Protein AF-A0A7S2P012-F1 (afdb_monomer)

Sequence (630 aa):
MVPEASDDGTAFFDHPGRCGNIWPVLMEKGFAKVVGSYFAMGNGGIAYTSAKAIAQAPVQVFNPDKMDAEEAWENLAAAERNGWPNTAGSKSDASIVPGGHAFCILGVSENYEEHGRSVHVYNPWGASNQYKGSITGQSHDTGGYWMTFEELRANFDMVTIAHMSDGYLVSAVRLPAGKPAAFEFTVTSDQRFSVQLEWPGSSFAPPGCEAPDPARILVAAKKDDLRQFKVDVAKKEAGEAGADLSNARVGFEGGAGTYLVYVSTEFDPPDIDSVVVNVYAAEQVTLAPSDQPDSALRMMLGLDCDEVAWATQGSTVKFKKSAARVRGSPTWTADEAPYTGYVLWFNGEQMVLSPSPTEPDSFLEIGGAEALSCARRRLSRRANASAEGSGDDVQEKRRLASESECAPKWRSRMERLDKLDNAADLGSGSDDPLFPPESASLAPPHKSCGDTAHGIQGSCKKYNHWAGLEETMEKAQRRHETMRKCVDFATEGEWCKYTNKCSEAVYTVKSIGQLDAQASGSIEGTCESLHVLPQAGDVCSRQDDLVQKVASESSSAAAPAGPAPSAARLGSLGALGAAAGCLTATVALLAALMPRGGGSARGGWRASARRSDENDVLLPNSDSDTVGDA

Secondary structure (DSSP, 8-state):
-EEE-TTT--BSSS---TT---HHHHHHHHHHHHHTSTGGG-SS--HHHHHHHHH---EEEE-TTTS-HHHHHHHHHHHHHHT--EEEEEPTT-SSS-TT-EEEEEEEESSSTTS-SEEEEE-TTTT-----SSS-S--SSSSEEEEEHHHHHHHEEEEEEE---TT-EEEEEEEETTS-EEEEEEE---S-EEEEEE---GGGPPTT-PPP--EEEEEEEETTEEEEEEE--HHHHHGGGGGG--EEEEEE----EEEEEEEEEE-SS----EEEEEEEESS----EEPS-HHHHHHHHTT--SSEEEEEETTEEEEEEEEEEEETTEEEEEE-STTSTT-EEEE-SSSEEEESSTT-TTS-EE---GGGEEE----------------THHHHHHHHHHTTSTTHHHHHHHHHHHTT---HHHHTTS---TTS-SSHHHH-STT-EES-GGGT--EEGGGG-EEE-HHHHHHHHHHHHHHHHHHEEEEEETTEEEEEE-SSS-EEPSSSS-EE-TT-EEEEES-TTTTT--GGGHHHHHHHHHHHHHHHHHHHHT----PPPPPSS------------SHHHHHHHHHHHHS-----------------------PPPP---------

Foldseek 3Di:
DAWAFPPQRARAPDGQPLLLNCVVVVLLVLVLLLLQFNCLCDLAHDVLVVLCVPFVFDKFKAFCLPDDVVVSLVVQQVLQVQVWWKKFAWDQPFDQFQHRAIKTWQHWDCADPNLGTKTWIAGLVALCGSGDADPDDDHSLGSIDMDHSVSRNVTTGMMMTGNDDPQKDKAKDKDFAQAKWKWKKWDQWQAKKKKKKFDDFSSNADPPGGGWDWQKWKWKDFPVCLQPIDFFCRCVRYPVPNNRDGMTMDMDRGDTGMMMIMMHTDTPDDQPRIIMMMMIGSDHMDIGIDPCRQCSVCVSLVNNAQKKWFDDDPDIWIWGWDPADASNWTWTATCDPPRHQWIWTDSRPAIWIGSHSVGNVHTDGRDHSVSMDHPDDPVDDDDPDPPPDPPPVVVVVVVVVCPPPRHVVSVVSVVLSVVSPCVVVPVPVDADPSQGLALVSHHPPPAWDDNVSVVDTDDSVSRSDDDDPVRNSVSSNVLLVQCLVFWDWDDDPQKIKIFGNAQAWRAFPDPPGIAGGRDIDIDGHDVVSSNNDCVCVVVSVVVVVVVVVVVVVVVVPDDPDDDDDDDDDDDDDDDDDDDDSHVVVNVVVVVVPDPDPDDDDDDDDDDDDDDDDDDDDDDDDDDDDDDDDD

Nearest PDB structures (foldseek):
  3bow-assembly1_A  TM=6.500E-01  e=6.337E-09  Rattus norvegicus
  1u5i-assembly1_A  TM=5.707E-01  e=1.060E-08  Rattus norvegicus
  2qfe-assembly1_A  TM=6.090E-01  e=4.520E-03  Homo sapiens
  1wmf-assembly1_A  TM=6.005E-01  e=2.995E-03  Bacillus sp. KSM-KP43
  5fbz-assembly1_A  TM=5.935E-01  e=3.874E-03  Sutcliffiella halmapala

Structure (mmCIF, N/CA/C/O backbone):
data_AF-A0A7S2P012-F1
#
_entry.id   AF-A0A7S2P012-F1
#
loop_
_atom_site.group_PDB
_atom_site.id
_atom_site.type_symbol
_atom_site.label_atom_id
_atom_site.label_alt_id
_atom_site.label_comp_id
_atom_site.label_asym_id
_atom_site.label_entity_id
_atom_site.label_seq_id
_atom_site.pdbx_PDB_ins_code
_atom_site.Cartn_x
_atom_site.Cartn_y
_atom_site.Cartn_z
_atom_site.occupancy
_atom_site.B_iso_or_equiv
_atom_site.auth_seq_id
_atom_site.auth_comp_id
_atom_site.auth_asym_id
_atom_site.auth_atom_id
_atom_site.pdbx_PDB_model_num
ATOM 1 N N . MET A 1 1 ? 6.888 -3.553 27.747 1.00 84.81 1 MET A N 1
ATOM 2 C CA . MET A 1 1 ? 5.933 -2.569 28.288 1.00 84.81 1 MET A CA 1
ATOM 3 C C . MET A 1 1 ? 5.038 -1.958 27.213 1.00 84.81 1 MET A C 1
ATOM 5 O O . MET A 1 1 ? 5.404 -2.061 26.043 1.00 84.81 1 MET A O 1
ATOM 9 N N . VAL A 1 2 ? 3.908 -1.361 27.600 1.00 86.06 2 VAL A N 1
ATOM 10 C CA . VAL A 1 2 ? 2.990 -0.557 26.765 1.00 86.06 2 VAL A CA 1
ATOM 11 C C . VAL A 1 2 ? 2.711 0.797 27.434 1.00 86.06 2 VAL A C 1
ATOM 13 O O . VAL A 1 2 ? 2.757 0.849 28.665 1.00 86.06 2 VAL A O 1
ATOM 16 N N . PRO A 1 3 ? 2.454 1.873 26.667 1.00 87.06 3 PRO A N 1
ATOM 17 C CA . PRO A 1 3 ? 2.069 3.166 27.225 1.00 87.06 3 PRO A CA 1
ATOM 18 C C . PRO A 1 3 ? 0.695 3.095 27.891 1.00 87.06 3 PRO A C 1
ATOM 20 O O . PRO A 1 3 ? -0.275 2.654 27.271 1.00 87.06 3 PRO A O 1
ATOM 23 N N . GLU A 1 4 ? 0.607 3.575 29.124 1.00 85.31 4 GLU A N 1
ATOM 24 C CA . GLU A 1 4 ? -0.641 3.706 29.865 1.00 85.31 4 GLU A CA 1
ATOM 25 C C . GLU A 1 4 ? -0.969 5.176 30.156 1.00 85.31 4 GLU A C 1
ATOM 27 O O . GLU A 1 4 ? -0.088 6.029 30.307 1.00 85.31 4 GLU A O 1
ATOM 32 N N . ALA A 1 5 ? -2.260 5.475 30.247 1.00 80.19 5 ALA A N 1
ATOM 33 C CA . ALA A 1 5 ? -2.743 6.754 30.729 1.00 80.19 5 ALA A CA 1
ATOM 34 C C . ALA A 1 5 ? -2.491 6.875 32.245 1.00 80.19 5 ALA A C 1
ATOM 36 O O . ALA A 1 5 ? -2.713 5.937 33.015 1.00 80.19 5 ALA A O 1
ATOM 37 N N . SER A 1 6 ? -1.993 8.038 32.678 1.00 74.00 6 SER A N 1
ATOM 38 C CA . SER A 1 6 ? -1.575 8.289 34.066 1.00 74.00 6 SER A CA 1
ATOM 39 C C . SER A 1 6 ? -2.700 8.178 35.102 1.00 74.00 6 SER A C 1
ATOM 41 O O . SER A 1 6 ? -2.438 7.995 36.286 1.00 74.00 6 SER A O 1
ATOM 43 N N . ASP A 1 7 ? -3.934 8.409 34.665 1.00 75.94 7 ASP A N 1
ATOM 44 C CA . ASP A 1 7 ? -5.143 8.548 35.474 1.00 75.94 7 ASP A CA 1
ATOM 45 C C . ASP A 1 7 ? -5.754 7.198 35.870 1.00 75.94 7 ASP A C 1
ATOM 47 O O . ASP A 1 7 ? -6.160 7.038 37.020 1.00 75.94 7 ASP A O 1
ATOM 51 N N . ASP A 1 8 ? -5.788 6.219 34.966 1.00 75.44 8 ASP A N 1
ATOM 52 C CA . ASP A 1 8 ? -6.522 4.964 35.186 1.00 75.44 8 ASP A CA 1
ATOM 53 C C . ASP A 1 8 ? -5.764 3.687 34.776 1.00 75.44 8 ASP A C 1
ATOM 55 O O . ASP A 1 8 ? -6.299 2.573 34.880 1.00 75.44 8 ASP A O 1
ATOM 59 N N . GLY A 1 9 ? -4.516 3.825 34.311 1.00 79.12 9 GLY A N 1
ATOM 60 C CA . GLY A 1 9 ? -3.700 2.704 33.848 1.00 79.12 9 GLY A CA 1
ATOM 61 C C . GLY A 1 9 ? -4.322 1.973 32.656 1.00 79.12 9 GLY A C 1
ATOM 62 O O . GLY A 1 9 ? -4.197 0.752 32.529 1.00 79.12 9 GLY A O 1
ATOM 63 N N . THR A 1 10 ? -5.136 2.646 31.842 1.00 82.56 10 THR A N 1
ATOM 64 C CA . THR A 1 10 ? -5.603 2.104 30.559 1.00 82.56 10 THR A CA 1
ATOM 65 C C . THR A 1 10 ? -4.503 2.220 29.514 1.00 82.56 10 THR A C 1
ATOM 67 O O . THR A 1 10 ? -3.718 3.166 29.537 1.00 82.56 10 THR A O 1
ATOM 70 N N . ALA A 1 11 ? -4.424 1.248 28.600 1.00 84.88 11 ALA A N 1
ATOM 71 C CA . ALA A 1 11 ? -3.558 1.380 27.432 1.00 84.88 11 ALA A CA 1
ATOM 72 C C . ALA A 1 11 ? -3.998 2.620 26.641 1.00 84.88 11 ALA A C 1
ATOM 74 O O . ALA A 1 11 ? -5.190 2.797 26.404 1.00 84.88 11 ALA A O 1
ATOM 75 N N . PHE A 1 12 ? -3.053 3.496 26.305 1.00 83.62 12 PHE A N 1
ATOM 76 C CA . PHE A 1 12 ? -3.399 4.823 25.795 1.00 83.62 12 PHE A CA 1
ATOM 77 C C . PHE A 1 12 ? -3.876 4.821 24.336 1.00 83.62 12 PHE A C 1
ATOM 79 O O . PHE A 1 12 ? -4.786 5.566 23.975 1.00 83.62 12 PHE A O 1
ATOM 86 N N . PHE A 1 13 ? -3.214 4.028 23.498 1.00 86.44 13 PHE A N 1
ATOM 87 C CA . PHE A 1 13 ? -3.434 4.005 22.058 1.00 86.44 13 PHE A CA 1
ATOM 88 C C . PHE A 1 13 ? -4.525 2.985 21.699 1.00 86.44 13 PHE A C 1
ATOM 90 O O . PHE A 1 13 ? -5.710 3.273 21.873 1.00 86.44 13 PHE A O 1
ATOM 97 N N . ASP A 1 14 ? -4.169 1.785 21.248 1.00 87.06 14 ASP A N 1
ATOM 98 C CA . ASP A 1 14 ? -5.115 0.684 21.148 1.00 87.06 14 ASP A CA 1
ATOM 99 C C . ASP A 1 14 ? -5.424 0.106 22.538 1.00 87.06 14 ASP A C 1
ATOM 101 O O . ASP A 1 14 ? -4.650 0.229 23.493 1.00 87.06 14 ASP A O 1
ATOM 105 N N . HIS A 1 15 ? -6.593 -0.513 22.666 1.00 82.81 15 HIS A N 1
ATOM 106 C CA . HIS A 1 15 ? -7.138 -0.957 23.941 1.00 82.81 15 HIS A CA 1
ATOM 107 C C . HIS A 1 15 ? -7.333 -2.473 23.943 1.00 82.81 15 HIS A C 1
ATOM 109 O O . HIS A 1 15 ? -7.617 -3.075 22.903 1.00 82.81 15 HIS A O 1
ATOM 115 N N . PRO A 1 16 ? -7.247 -3.120 25.119 1.00 83.12 16 PRO A N 1
ATOM 116 C CA . PRO A 1 16 ? -7.718 -4.483 25.248 1.00 83.12 16 PRO A CA 1
ATOM 117 C C . PRO A 1 16 ? -9.169 -4.573 24.765 1.00 83.12 16 PRO A C 1
ATOM 119 O O . PRO A 1 16 ? -10.008 -3.743 25.123 1.00 83.12 16 PRO A O 1
ATOM 122 N N . GLY A 1 17 ? -9.465 -5.591 23.962 1.00 76.56 17 GLY A N 1
ATOM 123 C CA . GLY A 1 17 ? -10.828 -5.866 23.528 1.00 76.56 17 GLY A CA 1
ATOM 124 C C . GLY A 1 17 ? -11.750 -6.157 24.716 1.00 76.56 17 GLY A C 1
ATOM 125 O O . GLY A 1 17 ? -11.309 -6.333 25.851 1.00 76.56 17 GLY A O 1
ATOM 126 N N . ARG A 1 18 ? -13.052 -6.287 24.445 1.00 71.88 18 ARG A N 1
ATOM 127 C CA . ARG A 1 18 ? -14.108 -6.481 25.464 1.00 71.88 18 ARG A CA 1
ATOM 128 C C . ARG A 1 18 ? -13.829 -7.615 26.465 1.00 71.88 18 ARG A C 1
ATOM 130 O O . ARG A 1 18 ? -14.218 -7.508 27.622 1.00 71.88 18 ARG A O 1
ATOM 137 N N . CYS A 1 19 ? -13.132 -8.662 26.027 1.00 72.31 19 CYS A N 1
ATOM 138 C CA . CYS A 1 19 ? -12.744 -9.820 26.838 1.00 72.31 19 CYS A CA 1
ATOM 139 C C . CYS A 1 19 ? -11.365 -9.685 27.512 1.00 72.31 19 CYS A C 1
ATOM 141 O O . CYS A 1 19 ? -10.799 -10.680 27.944 1.00 72.31 19 CYS A O 1
ATOM 143 N N . GLY A 1 20 ? -10.772 -8.489 27.549 1.00 75.25 20 GLY A N 1
ATOM 144 C CA . GLY A 1 20 ? -9.383 -8.309 27.983 1.00 75.25 20 GLY A CA 1
ATOM 145 C C . GLY A 1 20 ? -8.353 -8.758 26.940 1.00 75.25 20 GLY A C 1
ATOM 146 O O . GLY A 1 20 ? -7.172 -8.866 27.253 1.00 75.25 20 GLY A O 1
ATOM 147 N N . ASN A 1 21 ? -8.775 -8.994 25.693 1.00 79.38 21 ASN A N 1
ATOM 148 C CA . ASN A 1 21 ? -7.886 -9.408 24.608 1.00 79.38 21 ASN A CA 1
ATOM 149 C C . ASN A 1 21 ? -6.868 -8.312 24.299 1.00 79.38 21 ASN A C 1
ATOM 151 O O . ASN A 1 21 ? -7.226 -7.299 23.706 1.00 79.38 21 ASN A O 1
ATOM 155 N N . ILE A 1 22 ? -5.602 -8.526 24.641 1.00 83.88 22 ILE A N 1
ATOM 156 C CA . ILE A 1 22 ? -4.543 -7.527 24.430 1.00 83.88 22 ILE A CA 1
ATOM 157 C C . ILE A 1 22 ? -3.877 -7.595 23.060 1.00 83.88 22 ILE A C 1
ATOM 159 O O . ILE A 1 22 ? -3.023 -6.766 22.762 1.00 83.88 22 ILE A O 1
ATOM 163 N N . TRP A 1 23 ? -4.235 -8.569 22.220 1.00 86.19 23 TRP A N 1
ATOM 164 C CA . TRP A 1 23 ? -3.606 -8.720 20.912 1.00 86.19 23 TRP A CA 1
ATOM 165 C C . TRP A 1 23 ? -3.665 -7.435 20.045 1.00 86.19 23 TRP A C 1
ATOM 167 O O . TRP A 1 23 ? -2.667 -7.193 19.368 1.00 86.19 23 TRP A O 1
ATOM 177 N N . PRO A 1 24 ? -4.704 -6.561 20.091 1.00 88.00 24 PRO A N 1
ATOM 178 C CA . PRO A 1 24 ? -4.680 -5.290 19.356 1.00 88.00 24 PRO A CA 1
ATOM 179 C C . PRO A 1 24 ? -3.553 -4.365 19.840 1.00 88.00 24 PRO A C 1
ATOM 181 O O . PRO A 1 24 ? -2.717 -3.926 19.053 1.00 88.00 24 PRO A O 1
ATOM 184 N N . VAL A 1 25 ? -3.424 -4.215 21.164 1.00 87.94 25 VAL A N 1
ATOM 185 C CA . VAL A 1 25 ? -2.341 -3.466 21.826 1.00 87.94 25 VAL A CA 1
ATOM 186 C C . VAL A 1 25 ? -0.961 -4.015 21.445 1.00 87.94 25 VAL A C 1
ATOM 188 O O . VAL A 1 25 ? -0.014 -3.262 21.223 1.00 87.94 25 VAL A O 1
ATOM 191 N N . LEU A 1 26 ? -0.828 -5.343 21.356 1.00 88.06 26 LEU A N 1
ATOM 192 C CA . LEU A 1 26 ? 0.418 -5.989 20.936 1.00 88.06 26 LEU A CA 1
ATOM 193 C C . LEU A 1 26 ? 0.746 -5.714 19.472 1.00 88.06 26 LEU A C 1
ATOM 195 O O . LEU A 1 26 ? 1.902 -5.430 19.159 1.00 88.06 26 LEU A O 1
ATOM 199 N N . MET A 1 27 ? -0.254 -5.798 18.596 1.00 89.50 27 MET A N 1
ATOM 200 C CA . MET A 1 27 ? -0.106 -5.530 17.169 1.00 89.50 27 MET A CA 1
ATOM 201 C C . MET A 1 27 ? 0.316 -4.085 16.929 1.00 89.50 27 MET A C 1
ATOM 203 O O . MET A 1 27 ? 1.297 -3.844 16.227 1.00 89.50 27 MET A O 1
ATOM 207 N N . GLU A 1 28 ? -0.369 -3.132 17.559 1.00 90.31 28 GLU A N 1
ATOM 208 C CA . GLU A 1 28 ? -0.034 -1.718 17.450 1.00 90.31 28 GLU A CA 1
ATOM 209 C C . GLU A 1 28 ? 1.369 -1.439 17.989 1.00 90.31 28 GLU A C 1
ATOM 211 O O . GLU A 1 28 ? 2.178 -0.820 17.304 1.00 90.31 28 GLU A O 1
ATOM 216 N N . LYS A 1 29 ? 1.716 -1.963 19.170 1.00 89.06 29 LYS A N 1
ATOM 217 C CA . LYS A 1 29 ? 3.073 -1.829 19.706 1.00 89.06 29 LYS A CA 1
ATOM 218 C C . LYS A 1 29 ? 4.116 -2.430 18.763 1.00 89.06 29 LYS A C 1
ATOM 220 O O . LYS A 1 29 ? 5.179 -1.840 18.572 1.00 89.06 29 LYS A O 1
ATOM 225 N N . GLY A 1 30 ? 3.856 -3.618 18.222 1.00 89.75 30 GLY A N 1
ATOM 226 C CA . GLY A 1 30 ? 4.745 -4.283 17.274 1.00 89.75 30 GLY A CA 1
ATOM 227 C C . GLY A 1 30 ? 4.969 -3.415 16.040 1.00 89.75 30 GLY A C 1
ATOM 228 O O . GLY A 1 30 ? 6.110 -3.199 15.637 1.00 89.75 30 GLY A O 1
ATOM 229 N N . PHE A 1 31 ? 3.901 -2.827 15.507 1.00 90.88 31 PHE A N 1
ATOM 230 C CA . PHE A 1 31 ? 3.976 -1.919 14.371 1.00 90.88 31 PHE A CA 1
ATOM 231 C C . PHE A 1 31 ? 4.708 -0.612 14.713 1.00 90.88 31 PHE A C 1
ATOM 233 O O . PHE A 1 31 ? 5.644 -0.245 14.004 1.00 90.88 31 PHE A O 1
ATOM 240 N N . ALA A 1 32 ? 4.395 0.021 15.849 1.00 90.31 32 ALA A N 1
ATOM 241 C CA . ALA A 1 32 ? 5.113 1.178 16.387 1.00 90.31 32 ALA A CA 1
ATOM 242 C C . ALA A 1 32 ? 6.603 0.878 16.547 1.00 90.31 32 ALA A C 1
ATOM 244 O O . ALA A 1 32 ? 7.450 1.710 16.232 1.00 90.31 32 ALA A O 1
ATOM 245 N N . LYS A 1 33 ? 6.947 -0.338 16.983 1.00 90.19 33 LYS A N 1
ATOM 246 C CA . LYS A 1 33 ? 8.326 -0.806 17.035 1.00 90.19 33 LYS A CA 1
ATOM 247 C C . LYS A 1 33 ? 8.910 -0.935 15.636 1.00 90.19 33 LYS A C 1
ATOM 249 O O . LYS A 1 33 ? 10.015 -0.451 15.445 1.00 90.19 33 LYS A O 1
ATOM 254 N N . VAL A 1 34 ? 8.226 -1.497 14.649 1.00 89.50 34 VAL A N 1
ATOM 255 C CA . VAL A 1 34 ? 8.729 -1.580 13.265 1.00 89.50 34 VAL A CA 1
ATOM 256 C C . VAL A 1 34 ? 9.059 -0.192 12.704 1.00 89.50 34 VAL A C 1
ATOM 258 O O . VAL A 1 34 ? 10.201 0.050 12.308 1.00 89.50 34 VAL A O 1
ATOM 261 N N . VAL A 1 35 ? 8.128 0.758 12.805 1.00 89.06 35 VAL A N 1
ATOM 262 C CA . VAL A 1 35 ? 8.327 2.146 12.342 1.00 89.06 35 VAL A CA 1
ATOM 263 C C . VAL A 1 35 ? 9.119 3.015 13.333 1.00 89.06 35 VAL A C 1
ATOM 265 O O . VAL A 1 35 ? 9.493 4.147 13.044 1.00 89.06 35 VAL A O 1
ATOM 268 N N . GLY A 1 36 ? 9.438 2.462 14.503 1.00 89.25 36 GLY A N 1
ATOM 269 C CA . GLY A 1 36 ? 10.340 2.910 15.571 1.00 89.25 36 GLY A CA 1
ATOM 270 C C . GLY A 1 36 ? 9.859 3.973 16.558 1.00 89.25 36 GLY A C 1
ATOM 271 O O . GLY A 1 36 ? 10.631 4.315 17.445 1.00 89.25 36 GLY A O 1
ATOM 272 N N . SER A 1 37 ? 8.623 4.455 16.472 1.00 90.50 37 SER A N 1
ATOM 273 C CA . SER A 1 37 ? 7.915 5.099 17.592 1.00 90.50 37 SER A CA 1
ATOM 274 C C . SER A 1 37 ? 6.410 5.077 17.332 1.00 90.50 37 SER A C 1
ATOM 276 O O . SER A 1 37 ? 5.988 4.896 16.190 1.00 90.50 37 SER A O 1
ATOM 278 N N . TYR A 1 38 ? 5.590 5.301 18.362 1.00 90.12 38 TYR A N 1
ATOM 279 C CA . TYR A 1 38 ? 4.146 5.461 18.153 1.00 90.12 38 TYR A CA 1
ATOM 280 C C . TYR A 1 38 ? 3.843 6.670 17.257 1.00 90.12 38 TYR A C 1
ATOM 282 O O . TYR A 1 38 ? 3.049 6.574 16.331 1.00 90.12 38 TYR A O 1
ATOM 290 N N . PHE A 1 39 ? 4.545 7.788 17.459 1.00 87.69 39 PHE A N 1
ATOM 291 C CA . PHE A 1 39 ? 4.415 8.979 16.616 1.00 87.69 39 PHE A CA 1
ATOM 292 C C . PHE A 1 39 ? 4.839 8.741 15.161 1.00 87.69 39 PHE A C 1
ATOM 294 O O . PHE A 1 39 ? 4.282 9.360 14.260 1.00 87.69 39 PHE A O 1
ATOM 301 N N . ALA A 1 40 ? 5.806 7.852 14.908 1.00 87.50 40 ALA A N 1
ATOM 302 C CA . ALA A 1 40 ? 6.238 7.515 13.551 1.00 87.50 40 ALA A CA 1
ATOM 303 C C . ALA A 1 40 ? 5.189 6.705 12.769 1.00 87.50 40 ALA A C 1
ATOM 305 O O . ALA A 1 40 ? 5.219 6.719 11.542 1.00 87.50 40 ALA A O 1
ATOM 306 N N . MET A 1 41 ? 4.215 6.075 13.444 1.00 86.31 41 MET A N 1
ATOM 307 C CA . MET A 1 41 ? 3.037 5.510 12.762 1.00 86.31 41 MET A CA 1
ATOM 308 C C . MET A 1 41 ? 2.199 6.602 12.073 1.00 86.31 41 MET A C 1
ATOM 310 O O . MET A 1 41 ? 1.423 6.304 11.168 1.00 86.31 41 MET A O 1
ATOM 314 N N . GLY A 1 42 ? 2.408 7.867 12.454 1.00 77.06 42 GLY A N 1
ATOM 315 C CA . GLY A 1 42 ? 1.738 9.035 11.903 1.00 77.06 42 GLY A CA 1
ATOM 316 C C . GLY A 1 42 ? 0.406 9.328 12.591 1.00 77.06 42 GLY A C 1
ATOM 317 O O . GLY A 1 42 ? -0.081 8.563 13.421 1.00 77.06 42 GLY A O 1
ATOM 318 N N . ASN A 1 43 ? -0.204 10.458 12.229 1.00 71.56 43 ASN A N 1
ATOM 319 C CA . ASN A 1 43 ? -1.539 10.852 12.689 1.00 71.56 43 ASN A CA 1
ATOM 320 C C . ASN A 1 43 ? -2.632 10.053 11.945 1.00 71.56 43 ASN A C 1
ATOM 322 O O . ASN A 1 43 ? -3.426 10.639 11.218 1.00 71.56 43 ASN A O 1
ATOM 326 N N . GLY A 1 44 ? -2.635 8.724 12.074 1.00 70.62 44 GLY A N 1
ATOM 327 C CA . GLY A 1 44 ? -3.665 7.838 11.508 1.00 70.62 44 GLY A CA 1
ATOM 328 C C . GLY A 1 44 ? -3.206 6.932 10.362 1.00 70.62 44 GLY A C 1
ATOM 329 O O . GLY A 1 44 ? -3.827 5.895 10.145 1.00 70.62 44 GLY A O 1
ATOM 330 N N . GLY A 1 45 ? -2.090 7.251 9.693 1.00 82.88 45 GLY A N 1
ATOM 331 C CA . GLY A 1 45 ? -1.535 6.440 8.600 1.00 82.88 45 GLY A CA 1
ATOM 332 C C . GLY A 1 45 ? -2.532 6.167 7.463 1.00 82.88 45 GLY A C 1
ATOM 333 O O . GLY A 1 45 ? -3.591 6.781 7.379 1.00 82.88 45 GLY A O 1
ATOM 334 N N . ILE A 1 46 ? -2.192 5.228 6.577 1.00 86.69 46 ILE A N 1
ATOM 335 C CA . ILE A 1 46 ? -3.123 4.689 5.577 1.00 86.69 46 ILE A CA 1
ATOM 336 C C . ILE A 1 46 ? -3.276 3.186 5.792 1.00 86.69 46 ILE A C 1
ATOM 338 O O . ILE A 1 46 ? -2.300 2.482 6.065 1.00 86.69 46 ILE A O 1
ATOM 342 N N . ALA A 1 47 ? -4.499 2.676 5.640 1.00 90.44 47 ALA A N 1
ATOM 343 C CA . ALA A 1 47 ? -4.802 1.257 5.834 1.00 90.44 47 ALA A CA 1
ATOM 344 C C . ALA A 1 47 ? -3.985 0.339 4.907 1.00 90.44 47 ALA A C 1
ATOM 346 O O . ALA A 1 47 ? -3.682 -0.798 5.274 1.00 90.44 47 ALA A O 1
ATOM 347 N N . TYR A 1 48 ? -3.565 0.855 3.745 1.00 92.00 48 TYR A N 1
ATOM 348 C CA . TYR A 1 48 ? -2.613 0.208 2.843 1.00 92.00 48 TYR A CA 1
ATOM 349 C C . TYR A 1 48 ? -1.354 -0.269 3.582 1.00 92.00 48 TYR A C 1
ATOM 351 O O . TYR A 1 48 ? -0.988 -1.441 3.477 1.00 92.00 48 TYR A O 1
ATOM 359 N N . THR A 1 49 ? -0.729 0.594 4.388 1.00 90.19 49 THR A N 1
ATOM 360 C CA . THR A 1 49 ? 0.516 0.269 5.097 1.00 90.19 49 THR A CA 1
ATOM 361 C C . THR A 1 49 ? 0.296 -0.869 6.085 1.00 90.19 49 THR A C 1
ATOM 363 O O . THR A 1 49 ? 1.101 -1.798 6.149 1.00 90.19 49 THR A O 1
ATOM 366 N N . SER A 1 50 ? -0.820 -0.848 6.817 1.00 89.56 50 SER A N 1
ATOM 367 C CA . SER A 1 50 ? -1.178 -1.917 7.752 1.00 89.56 50 SER A CA 1
ATOM 368 C C . SER A 1 50 ? -1.462 -3.233 7.028 1.00 89.56 50 SER A C 1
ATOM 370 O O . SER A 1 50 ? -0.937 -4.271 7.424 1.00 89.56 50 SER A 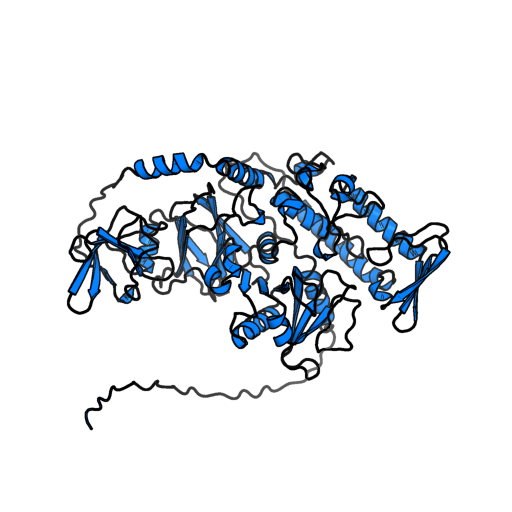O 1
ATOM 372 N N . ALA A 1 51 ? -2.235 -3.206 5.938 1.00 90.88 51 ALA A N 1
ATOM 373 C CA . ALA A 1 51 ? -2.529 -4.394 5.138 1.00 90.88 51 ALA A CA 1
ATOM 374 C C . ALA A 1 51 ? -1.247 -5.033 4.579 1.00 90.88 51 ALA A C 1
ATOM 376 O O . ALA A 1 51 ? -1.061 -6.249 4.675 1.00 90.88 51 ALA A O 1
ATOM 377 N N . LYS A 1 52 ? -0.321 -4.213 4.067 1.00 91.31 52 LYS A N 1
ATOM 378 C CA . LYS A 1 52 ? 0.991 -4.664 3.591 1.00 91.31 52 LYS A CA 1
ATOM 379 C C . LYS A 1 52 ? 1.863 -5.215 4.712 1.00 91.31 52 LYS A C 1
ATOM 381 O O . LYS A 1 52 ? 2.453 -6.277 4.534 1.00 91.31 52 LYS A O 1
ATOM 386 N N . ALA A 1 53 ? 1.939 -4.538 5.853 1.00 89.06 53 ALA A N 1
ATOM 387 C CA . ALA A 1 53 ? 2.754 -4.981 6.982 1.00 89.06 53 ALA A CA 1
ATOM 388 C C . ALA A 1 53 ? 2.281 -6.327 7.552 1.00 89.06 53 ALA A C 1
ATOM 390 O O . ALA A 1 53 ? 3.099 -7.142 7.963 1.00 89.06 53 ALA A O 1
ATOM 391 N N . ILE A 1 54 ? 0.967 -6.557 7.559 1.00 87.62 54 ILE A N 1
ATOM 392 C CA . ILE A 1 54 ? 0.356 -7.745 8.156 1.00 87.62 54 ILE A CA 1
ATOM 393 C C . ILE A 1 54 ? 0.352 -8.930 7.190 1.00 87.62 54 ILE A C 1
ATOM 395 O O . ILE A 1 54 ? 0.782 -10.023 7.545 1.00 87.62 54 ILE A O 1
ATOM 399 N N . ALA A 1 55 ? -0.175 -8.730 5.982 1.00 90.19 55 ALA A N 1
ATOM 400 C CA . ALA A 1 55 ? -0.468 -9.832 5.072 1.00 90.19 55 ALA A CA 1
ATOM 401 C C . ALA A 1 55 ? 0.542 -9.953 3.934 1.00 90.19 55 ALA A C 1
ATOM 403 O O . ALA A 1 55 ? 0.599 -11.001 3.295 1.00 90.19 55 ALA A O 1
ATOM 404 N N . GLN A 1 56 ? 1.257 -8.866 3.608 1.00 93.12 56 GLN A N 1
ATOM 405 C CA . GLN A 1 56 ? 2.075 -8.723 2.394 1.00 93.12 56 GLN A CA 1
ATOM 406 C C . GLN A 1 56 ? 1.314 -8.997 1.078 1.00 93.12 56 GLN A C 1
ATOM 408 O O . GLN A 1 56 ? 1.892 -8.876 -0.003 1.00 93.12 56 GLN A O 1
ATOM 413 N N . ALA A 1 57 ? 0.009 -9.275 1.147 1.00 94.31 57 ALA A N 1
ATOM 414 C CA . ALA A 1 57 ? -0.872 -9.496 0.016 1.00 94.31 57 ALA A CA 1
ATOM 415 C C . ALA A 1 57 ? -0.892 -8.274 -0.921 1.00 94.31 57 ALA A C 1
ATOM 417 O O . ALA A 1 57 ? -0.533 -7.163 -0.508 1.00 94.31 57 ALA A O 1
ATOM 418 N N . PRO A 1 58 ? -1.314 -8.448 -2.181 1.00 95.62 58 PRO A N 1
ATOM 419 C CA . PRO A 1 58 ? -1.534 -7.332 -3.086 1.00 95.62 58 PRO A CA 1
ATOM 420 C C . PRO A 1 58 ? -2.585 -6.404 -2.512 1.00 95.62 58 PRO A C 1
ATOM 422 O O . PRO A 1 58 ? -3.662 -6.846 -2.125 1.00 95.62 58 PRO A O 1
ATOM 425 N N . VAL A 1 59 ? -2.285 -5.113 -2.500 1.00 95.31 59 VAL A N 1
ATOM 426 C CA . VAL A 1 59 ? -3.234 -4.098 -2.055 1.00 95.31 59 VAL A CA 1
ATOM 427 C C . VAL A 1 59 ? -3.552 -3.184 -3.225 1.00 95.31 59 VAL A C 1
ATOM 429 O O . VAL A 1 59 ? -2.642 -2.678 -3.877 1.00 95.31 59 VAL A O 1
ATOM 432 N N . GLN A 1 60 ? -4.839 -3.043 -3.512 1.00 94.94 60 GLN A N 1
ATOM 433 C CA . GLN A 1 60 ? -5.382 -2.074 -4.450 1.00 94.94 60 GLN A CA 1
ATOM 434 C C . GLN A 1 60 ? -5.798 -0.842 -3.659 1.00 94.94 60 GLN A C 1
ATOM 436 O O . GLN A 1 60 ? -6.432 -0.975 -2.612 1.00 94.94 60 GLN A O 1
ATOM 441 N N . VAL A 1 61 ? -5.467 0.340 -4.160 1.00 94.19 61 VAL A N 1
ATOM 442 C CA . VAL A 1 61 ? -5.939 1.608 -3.605 1.00 94.19 61 VAL A CA 1
ATOM 443 C C . VAL A 1 61 ? -6.563 2.395 -4.739 1.00 94.19 61 VAL A C 1
ATOM 445 O O . VAL A 1 61 ? -6.006 2.405 -5.830 1.00 94.19 61 VAL A O 1
ATOM 448 N N . PHE A 1 62 ? -7.709 3.021 -4.500 1.00 94.81 62 PHE A N 1
ATOM 449 C CA . PHE A 1 62 ? -8.338 3.918 -5.464 1.00 94.81 62 PHE A CA 1
ATOM 450 C C . PHE A 1 62 ? -9.137 5.008 -4.757 1.00 94.81 62 PHE A C 1
ATOM 452 O O . PHE A 1 62 ? -9.561 4.843 -3.613 1.00 94.81 62 PHE A O 1
ATOM 459 N N . ASN A 1 63 ? -9.364 6.123 -5.448 1.00 95.25 63 ASN A N 1
ATOM 460 C CA . ASN A 1 63 ? -10.268 7.168 -4.986 1.00 95.25 63 ASN A CA 1
ATOM 461 C C . ASN A 1 63 ? -11.670 6.906 -5.570 1.00 95.25 63 ASN A C 1
ATOM 463 O O . ASN A 1 63 ? -11.825 6.976 -6.794 1.00 95.25 63 ASN A O 1
ATOM 467 N N . PRO A 1 64 ? -12.688 6.605 -4.741 1.00 95.94 64 PRO A N 1
ATOM 468 C CA . PRO A 1 64 ? -14.011 6.232 -5.240 1.00 95.94 64 PRO A CA 1
ATOM 469 C C . PRO A 1 64 ? -14.726 7.391 -5.956 1.00 95.94 64 PRO A C 1
ATOM 471 O O . PRO A 1 64 ? -15.556 7.142 -6.823 1.00 95.94 64 PRO A O 1
ATOM 474 N N . ASP A 1 65 ? -14.395 8.647 -5.647 1.00 95.25 65 ASP A N 1
ATOM 475 C CA . ASP A 1 65 ? -14.927 9.849 -6.310 1.00 95.25 65 ASP A CA 1
ATOM 476 C C . ASP A 1 65 ? -14.352 10.025 -7.727 1.00 95.25 65 ASP A C 1
ATOM 478 O O . ASP A 1 65 ? -15.054 10.412 -8.659 1.00 95.25 65 ASP A O 1
ATOM 482 N N . LYS A 1 66 ? -13.063 9.702 -7.903 1.00 94.62 66 LYS A N 1
ATOM 483 C CA . LYS A 1 66 ? -12.325 9.923 -9.163 1.00 94.62 66 LYS A CA 1
ATOM 484 C C . LYS A 1 66 ? -12.344 8.737 -10.124 1.00 94.62 66 LYS A C 1
ATOM 486 O O . LYS A 1 66 ? -12.124 8.932 -11.317 1.00 94.62 66 LYS A O 1
ATOM 491 N N . MET A 1 67 ? -12.570 7.530 -9.618 1.00 95.00 67 MET A N 1
ATOM 492 C CA . MET A 1 67 ? -12.760 6.331 -10.432 1.00 95.00 67 MET A CA 1
ATOM 493 C C . MET A 1 67 ? -14.148 6.342 -11.088 1.00 95.00 67 MET A C 1
ATOM 495 O O . MET A 1 67 ? -15.089 6.946 -10.560 1.00 95.00 67 MET A O 1
ATOM 499 N N . ASP A 1 68 ? -14.277 5.669 -12.235 1.00 96.19 68 ASP A N 1
ATOM 500 C CA . ASP A 1 68 ? -15.583 5.409 -12.839 1.00 96.19 68 ASP A CA 1
ATOM 501 C C . ASP A 1 68 ? -16.518 4.716 -11.833 1.00 96.19 68 ASP A C 1
ATOM 503 O O . ASP A 1 68 ? -16.091 3.893 -11.022 1.00 96.19 68 ASP A O 1
ATOM 507 N N . ALA A 1 69 ? -17.801 5.079 -11.857 1.00 97.50 69 ALA A N 1
ATOM 508 C CA . ALA A 1 69 ? -18.757 4.615 -10.858 1.00 97.50 69 ALA A CA 1
ATOM 509 C C . ALA A 1 69 ? -18.955 3.093 -10.907 1.00 97.50 69 ALA A C 1
ATOM 511 O O . ALA A 1 69 ? -19.011 2.453 -9.857 1.00 97.50 69 ALA A O 1
ATOM 512 N N . GLU A 1 70 ? -19.049 2.519 -12.109 1.00 97.94 70 GLU A N 1
ATOM 513 C CA . GLU A 1 70 ? -19.230 1.077 -12.280 1.00 97.94 70 GLU A CA 1
ATOM 514 C C . GLU A 1 70 ? -17.947 0.331 -11.926 1.00 97.94 70 GLU A C 1
ATOM 516 O O . GLU A 1 70 ? -18.001 -0.685 -11.239 1.00 97.94 70 GLU A O 1
ATOM 521 N N . GLU A 1 71 ? -16.785 0.861 -12.314 1.00 96.31 71 GLU A N 1
ATOM 522 C CA . GLU A 1 71 ? -15.493 0.277 -11.940 1.00 96.31 71 GLU A CA 1
ATOM 523 C C . GLU A 1 71 ? -15.290 0.258 -10.415 1.00 96.31 71 GLU A C 1
ATOM 525 O O . GLU A 1 71 ? -14.917 -0.768 -9.841 1.00 96.31 71 GLU A O 1
ATOM 530 N N . ALA A 1 72 ? -15.584 1.367 -9.731 1.00 97.19 72 ALA A N 1
ATOM 531 C CA . ALA A 1 72 ? -15.497 1.448 -8.276 1.00 97.19 72 ALA A CA 1
ATOM 532 C C . ALA A 1 72 ? -16.483 0.488 -7.588 1.00 97.19 72 ALA A C 1
ATOM 534 O O . ALA A 1 72 ? -16.108 -0.173 -6.615 1.00 97.19 72 ALA A O 1
ATOM 535 N N . TRP A 1 73 ? -17.713 0.368 -8.101 1.00 98.38 73 TRP A N 1
ATOM 536 C CA . TRP A 1 73 ? -18.698 -0.586 -7.586 1.00 98.38 73 TRP A CA 1
ATOM 537 C C . TRP A 1 73 ? -18.244 -2.036 -7.775 1.00 98.38 73 TRP A C 1
ATOM 539 O O . TRP A 1 73 ? -18.261 -2.811 -6.819 1.00 98.38 73 TRP A O 1
ATOM 549 N N . GLU A 1 74 ? -17.770 -2.402 -8.970 1.00 98.06 74 GLU A N 1
ATOM 550 C CA . GLU A 1 74 ? -17.291 -3.757 -9.249 1.00 98.06 74 GLU A CA 1
ATOM 551 C C . GLU A 1 74 ? -16.075 -4.135 -8.405 1.00 98.06 74 GLU A C 1
ATOM 553 O O . GLU A 1 74 ? -15.977 -5.281 -7.967 1.00 98.06 74 GLU A O 1
ATOM 558 N N . ASN A 1 75 ? -15.183 -3.188 -8.099 1.00 97.38 75 ASN A N 1
ATOM 559 C CA . ASN A 1 75 ? -14.074 -3.424 -7.174 1.00 97.38 75 ASN A CA 1
ATOM 560 C C . ASN A 1 75 ? -14.572 -3.769 -5.757 1.00 97.38 75 ASN A C 1
ATOM 562 O O . ASN A 1 75 ? -14.091 -4.732 -5.154 1.00 97.38 75 ASN A O 1
ATOM 566 N N . LEU A 1 76 ? -15.561 -3.036 -5.233 1.00 98.38 76 LEU A N 1
ATOM 567 C CA . LEU A 1 76 ? -16.154 -3.318 -3.918 1.00 98.38 76 LEU A CA 1
ATOM 568 C C . LEU A 1 76 ? -16.927 -4.644 -3.907 1.00 98.38 76 LEU A C 1
ATOM 570 O O . LEU A 1 76 ? -16.746 -5.465 -3.006 1.00 98.38 76 LEU A O 1
ATOM 574 N N . ALA A 1 77 ? -17.73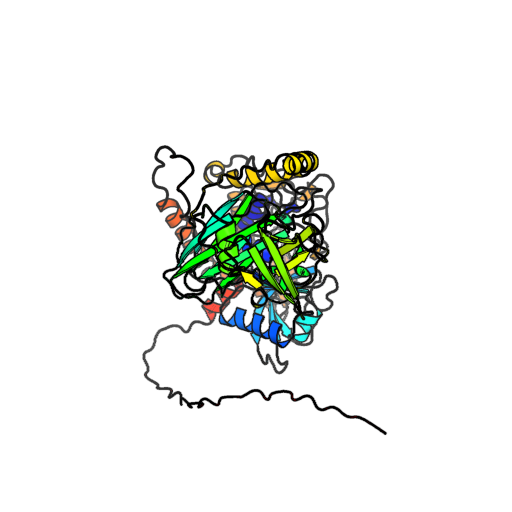9 -4.891 -4.934 1.00 98.25 77 ALA A N 1
ATOM 575 C CA . ALA A 1 77 ? -18.492 -6.131 -5.076 1.00 98.25 77 ALA A CA 1
ATOM 576 C C . ALA A 1 77 ?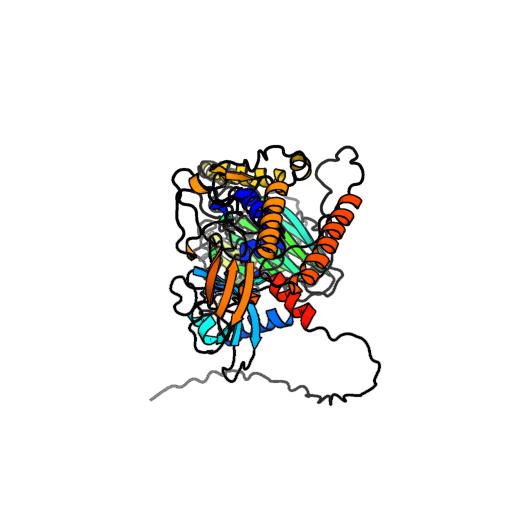 -17.557 -7.341 -5.237 1.00 98.25 77 ALA A C 1
ATOM 578 O O . ALA A 1 77 ? -17.797 -8.402 -4.661 1.00 98.25 77 ALA A O 1
ATOM 579 N N . ALA A 1 78 ? -16.453 -7.196 -5.976 1.00 97.56 78 ALA A N 1
ATOM 580 C CA . ALA A 1 78 ? -15.418 -8.218 -6.064 1.00 97.56 78 ALA A CA 1
ATOM 581 C C . ALA A 1 78 ? -14.760 -8.472 -4.704 1.00 97.56 78 ALA A C 1
ATOM 583 O O . ALA A 1 78 ? -14.537 -9.636 -4.366 1.00 97.56 78 ALA A O 1
ATOM 584 N N . ALA A 1 79 ? -14.492 -7.429 -3.914 1.00 97.75 79 ALA A N 1
ATOM 585 C CA . ALA A 1 79 ? -13.937 -7.586 -2.577 1.00 97.75 79 ALA A CA 1
ATOM 586 C C . ALA A 1 79 ? -14.858 -8.390 -1.656 1.00 97.75 79 ALA A C 1
ATOM 588 O O . ALA A 1 79 ? -14.398 -9.354 -1.047 1.00 97.75 79 ALA A O 1
ATOM 589 N N . GLU A 1 80 ? -16.155 -8.080 -1.623 1.00 97.19 80 GLU A N 1
ATOM 590 C CA . GLU A 1 80 ? -17.126 -8.862 -0.851 1.00 97.19 80 GLU A CA 1
ATOM 591 C C . GLU A 1 80 ? -17.211 -10.313 -1.344 1.00 97.19 80 GLU A C 1
ATOM 593 O O . GLU A 1 80 ? -17.061 -11.242 -0.549 1.00 97.19 80 GLU A O 1
ATOM 598 N N . ARG A 1 81 ? -17.366 -10.531 -2.661 1.00 97.12 81 ARG A N 1
ATOM 599 C CA . ARG A 1 81 ? -17.448 -11.881 -3.257 1.00 97.12 81 ARG A CA 1
ATOM 600 C C . ARG A 1 81 ? -16.238 -12.754 -2.921 1.00 97.12 81 ARG A C 1
ATOM 602 O O . ARG A 1 81 ? -16.383 -13.967 -2.789 1.00 97.12 81 ARG A O 1
ATOM 609 N N . ASN A 1 82 ? -15.055 -12.152 -2.817 1.00 96.00 82 ASN A N 1
ATOM 610 C CA . ASN A 1 82 ? -13.808 -12.853 -2.513 1.00 96.00 82 ASN A CA 1
ATOM 611 C C . ASN A 1 82 ? -13.463 -12.868 -1.013 1.00 96.00 82 ASN A C 1
ATOM 613 O O . ASN A 1 82 ? -12.451 -13.463 -0.647 1.00 96.00 82 ASN A O 1
ATOM 617 N N . GLY A 1 83 ? -14.255 -12.220 -0.152 1.00 96.25 83 GLY A N 1
ATOM 618 C CA . GLY A 1 83 ? -13.937 -12.072 1.271 1.00 96.25 83 GLY A CA 1
ATOM 619 C C . GLY A 1 83 ? -12.667 -11.253 1.528 1.00 96.25 83 GLY A C 1
ATOM 620 O O . GLY A 1 83 ? -11.973 -11.478 2.518 1.00 96.25 83 GLY A O 1
ATOM 621 N N . TRP A 1 84 ? -12.324 -10.333 0.625 1.00 97.44 84 TRP A N 1
ATOM 622 C CA . TRP A 1 84 ? -11.138 -9.496 0.743 1.00 97.44 84 TRP A CA 1
ATOM 623 C C . TRP A 1 84 ? -11.345 -8.371 1.755 1.00 97.44 84 TRP A C 1
ATOM 625 O O . TRP A 1 84 ? -12.272 -7.567 1.594 1.00 97.44 84 TRP A O 1
ATOM 635 N N . PRO A 1 85 ? -10.458 -8.241 2.759 1.00 96.62 85 PRO A N 1
ATOM 636 C CA . PRO A 1 85 ? -10.480 -7.102 3.658 1.00 96.62 85 PRO A CA 1
ATOM 637 C C . PRO A 1 85 ? -10.371 -5.794 2.893 1.00 96.62 85 PRO A C 1
ATOM 639 O O . PRO A 1 85 ? -9.448 -5.607 2.095 1.00 96.62 85 PRO A O 1
ATOM 642 N N . ASN A 1 86 ? -11.294 -4.878 3.160 1.00 97.00 86 ASN A N 1
ATOM 643 C CA . ASN A 1 86 ? -11.241 -3.560 2.567 1.00 97.00 86 ASN A CA 1
ATOM 644 C C . ASN A 1 86 ? -11.698 -2.460 3.529 1.00 97.00 86 ASN A C 1
ATOM 646 O O . ASN A 1 86 ? -12.463 -2.675 4.473 1.00 97.00 86 ASN A O 1
ATOM 650 N N . THR A 1 87 ? -11.127 -1.281 3.327 1.00 97.44 87 THR A N 1
ATOM 651 C CA . THR A 1 87 ? -11.255 -0.114 4.201 1.00 97.44 87 THR A CA 1
ATOM 652 C C . THR A 1 87 ? -11.483 1.133 3.369 1.00 97.44 87 THR A C 1
ATOM 654 O O . THR A 1 87 ? -11.118 1.164 2.194 1.00 97.44 87 THR A O 1
ATOM 657 N N . ALA A 1 88 ? -12.000 2.183 3.993 1.00 97.19 88 ALA A N 1
ATOM 658 C CA . ALA A 1 88 ? -12.179 3.479 3.360 1.00 97.19 88 ALA A CA 1
ATOM 659 C C . ALA A 1 88 ? -11.667 4.612 4.259 1.00 97.19 88 ALA A C 1
ATOM 661 O O . ALA A 1 88 ? -11.861 4.571 5.471 1.00 97.19 88 ALA A O 1
ATOM 662 N N . GLY A 1 89 ? -11.003 5.605 3.672 1.00 95.31 89 GLY A N 1
ATOM 663 C CA . GLY A 1 89 ? -10.602 6.852 4.319 1.00 95.31 89 GLY A CA 1
ATOM 664 C C . GLY A 1 89 ? -11.567 7.969 3.939 1.00 95.31 89 GLY A C 1
ATOM 665 O O . GLY A 1 89 ? -11.832 8.179 2.752 1.00 95.31 89 GLY A O 1
ATOM 666 N N . SER A 1 90 ? -12.147 8.636 4.935 1.00 95.88 90 SER A N 1
ATOM 667 C CA . SER A 1 90 ? -13.009 9.790 4.697 1.00 95.88 90 SER A CA 1
ATOM 668 C C . SER A 1 90 ? -12.185 11.039 4.397 1.00 95.88 90 SER A C 1
ATOM 670 O O . SER A 1 90 ? -11.118 11.263 4.976 1.00 95.88 90 SER A O 1
ATOM 672 N N . LYS A 1 91 ? -12.739 11.907 3.549 1.00 95.25 91 LYS A N 1
ATOM 673 C CA . LYS A 1 91 ? -12.199 13.243 3.290 1.00 95.25 91 LYS A CA 1
ATOM 674 C C . LYS A 1 91 ? -12.103 14.026 4.600 1.00 95.25 91 LYS A C 1
ATOM 676 O O . LYS A 1 91 ? -12.925 13.853 5.500 1.00 95.25 91 LYS A O 1
ATOM 681 N N . SER A 1 92 ? -11.130 14.926 4.714 1.00 92.94 92 SER A N 1
ATOM 682 C CA . SER A 1 92 ? -10.971 15.762 5.917 1.00 92.94 92 SER A CA 1
ATOM 683 C C . SER A 1 92 ? -12.178 16.671 6.192 1.00 92.94 92 SER A C 1
ATOM 685 O O . SER A 1 92 ? -12.439 17.007 7.345 1.00 92.94 92 SER A O 1
ATOM 687 N N . ASP A 1 93 ? -12.937 17.019 5.152 1.00 95.06 93 ASP A N 1
ATOM 688 C CA . ASP A 1 93 ? -14.149 17.837 5.187 1.00 95.06 93 ASP A CA 1
ATOM 689 C C . ASP A 1 93 ? -15.451 17.021 5.070 1.00 95.06 93 ASP A C 1
ATOM 691 O O . ASP A 1 93 ? -16.516 17.595 4.821 1.00 95.06 93 ASP A O 1
ATOM 695 N N . ALA A 1 94 ? -15.396 15.696 5.266 1.00 96.19 94 ALA A N 1
ATOM 696 C CA . ALA A 1 94 ? -16.587 14.851 5.249 1.00 96.19 94 ALA A CA 1
ATOM 697 C C . ALA A 1 94 ? -17.649 15.371 6.235 1.00 96.19 94 ALA A C 1
ATOM 699 O O . ALA A 1 94 ? -17.361 15.705 7.386 1.00 96.19 94 ALA A O 1
ATOM 700 N N . SER A 1 95 ? -18.897 15.455 5.769 1.00 95.12 95 SER A N 1
ATOM 701 C CA . SER A 1 95 ? -19.975 16.141 6.501 1.00 95.12 95 SER A CA 1
ATOM 702 C C . SER A 1 95 ? -20.957 15.188 7.179 1.00 95.12 95 SER A C 1
ATOM 704 O O . SER A 1 95 ? -21.584 15.541 8.183 1.00 95.12 95 SER A O 1
ATOM 706 N N . ILE A 1 96 ? -21.081 13.975 6.640 1.00 96.56 96 ILE A N 1
ATOM 707 C CA . ILE A 1 96 ? -22.014 12.956 7.127 1.00 96.56 96 ILE A CA 1
ATOM 708 C C . ILE A 1 96 ? -21.329 11.838 7.907 1.00 96.56 96 ILE A C 1
ATOM 710 O O . ILE A 1 96 ? -22.027 10.967 8.396 1.00 96.56 96 ILE A O 1
ATOM 714 N N . VAL A 1 97 ? -20.001 11.842 8.006 1.00 95.50 97 VAL A N 1
ATOM 715 C CA . VAL A 1 97 ? -19.177 10.908 8.790 1.00 95.50 97 VAL A CA 1
ATOM 716 C C . VAL A 1 97 ? -17.990 11.682 9.377 1.00 95.50 97 VAL A C 1
ATOM 718 O O . VAL A 1 97 ? -17.701 12.775 8.887 1.00 95.50 97 VAL A O 1
ATOM 721 N N . PRO A 1 98 ? -17.283 11.162 10.398 1.00 93.38 98 PRO A N 1
ATOM 722 C CA . PRO A 1 98 ? -16.045 11.781 10.867 1.00 93.38 98 PRO A CA 1
ATOM 723 C C . PRO A 1 98 ? -15.053 11.979 9.718 1.00 93.38 98 PRO A C 1
ATOM 725 O O . PRO A 1 98 ? -14.747 11.017 9.014 1.00 93.38 98 PRO A O 1
ATOM 728 N N . GLY A 1 99 ? -14.579 13.209 9.515 1.00 93.19 99 GLY A N 1
ATOM 729 C CA . GLY A 1 99 ? -13.610 13.536 8.469 1.00 93.19 99 GLY A CA 1
ATOM 730 C C . GLY A 1 99 ? -12.177 13.164 8.845 1.00 93.19 99 GLY A C 1
ATOM 731 O O . GLY A 1 99 ? -11.806 13.222 10.018 1.00 93.19 99 GLY A O 1
ATOM 732 N N . GLY A 1 100 ? -11.370 12.785 7.849 1.00 91.50 100 GLY A N 1
ATOM 733 C CA . GLY A 1 100 ? -9.973 12.385 8.044 1.00 91.50 100 GLY A CA 1
ATOM 734 C C . GLY A 1 100 ? -9.833 11.125 8.897 1.00 91.50 100 GLY A C 1
ATOM 735 O O . GLY A 1 100 ? -8.939 11.043 9.738 1.00 91.50 100 GLY A O 1
ATOM 736 N N . HIS A 1 101 ? -10.754 10.174 8.728 1.00 93.12 101 HIS A N 1
ATOM 737 C CA . HIS A 1 101 ? -10.871 8.985 9.565 1.00 93.12 101 HIS A CA 1
ATOM 738 C C . HIS A 1 101 ? -10.957 7.708 8.728 1.00 93.12 101 HIS A C 1
ATOM 740 O O . HIS A 1 101 ? -11.460 7.714 7.604 1.00 93.12 101 HIS A O 1
ATOM 746 N N . ALA A 1 102 ? -10.467 6.602 9.284 1.00 93.81 102 ALA A N 1
ATOM 747 C CA . ALA A 1 102 ? -10.484 5.300 8.632 1.00 93.81 102 ALA A CA 1
ATOM 748 C C . ALA A 1 102 ? -11.702 4.476 9.066 1.00 93.81 102 ALA A C 1
ATOM 750 O O . ALA A 1 102 ? -12.029 4.371 10.247 1.00 93.81 102 ALA A O 1
ATOM 751 N N . PHE A 1 103 ? -12.328 3.830 8.093 1.00 95.88 103 PHE A N 1
ATOM 752 C CA . PHE A 1 103 ? -13.485 2.962 8.245 1.00 95.88 103 PHE A CA 1
ATOM 753 C C . PHE A 1 103 ? -13.211 1.620 7.587 1.00 95.88 103 PHE A C 1
ATOM 755 O O . PHE A 1 103 ? -12.324 1.483 6.742 1.00 95.88 103 PHE A O 1
ATOM 762 N N . CYS A 1 104 ? -14.020 0.632 7.931 1.00 96.94 104 CYS A N 1
ATOM 763 C CA . CYS A 1 104 ? -13.997 -0.665 7.275 1.00 96.94 104 CYS A CA 1
ATOM 764 C C . CYS A 1 104 ? -15.270 -0.876 6.489 1.00 96.94 104 CYS A C 1
ATOM 766 O O . CYS A 1 104 ? -16.344 -0.523 6.958 1.00 96.94 104 CYS A O 1
ATOM 768 N N . ILE A 1 105 ? -15.150 -1.445 5.301 1.00 98.00 105 ILE A N 1
ATOM 769 C CA . ILE A 1 105 ? -16.304 -1.810 4.493 1.00 98.00 105 ILE A CA 1
ATOM 770 C C . ILE A 1 105 ? -16.554 -3.296 4.742 1.00 98.00 105 ILE A C 1
ATOM 772 O O . ILE A 1 105 ? -15.674 -4.135 4.555 1.00 98.00 105 ILE A O 1
ATOM 776 N N . LEU A 1 106 ? -17.747 -3.602 5.238 1.00 96.75 106 LEU A N 1
ATOM 777 C CA . LEU A 1 106 ? -18.159 -4.936 5.662 1.00 96.75 106 LEU A CA 1
ATOM 778 C C . LEU A 1 106 ? -18.962 -5.687 4.592 1.00 96.75 106 LEU A C 1
ATOM 780 O O . LEU A 1 106 ? -19.103 -6.901 4.701 1.00 96.75 106 LEU A O 1
ATOM 784 N N . GLY A 1 107 ? -19.497 -4.988 3.590 1.00 97.81 107 GLY A N 1
ATOM 785 C CA . GLY A 1 107 ? -20.267 -5.584 2.496 1.00 97.81 107 GLY A CA 1
ATOM 786 C C . GLY A 1 107 ? -20.903 -4.536 1.588 1.00 97.81 107 GLY A C 1
ATOM 787 O O . GLY A 1 107 ? -20.859 -3.338 1.888 1.00 97.81 107 GLY A O 1
ATOM 788 N N . VAL A 1 108 ? -21.500 -4.985 0.487 1.00 98.50 108 VAL A N 1
ATOM 789 C CA . VAL A 1 108 ? -22.262 -4.149 -0.441 1.00 98.50 108 VAL A CA 1
ATOM 790 C C . VAL A 1 108 ? -23.646 -4.743 -0.710 1.00 98.50 108 VAL A C 1
ATOM 792 O O . VAL A 1 108 ? -23.942 -5.895 -0.407 1.00 98.50 108 VAL A O 1
ATOM 795 N N . SER A 1 109 ? -24.553 -3.931 -1.243 1.00 98.25 109 SER A N 1
ATOM 796 C CA . SER A 1 109 ? -25.893 -4.363 -1.636 1.00 98.25 109 SER A CA 1
ATOM 797 C C . SER A 1 109 ? -26.348 -3.585 -2.857 1.00 98.25 109 SER A C 1
ATOM 799 O O . SER A 1 109 ? -26.287 -2.361 -2.851 1.00 98.25 109 SER A O 1
ATOM 801 N N . GLU A 1 110 ? -26.855 -4.271 -3.884 1.00 98.25 110 GLU A N 1
ATOM 802 C CA . GLU A 1 110 ? -27.444 -3.619 -5.068 1.00 98.25 110 GLU A CA 1
ATOM 803 C C . GLU A 1 110 ? -28.714 -2.822 -4.729 1.00 98.25 110 GLU A C 1
ATOM 805 O O . GLU A 1 110 ? -29.100 -1.922 -5.473 1.00 98.25 110 GLU A O 1
ATOM 810 N N . ASN A 1 111 ? -29.391 -3.168 -3.628 1.00 97.75 111 ASN A N 1
ATOM 811 C CA . ASN A 1 111 ? -30.585 -2.468 -3.169 1.00 97.75 111 ASN A CA 1
ATOM 812 C C . ASN A 1 111 ? -30.836 -2.697 -1.671 1.00 97.75 111 ASN A C 1
ATOM 814 O O . ASN A 1 111 ? -31.592 -3.595 -1.291 1.00 97.75 111 ASN A O 1
ATOM 818 N N . TYR A 1 112 ? -30.199 -1.903 -0.809 1.00 97.56 112 TYR A N 1
ATOM 819 C CA . TYR A 1 112 ? -30.478 -1.931 0.630 1.00 97.56 112 TYR A CA 1
ATOM 820 C C . TYR A 1 112 ? -31.701 -1.060 0.942 1.00 97.56 112 TYR A C 1
ATOM 822 O O . TYR A 1 112 ? -31.663 0.140 0.709 1.00 97.56 112 TYR A O 1
ATOM 830 N N . GLU A 1 113 ? -32.789 -1.662 1.435 1.00 96.81 113 GLU A N 1
ATOM 831 C CA . GLU A 1 113 ? -34.007 -0.944 1.865 1.00 96.81 113 GLU A CA 1
ATOM 832 C C . GLU A 1 113 ? -34.548 0.077 0.837 1.00 96.81 113 GLU A C 1
ATOM 834 O O . GLU A 1 113 ? -34.999 1.155 1.197 1.00 96.81 113 GLU A O 1
ATOM 839 N N . GLU A 1 114 ? -34.514 -0.264 -0.457 1.00 97.44 114 GLU A N 1
ATOM 840 C CA . GLU A 1 114 ? -34.965 0.606 -1.565 1.00 97.44 114 GLU A CA 1
ATOM 841 C C . GLU A 1 114 ? -34.075 1.837 -1.841 1.00 97.44 114 GLU A C 1
ATOM 843 O O . GLU A 1 114 ? -34.423 2.677 -2.672 1.00 97.44 114 GLU A O 1
ATOM 848 N N . HIS A 1 115 ? -32.892 1.917 -1.225 1.00 97.81 115 HIS A N 1
ATOM 849 C CA . HIS A 1 115 ? -31.909 2.981 -1.455 1.00 97.81 115 HIS A CA 1
ATOM 850 C C . HIS A 1 115 ? -30.940 2.702 -2.619 1.00 97.81 115 HIS A C 1
ATOM 852 O O . HIS A 1 115 ? -30.025 3.487 -2.857 1.00 97.81 115 HIS A O 1
ATOM 858 N N . GLY A 1 116 ? -31.124 1.607 -3.365 1.00 98.19 116 GLY A N 1
ATOM 859 C CA . GLY A 1 116 ? -30.209 1.215 -4.436 1.00 98.19 116 GLY A CA 1
ATOM 860 C C . GLY A 1 116 ? -28.845 0.763 -3.907 1.00 98.19 116 GLY A C 1
ATOM 861 O O . GLY A 1 116 ? -28.738 0.219 -2.797 1.00 98.19 116 GLY A O 1
ATOM 862 N N . ARG A 1 117 ? -27.802 0.969 -4.719 1.00 98.69 117 ARG A N 1
ATOM 863 C CA . ARG A 1 117 ? -26.434 0.546 -4.407 1.00 98.69 117 ARG A CA 1
ATOM 864 C C . ARG A 1 117 ? -25.967 1.173 -3.103 1.00 98.69 117 ARG A C 1
ATOM 866 O O . ARG A 1 117 ? -25.894 2.391 -2.974 1.00 98.69 117 ARG A O 1
ATOM 873 N N . SER A 1 118 ? -25.662 0.327 -2.132 1.00 98.69 118 SER A N 1
ATOM 874 C CA . SER A 1 118 ? -25.332 0.727 -0.768 1.00 98.69 118 SER A CA 1
ATOM 875 C C . SER A 1 118 ? -24.149 -0.071 -0.237 1.00 98.69 118 SER A C 1
ATOM 877 O O . SER A 1 118 ? -23.913 -1.209 -0.642 1.00 98.69 118 SER A O 1
ATOM 879 N N . VAL A 1 119 ? -23.412 0.527 0.691 1.00 98.56 119 VAL A N 1
ATOM 880 C CA . VAL A 1 119 ? -22.197 -0.031 1.284 1.00 98.56 119 VAL A CA 1
ATOM 881 C C . VAL A 1 119 ? -22.370 -0.090 2.795 1.00 98.56 119 VAL A C 1
ATOM 883 O O . VAL A 1 119 ? -22.751 0.901 3.418 1.00 98.56 119 VAL A O 1
ATOM 886 N N . HIS A 1 120 ? -22.096 -1.250 3.386 1.00 98.12 120 HIS A N 1
ATOM 887 C CA . HIS A 1 120 ? -22.082 -1.435 4.832 1.00 98.12 120 HIS A CA 1
ATOM 888 C C . HIS A 1 120 ? -20.712 -1.028 5.365 1.00 98.12 120 HIS A C 1
ATOM 890 O O . HIS A 1 120 ? -19.704 -1.660 5.056 1.00 98.12 120 HIS A O 1
ATOM 896 N N . VAL A 1 121 ? -20.668 0.029 6.166 1.00 97.50 121 VAL A N 1
ATOM 897 C CA . VAL A 1 121 ? -19.451 0.633 6.702 1.00 97.50 121 VAL A CA 1
ATOM 898 C C . VAL A 1 121 ? -19.411 0.458 8.218 1.00 97.50 121 VAL A C 1
ATOM 900 O O . VAL A 1 121 ? -20.436 0.481 8.890 1.00 97.50 121 VAL A O 1
ATOM 903 N N . TYR A 1 122 ? -18.215 0.292 8.773 1.00 96.19 122 TYR A N 1
ATOM 904 C CA . TYR A 1 122 ? -17.946 0.205 10.200 1.00 96.19 122 TYR A CA 1
ATOM 905 C C . TYR A 1 122 ? -16.951 1.280 10.624 1.00 96.19 122 TYR A C 1
ATOM 907 O O . TYR A 1 122 ? -15.808 1.312 10.159 1.00 96.19 122 TYR A O 1
ATOM 915 N N . ASN A 1 123 ? -17.382 2.146 11.539 1.00 93.81 123 ASN A N 1
ATOM 916 C CA . ASN A 1 123 ? -16.520 3.081 12.243 1.00 93.81 123 ASN A CA 1
ATOM 917 C C . ASN A 1 123 ? -15.814 2.359 13.410 1.00 93.81 123 ASN A C 1
ATOM 919 O O . ASN A 1 123 ? -16.494 1.938 14.351 1.00 93.81 123 ASN A O 1
ATOM 923 N N . PRO A 1 124 ? -14.468 2.270 13.429 1.00 89.38 124 PRO A N 1
ATOM 924 C CA . PRO A 1 124 ? -13.725 1.622 14.512 1.00 89.38 124 PRO A CA 1
ATOM 925 C C . PRO A 1 124 ? -13.884 2.295 15.882 1.00 89.38 124 PRO A C 1
ATOM 927 O O . PRO A 1 124 ? -13.517 1.702 16.894 1.00 89.38 124 PRO A O 1
ATOM 930 N N . TRP A 1 125 ? -14.474 3.491 15.955 1.00 85.19 125 TRP A N 1
ATOM 931 C CA . TRP A 1 125 ? -14.870 4.110 17.223 1.00 85.19 125 TRP A CA 1
ATOM 932 C C . TRP A 1 125 ? -16.118 3.484 17.861 1.00 85.19 125 TRP A C 1
ATOM 934 O O . TRP A 1 125 ? -16.481 3.859 18.975 1.00 85.19 125 TRP A O 1
ATOM 944 N N . GLY A 1 126 ? -16.773 2.527 17.198 1.00 82.69 126 GLY A N 1
ATOM 945 C CA . GLY A 1 126 ? -17.923 1.812 17.742 1.00 82.69 126 GLY A CA 1
ATOM 946 C C . GLY A 1 126 ? -19.116 2.742 17.966 1.00 82.69 126 GLY A C 1
ATOM 947 O O . GLY A 1 126 ? -19.592 3.369 17.025 1.00 82.69 126 GLY A O 1
ATOM 948 N N . ALA A 1 127 ? -19.576 2.858 19.216 1.00 70.19 127 ALA A N 1
ATOM 949 C CA . ALA A 1 127 ? -20.808 3.557 19.612 1.00 70.19 127 ALA A CA 1
ATOM 950 C C . ALA A 1 127 ? -20.849 5.072 19.318 1.00 70.19 127 ALA A C 1
ATOM 952 O O . ALA A 1 127 ? -21.838 5.739 19.590 1.00 70.19 127 ALA A O 1
ATOM 953 N N . SER A 1 128 ? -19.783 5.645 18.762 1.00 72.56 128 SER A N 1
ATOM 954 C CA . SER A 1 128 ? -19.766 7.019 18.252 1.00 72.56 128 SER A CA 1
ATOM 955 C C . SER A 1 128 ? -20.060 7.055 16.751 1.00 72.56 128 SER A C 1
ATOM 957 O O . SER A 1 128 ? -19.322 7.674 15.979 1.00 72.56 128 SER A O 1
ATOM 959 N N . ASN A 1 129 ? -21.118 6.368 16.310 1.00 77.12 129 ASN A N 1
ATOM 960 C CA . ASN A 1 129 ? -21.562 6.450 14.925 1.00 77.12 129 ASN A CA 1
ATOM 961 C C . ASN A 1 129 ? -22.138 7.849 14.646 1.00 77.12 129 ASN A C 1
ATOM 963 O O . ASN A 1 129 ? -23.246 8.172 15.068 1.00 77.12 129 ASN A O 1
ATOM 967 N N . GLN A 1 130 ? -21.391 8.674 13.913 1.00 86.56 130 GLN A N 1
ATOM 968 C CA . GLN A 1 130 ? -21.818 10.018 13.515 1.00 86.56 130 GLN A CA 1
ATOM 969 C C . GLN A 1 130 ? -22.406 10.054 12.098 1.00 86.56 130 GLN A C 1
ATOM 971 O O . GLN A 1 130 ? -22.421 11.124 11.491 1.00 86.56 130 GLN A O 1
ATOM 976 N N . TYR A 1 131 ? -22.854 8.912 11.561 1.00 95.00 131 TYR A N 1
ATOM 977 C CA . TYR A 1 131 ? -23.484 8.861 10.247 1.00 95.00 131 TYR A CA 1
ATOM 978 C C . TYR A 1 131 ? -24.745 9.736 10.205 1.00 95.00 131 TYR A C 1
ATOM 980 O O . TYR A 1 131 ? -25.647 9.580 11.026 1.00 95.00 131 TYR A O 1
ATOM 988 N N . LYS A 1 132 ? -24.795 10.676 9.256 1.00 96.19 132 LYS A N 1
ATOM 989 C CA . LYS A 1 132 ? -25.912 11.623 9.043 1.00 96.19 132 LYS A CA 1
ATOM 990 C C . LYS A 1 132 ? -26.424 11.604 7.599 1.00 96.19 132 LYS A C 1
ATOM 992 O O . LYS A 1 132 ? -26.891 12.627 7.101 1.00 96.19 132 LYS A O 1
ATOM 997 N N . GLY A 1 133 ? -26.249 10.482 6.905 1.00 96.75 133 GLY A N 1
ATOM 998 C CA . GLY A 1 133 ? -26.688 10.343 5.520 1.00 96.75 133 GLY A CA 1
ATOM 999 C C . GLY A 1 133 ? -28.178 10.022 5.383 1.00 96.75 133 GLY A C 1
ATOM 1000 O O . GLY A 1 133 ? -28.974 10.175 6.309 1.00 96.75 133 GLY A O 1
ATOM 1001 N N . SER A 1 134 ? -28.544 9.606 4.179 1.00 97.81 134 SER A N 1
ATOM 1002 C CA . SER A 1 134 ? -29.912 9.393 3.709 1.00 97.81 134 SER A CA 1
ATOM 1003 C C . SER A 1 134 ? -30.556 8.101 4.213 1.00 97.81 134 SER A C 1
ATOM 1005 O O . SER A 1 134 ? -31.784 8.046 4.303 1.00 97.81 134 SER A O 1
ATOM 1007 N N . ILE A 1 135 ? -29.766 7.086 4.579 1.00 97.31 135 ILE A N 1
ATOM 1008 C CA . ILE A 1 135 ? -30.281 5.833 5.146 1.00 97.31 135 ILE A CA 1
ATOM 1009 C C . ILE A 1 135 ? -30.496 6.022 6.656 1.00 97.31 135 ILE A C 1
ATOM 1011 O O . ILE A 1 135 ? -29.587 5.861 7.470 1.00 97.31 135 ILE A O 1
ATOM 1015 N N . THR A 1 136 ? -31.706 6.419 7.043 1.00 96.00 136 THR A N 1
ATOM 1016 C CA . THR A 1 136 ? -32.050 6.759 8.441 1.00 96.00 136 THR A CA 1
ATOM 1017 C C . THR A 1 136 ? -32.564 5.557 9.248 1.00 96.00 136 THR A C 1
ATOM 1019 O O . THR A 1 136 ? -32.860 4.510 8.687 1.00 96.00 136 THR A O 1
ATOM 1022 N N . GLY A 1 137 ? -32.684 5.695 10.576 1.00 92.00 137 GLY A N 1
ATOM 1023 C CA . GLY A 1 137 ? -33.269 4.658 11.449 1.00 92.00 137 GLY A CA 1
ATOM 1024 C C . GLY A 1 137 ? -32.323 3.512 11.831 1.00 92.00 137 GLY A C 1
ATOM 1025 O O . GLY A 1 137 ? -32.758 2.514 12.401 1.00 92.00 137 GLY A O 1
ATOM 1026 N N . GLN A 1 138 ? -31.033 3.654 11.531 1.00 91.69 138 GLN A N 1
ATOM 1027 C CA . GLN A 1 138 ? -30.006 2.668 11.847 1.00 91.69 138 GLN A CA 1
ATOM 1028 C C . GLN A 1 138 ? -29.496 2.812 13.285 1.00 91.69 138 GLN A C 1
ATOM 1030 O O . GLN A 1 138 ? -29.586 3.877 13.893 1.00 91.69 138 GLN A O 1
ATOM 1035 N N . SER A 1 139 ? -28.923 1.739 13.834 1.00 85.81 139 SER A N 1
ATOM 1036 C CA . SER A 1 139 ? -28.315 1.786 15.166 1.00 85.81 139 SER A CA 1
ATOM 1037 C C . SER A 1 139 ? -27.032 2.623 15.160 1.00 85.81 139 SER A C 1
ATOM 1039 O O . SER A 1 139 ? -26.139 2.419 14.336 1.00 85.81 139 SER A O 1
ATOM 1041 N N . HIS A 1 140 ? -26.895 3.518 16.139 1.00 81.44 140 HIS A N 1
ATOM 1042 C CA . HIS A 1 140 ? -25.672 4.299 16.339 1.00 81.44 140 HIS A CA 1
ATOM 1043 C C . HIS A 1 140 ? -24.666 3.631 17.297 1.00 81.44 140 HIS A C 1
ATOM 1045 O O . HIS A 1 140 ? -23.538 4.095 17.460 1.00 81.44 140 HIS A O 1
ATOM 1051 N N . ASP A 1 141 ? -25.039 2.488 17.868 1.00 78.00 141 ASP A N 1
ATOM 1052 C CA . ASP A 1 141 ? -24.350 1.865 18.999 1.00 78.00 141 ASP A CA 1
ATOM 1053 C C . ASP A 1 141 ? -23.194 0.941 18.621 1.00 78.00 141 ASP A C 1
ATOM 1055 O O . ASP A 1 141 ? -22.336 0.617 19.445 1.00 78.00 141 ASP A O 1
ATOM 1059 N N . THR A 1 142 ? -23.197 0.441 17.389 1.00 79.25 142 THR A N 1
ATOM 1060 C CA . THR A 1 142 ? -22.298 -0.643 16.978 1.00 79.25 142 THR A CA 1
ATOM 1061 C C . THR A 1 142 ? -21.175 -0.168 16.071 1.00 79.25 142 THR A C 1
ATOM 1063 O O . THR A 1 142 ? -20.318 -0.969 15.728 1.00 79.25 142 THR A O 1
ATOM 1066 N N . GLY A 1 143 ? -21.161 1.110 15.679 1.00 89.06 143 GLY A N 1
ATOM 1067 C CA . GLY A 1 143 ? -20.252 1.662 14.670 1.00 89.06 143 GLY A CA 1
ATOM 1068 C C . GLY A 1 143 ? -20.566 1.230 13.238 1.00 89.06 143 GLY A C 1
ATOM 1069 O O . GLY A 1 143 ? -20.085 1.879 12.313 1.00 89.06 143 GLY A O 1
ATOM 1070 N N . GLY A 1 144 ? -21.370 0.178 13.053 1.00 93.88 144 GLY A N 1
ATOM 1071 C CA . GLY A 1 144 ? -21.829 -0.321 11.760 1.00 93.88 144 GLY A CA 1
ATOM 1072 C C . GLY A 1 144 ? -23.069 0.418 11.260 1.00 93.88 144 GLY A C 1
ATOM 1073 O O . GLY A 1 144 ? -23.999 0.649 12.030 1.00 93.88 144 GLY A O 1
ATOM 1074 N N . TYR A 1 145 ? -23.075 0.787 9.983 1.00 96.31 145 TYR A N 1
ATOM 1075 C CA . TYR A 1 145 ? -24.206 1.404 9.291 1.00 96.31 145 TYR A CA 1
ATOM 1076 C C . TYR A 1 145 ? -24.059 1.259 7.774 1.00 96.31 145 TYR A C 1
ATOM 1078 O O . TYR A 1 145 ? -22.961 1.164 7.235 1.00 96.31 145 TYR A O 1
ATOM 1086 N N . TRP A 1 146 ? -25.178 1.258 7.072 1.00 97.94 146 TRP A N 1
ATOM 1087 C CA . TRP A 1 146 ? -25.270 1.355 5.627 1.00 97.94 146 TRP A CA 1
ATOM 1088 C C . TRP A 1 146 ? -25.265 2.814 5.186 1.00 97.94 146 TRP A C 1
ATOM 1090 O O . TRP A 1 146 ? -25.851 3.676 5.839 1.00 97.94 146 TRP A O 1
ATOM 1100 N N . MET A 1 147 ? -24.630 3.083 4.054 1.00 98.44 147 MET A N 1
ATOM 1101 C CA . MET A 1 147 ? -24.735 4.350 3.336 1.00 98.44 147 MET A CA 1
ATOM 1102 C C . MET A 1 147 ? -24.897 4.089 1.843 1.00 98.44 147 MET A C 1
ATOM 1104 O O . MET A 1 147 ? -24.531 3.014 1.364 1.00 98.44 147 MET A O 1
ATOM 1108 N N . THR A 1 148 ? -25.431 5.052 1.097 1.00 98.62 148 THR A N 1
ATOM 1109 C CA . THR A 1 148 ? -25.529 4.901 -0.366 1.00 98.62 148 THR A CA 1
ATOM 1110 C C . THR A 1 148 ? -24.139 4.921 -1.003 1.00 98.62 148 THR A C 1
ATOM 1112 O O . THR A 1 148 ? -23.188 5.497 -0.463 1.00 98.62 148 THR A O 1
ATOM 1115 N N . PHE A 1 149 ? -23.993 4.292 -2.166 1.00 98.62 149 PHE A N 1
ATOM 1116 C CA . PHE A 1 149 ? -22.733 4.312 -2.902 1.00 98.62 149 PHE A CA 1
ATOM 1117 C C . PHE A 1 149 ? -22.358 5.737 -3.331 1.00 98.62 149 PHE A C 1
ATOM 1119 O O . PHE A 1 149 ? -21.188 6.114 -3.258 1.00 98.62 149 PHE A O 1
ATOM 1126 N N . GLU A 1 150 ? -23.338 6.570 -3.688 1.00 98.56 150 GLU A N 1
ATOM 1127 C CA . GLU A 1 150 ? -23.118 7.986 -3.981 1.00 98.56 150 GLU A CA 1
ATOM 1128 C C . GLU A 1 150 ? -22.557 8.746 -2.770 1.00 98.56 150 GLU A C 1
ATOM 1130 O O . GLU A 1 150 ? -21.639 9.553 -2.919 1.00 98.56 150 GLU A O 1
ATOM 1135 N N . GLU A 1 151 ? -23.053 8.469 -1.560 1.00 98.56 151 GLU A N 1
ATOM 1136 C CA . GLU A 1 151 ? -22.534 9.072 -0.328 1.00 98.56 151 GLU A CA 1
ATOM 1137 C C . GLU A 1 151 ? -21.094 8.657 -0.025 1.00 98.56 151 GLU A C 1
ATOM 1139 O O . GLU A 1 151 ? -20.306 9.512 0.396 1.00 98.56 151 GLU A O 1
ATOM 1144 N N . LEU A 1 152 ? -20.741 7.386 -0.259 1.00 98.44 152 LEU A N 1
ATOM 1145 C CA . LEU A 1 152 ? -19.362 6.907 -0.138 1.00 98.44 152 LEU A CA 1
ATOM 1146 C C . LEU A 1 152 ? -18.450 7.698 -1.085 1.00 98.44 152 LEU A C 1
ATOM 1148 O O . LEU A 1 152 ? -17.470 8.292 -0.645 1.00 98.44 152 LEU A O 1
ATOM 1152 N N . ARG A 1 153 ? -18.792 7.774 -2.375 1.00 97.94 153 ARG A N 1
ATOM 1153 C CA . ARG A 1 153 ? -17.991 8.520 -3.363 1.00 97.94 153 ARG A CA 1
ATOM 1154 C C . ARG A 1 153 ? -17.859 9.998 -2.988 1.00 97.94 153 ARG A C 1
ATOM 1156 O O . ARG A 1 153 ? -16.779 10.571 -3.078 1.00 97.94 153 ARG A O 1
ATOM 1163 N N . ALA A 1 154 ? -18.933 10.607 -2.491 1.00 98.00 154 ALA A N 1
ATOM 1164 C CA . ALA A 1 154 ? -18.926 12.014 -2.112 1.00 98.00 154 ALA A CA 1
ATOM 1165 C C . ALA A 1 154 ? -18.058 12.315 -0.874 1.00 98.00 154 ALA A C 1
ATOM 1167 O O . ALA A 1 154 ? -17.464 13.392 -0.815 1.00 98.00 154 ALA A O 1
ATOM 1168 N N . ASN A 1 155 ? -17.959 11.399 0.099 1.00 98.00 155 ASN A N 1
ATOM 1169 C CA . ASN A 1 155 ? -17.341 11.669 1.410 1.00 98.00 155 ASN A CA 1
ATOM 1170 C C . ASN A 1 155 ? -16.011 10.947 1.660 1.00 98.00 155 ASN A C 1
ATOM 1172 O O . ASN A 1 155 ? -15.376 11.202 2.683 1.00 98.00 155 ASN A O 1
ATOM 1176 N N . PHE A 1 156 ? -15.577 10.073 0.756 1.00 97.19 156 PHE A N 1
ATOM 1177 C CA . PHE A 1 156 ? -14.349 9.295 0.894 1.00 97.19 156 PHE A CA 1
ATOM 1178 C C . PHE A 1 156 ? -13.417 9.571 -0.281 1.00 97.19 156 PHE A C 1
ATOM 1180 O O . PHE A 1 156 ? -13.856 9.712 -1.419 1.00 97.19 156 PHE A O 1
ATOM 1187 N N . ASP A 1 157 ? -12.122 9.681 -0.007 1.00 95.06 157 ASP A N 1
ATOM 1188 C CA . ASP A 1 157 ? -11.084 9.922 -1.016 1.00 95.06 157 ASP A CA 1
ATOM 1189 C C . ASP A 1 157 ? -10.165 8.716 -1.222 1.00 95.06 157 ASP A C 1
ATOM 1191 O O . ASP A 1 157 ? -9.337 8.719 -2.136 1.00 95.06 157 ASP A O 1
ATOM 1195 N N . MET A 1 158 ? -10.344 7.662 -0.425 1.00 94.94 158 MET A N 1
ATOM 1196 C CA . MET A 1 158 ? -9.531 6.461 -0.506 1.00 94.94 158 MET A CA 1
ATOM 1197 C C . MET A 1 158 ? -10.340 5.218 -0.147 1.00 94.94 158 MET A C 1
ATOM 1199 O O . MET A 1 158 ? -10.946 5.144 0.916 1.00 94.94 158 MET A O 1
ATOM 1203 N N . VAL A 1 159 ? -10.284 4.203 -1.001 1.00 96.94 159 VAL A N 1
ATOM 1204 C CA . VAL A 1 159 ? -10.652 2.819 -0.697 1.00 96.94 159 VAL A CA 1
ATOM 1205 C C . VAL A 1 159 ? -9.402 1.968 -0.854 1.00 96.94 159 VAL A C 1
ATOM 1207 O O . VAL A 1 159 ? -8.636 2.138 -1.798 1.00 96.94 159 VAL A O 1
ATOM 1210 N N . THR A 1 160 ? -9.176 1.059 0.088 1.00 96.38 160 THR A N 1
ATOM 1211 C CA . THR A 1 160 ? -8.061 0.107 0.079 1.00 96.38 160 THR A CA 1
ATOM 1212 C C . THR A 1 160 ? -8.622 -1.307 0.125 1.00 96.38 160 THR A C 1
ATOM 1214 O O . THR A 1 160 ? -9.377 -1.618 1.040 1.00 96.38 160 THR A O 1
ATOM 1217 N N . ILE A 1 161 ? -8.237 -2.172 -0.814 1.00 97.38 161 ILE A N 1
ATOM 1218 C CA . ILE A 1 161 ? -8.642 -3.584 -0.866 1.00 97.38 161 ILE A CA 1
ATOM 1219 C C . ILE A 1 161 ? -7.391 -4.460 -0.806 1.00 97.38 161 ILE A C 1
ATOM 1221 O O . ILE A 1 161 ? -6.554 -4.421 -1.707 1.00 97.38 161 ILE A O 1
ATOM 1225 N N . ALA A 1 162 ? -7.272 -5.285 0.231 1.00 97.00 162 ALA A N 1
ATOM 1226 C CA . ALA A 1 162 ? -6.220 -6.288 0.340 1.00 97.00 162 ALA A CA 1
ATOM 1227 C C . ALA A 1 162 ? -6.691 -7.604 -0.293 1.00 97.00 162 ALA A C 1
ATOM 1229 O O . ALA A 1 162 ? -7.565 -8.280 0.247 1.00 97.00 162 ALA A O 1
ATOM 1230 N N . HIS A 1 163 ? -6.100 -7.992 -1.426 1.00 96.56 163 HIS A N 1
ATOM 1231 C CA . HIS A 1 163 ? -6.432 -9.202 -2.192 1.00 96.56 163 HIS A CA 1
ATOM 1232 C C . HIS A 1 163 ? -5.870 -10.465 -1.518 1.00 96.56 163 HIS A C 1
ATOM 1234 O O . HIS A 1 163 ? -5.068 -11.214 -2.082 1.00 96.56 163 HIS A O 1
ATOM 1240 N N . MET A 1 164 ? -6.264 -10.684 -0.267 1.00 95.75 164 MET A N 1
ATOM 1241 C CA . MET A 1 164 ? -5.845 -11.825 0.537 1.00 95.75 164 MET A CA 1
ATOM 1242 C C . MET A 1 164 ? -6.474 -13.115 0.010 1.00 95.75 164 MET A C 1
ATOM 1244 O O . MET A 1 164 ? -7.597 -13.135 -0.488 1.00 95.75 164 MET A O 1
ATOM 1248 N N . SER A 1 165 ? -5.724 -14.204 0.082 1.00 95.38 165 SER A N 1
ATOM 1249 C CA . SER A 1 165 ? -6.181 -15.535 -0.301 1.00 95.38 165 SER A CA 1
ATOM 1250 C C . SER A 1 165 ? -5.725 -16.533 0.756 1.00 95.38 165 SER A C 1
ATOM 1252 O O . SER A 1 165 ? -4.569 -16.510 1.187 1.00 95.38 165 SER A O 1
ATOM 1254 N N . ASP A 1 166 ? -6.637 -17.398 1.187 1.00 94.38 166 ASP A N 1
ATOM 1255 C CA . ASP A 1 166 ? -6.343 -18.389 2.217 1.00 94.38 166 ASP A CA 1
ATOM 1256 C C . ASP A 1 166 ? -5.249 -19.359 1.759 1.00 94.38 166 ASP A C 1
ATOM 1258 O O . ASP A 1 166 ? -5.250 -19.850 0.630 1.00 94.38 166 ASP A O 1
ATOM 1262 N N . GLY A 1 167 ? -4.299 -19.636 2.654 1.00 95.31 167 GLY A N 1
ATOM 1263 C CA . GLY A 1 167 ? -3.194 -20.565 2.403 1.00 95.31 167 GLY A CA 1
ATOM 1264 C C . GLY A 1 167 ? -2.090 -20.036 1.484 1.00 95.31 167 GLY A C 1
ATOM 1265 O O . GLY A 1 167 ? -1.116 -20.751 1.257 1.00 95.31 167 GLY A O 1
ATOM 1266 N N . TYR A 1 168 ? -2.200 -18.806 0.978 1.00 97.12 168 TYR A N 1
ATOM 1267 C CA . TYR A 1 168 ? -1.145 -18.214 0.161 1.00 97.12 168 TYR A CA 1
ATOM 1268 C C . TYR A 1 168 ? 0.086 -17.863 0.997 1.00 97.12 168 TYR A C 1
ATOM 1270 O O . TYR A 1 168 ? -0.006 -17.485 2.166 1.00 97.12 168 TYR A O 1
ATOM 1278 N N . LEU A 1 169 ? 1.247 -17.960 0.358 1.00 96.94 169 LEU A N 1
ATOM 1279 C CA . LEU A 1 169 ? 2.565 -17.773 0.941 1.00 96.94 169 LEU A CA 1
ATOM 1280 C C . LEU A 1 169 ? 3.312 -16.649 0.223 1.00 96.94 169 LEU A C 1
ATOM 1282 O O . LEU A 1 169 ? 3.093 -16.381 -0.960 1.00 96.94 169 LEU A O 1
ATOM 1286 N N . VAL A 1 170 ? 4.233 -16.016 0.948 1.00 97.06 170 VAL A N 1
ATOM 1287 C CA . VAL A 1 170 ? 5.111 -14.963 0.431 1.00 97.06 170 VAL A CA 1
ATOM 1288 C C . VAL A 1 170 ? 6.501 -15.548 0.213 1.00 97.06 170 VAL A C 1
ATOM 1290 O O . VAL A 1 170 ? 7.145 -16.042 1.136 1.00 97.06 170 VAL A O 1
ATOM 1293 N N . SER A 1 171 ? 6.989 -15.465 -1.018 1.00 97.88 171 SER A N 1
ATOM 1294 C CA . SER A 1 171 ? 8.364 -15.810 -1.384 1.00 97.88 171 SER A CA 1
ATOM 1295 C C . SER A 1 171 ? 9.107 -14.531 -1.722 1.00 97.88 171 SER A C 1
ATOM 1297 O O . SER A 1 171 ? 8.700 -13.856 -2.658 1.00 97.88 171 SER A O 1
ATOM 1299 N N . ALA A 1 172 ? 10.161 -14.173 -0.990 1.00 96.94 172 ALA A N 1
ATOM 1300 C CA . ALA A 1 172 ? 10.807 -12.868 -1.134 1.00 96.94 172 ALA A CA 1
ATOM 1301 C C . ALA A 1 172 ? 12.320 -12.960 -1.368 1.00 96.94 172 ALA A C 1
ATOM 1303 O O . ALA A 1 172 ? 12.984 -13.884 -0.900 1.00 96.94 172 ALA A O 1
ATOM 1304 N N . VAL A 1 173 ? 12.866 -11.963 -2.066 1.00 96.31 173 VAL A N 1
ATOM 1305 C CA . VAL A 1 173 ? 14.303 -11.735 -2.241 1.00 96.31 173 VAL A CA 1
ATOM 1306 C C . VAL A 1 173 ? 14.618 -10.253 -2.036 1.00 96.31 173 VAL A C 1
ATOM 1308 O O . VAL A 1 173 ? 13.903 -9.377 -2.524 1.00 96.31 173 VAL A O 1
ATOM 1311 N N . ARG A 1 174 ? 15.698 -9.963 -1.304 1.00 95.12 174 ARG A N 1
ATOM 1312 C CA . ARG A 1 174 ? 16.226 -8.604 -1.129 1.00 95.12 174 ARG A CA 1
ATOM 1313 C C . ARG A 1 174 ? 17.205 -8.305 -2.264 1.00 95.12 174 ARG A C 1
ATOM 1315 O O . ARG A 1 174 ? 18.104 -9.102 -2.529 1.00 95.12 174 ARG A O 1
ATOM 1322 N N . LEU A 1 175 ? 17.036 -7.166 -2.922 1.00 93.69 175 LEU A N 1
ATOM 1323 C CA . LEU A 1 175 ? 17.844 -6.732 -4.059 1.00 93.69 175 LEU A CA 1
ATOM 1324 C C . LEU A 1 175 ? 18.559 -5.423 -3.728 1.00 93.69 175 LEU A C 1
ATOM 1326 O O . LEU A 1 175 ? 17.951 -4.568 -3.085 1.00 93.69 175 LEU A O 1
ATOM 1330 N N . PRO A 1 176 ? 19.802 -5.214 -4.191 1.00 92.19 176 PRO A N 1
ATOM 1331 C CA . PRO A 1 176 ? 20.419 -3.895 -4.149 1.00 92.19 176 PRO A CA 1
ATOM 1332 C C . PRO A 1 176 ? 19.574 -2.890 -4.936 1.00 92.19 176 PRO A C 1
ATOM 1334 O O . PRO A 1 176 ? 19.212 -3.147 -6.084 1.00 92.19 176 PRO A O 1
ATOM 1337 N N . ALA A 1 177 ? 19.278 -1.744 -4.335 1.00 91.25 177 ALA A N 1
ATOM 1338 C CA . ALA A 1 177 ? 18.600 -0.655 -5.025 1.00 91.25 177 ALA A CA 1
ATOM 1339 C C . ALA A 1 177 ? 19.504 -0.015 -6.093 1.00 91.25 177 ALA A C 1
ATOM 1341 O O . ALA A 1 177 ? 20.731 -0.153 -6.066 1.00 91.25 177 ALA A O 1
ATOM 1342 N N . GLY A 1 178 ? 18.910 0.709 -7.047 1.00 89.81 178 GLY A N 1
ATOM 1343 C CA . GLY A 1 178 ? 19.684 1.460 -8.042 1.00 89.81 178 GLY A CA 1
ATOM 1344 C C . GLY A 1 178 ? 20.321 0.596 -9.134 1.00 89.81 178 GLY A C 1
ATOM 1345 O O . GLY A 1 178 ? 21.042 1.126 -9.984 1.00 89.81 178 GLY A O 1
ATOM 1346 N N . LYS A 1 179 ? 20.106 -0.726 -9.102 1.00 90.56 179 LYS A N 1
ATOM 1347 C CA . LYS A 1 179 ? 20.626 -1.687 -10.076 1.00 90.56 179 LYS A CA 1
ATOM 1348 C C . LYS A 1 179 ? 19.479 -2.524 -10.635 1.00 90.56 179 LYS A C 1
ATOM 1350 O O . LYS A 1 179 ? 18.634 -2.978 -9.866 1.00 90.56 179 LYS A O 1
ATOM 1355 N N . PRO A 1 180 ? 19.457 -2.767 -11.953 1.00 95.38 180 PRO A N 1
ATOM 1356 C CA . PRO A 1 180 ? 18.497 -3.685 -12.531 1.00 95.38 180 PRO A CA 1
ATOM 1357 C C . PRO A 1 180 ? 18.794 -5.110 -12.062 1.00 95.38 180 PRO A C 1
ATOM 1359 O O . PRO A 1 180 ? 19.951 -5.516 -11.916 1.00 95.38 180 PRO A O 1
ATOM 1362 N N . ALA A 1 181 ? 17.740 -5.884 -11.882 1.00 97.25 181 ALA A N 1
ATOM 1363 C CA . ALA A 1 181 ? 17.794 -7.289 -11.540 1.00 97.25 181 ALA A CA 1
ATOM 1364 C C . ALA A 1 181 ? 16.754 -8.045 -12.363 1.00 97.25 181 ALA A C 1
ATOM 1366 O O . ALA A 1 181 ? 15.739 -7.491 -12.782 1.00 97.25 181 ALA A O 1
ATOM 1367 N N . ALA A 1 182 ? 17.003 -9.328 -12.582 1.00 97.88 182 ALA A N 1
ATOM 1368 C CA . ALA A 1 182 ? 16.001 -10.223 -13.123 1.00 97.88 182 ALA A CA 1
ATOM 1369 C C . ALA A 1 182 ? 16.047 -11.550 -12.383 1.00 97.88 182 ALA A C 1
ATOM 1371 O O . ALA A 1 182 ? 17.087 -11.932 -11.842 1.00 97.88 182 ALA A O 1
ATOM 1372 N N . PHE A 1 183 ? 14.919 -12.242 -12.350 1.00 97.44 183 PHE A N 1
ATOM 1373 C CA . PHE A 1 183 ? 14.797 -13.529 -11.687 1.00 97.44 183 PHE A CA 1
ATOM 1374 C C . PHE A 1 183 ? 13.773 -14.403 -12.387 1.00 97.44 183 PHE A C 1
ATOM 1376 O O . PHE A 1 183 ? 12.839 -13.922 -13.030 1.00 97.44 183 PHE A O 1
ATOM 1383 N N . GLU A 1 184 ? 13.972 -15.703 -12.241 1.00 98.19 184 GLU A N 1
ATOM 1384 C CA . GLU A 1 184 ? 13.033 -16.722 -12.662 1.00 98.19 184 GLU A CA 1
ATOM 1385 C C . GLU A 1 184 ? 12.423 -17.392 -11.437 1.00 98.19 184 GLU A C 1
ATOM 1387 O O . GLU A 1 184 ? 13.097 -17.629 -10.434 1.00 98.19 184 GLU A O 1
ATOM 1392 N N . PHE A 1 185 ? 11.146 -17.730 -11.527 1.00 98.50 185 PHE A N 1
ATOM 1393 C CA . PHE A 1 185 ? 10.498 -18.622 -10.574 1.00 98.50 185 PHE A CA 1
ATOM 1394 C C . PHE A 1 185 ? 9.504 -19.508 -11.314 1.00 98.50 185 PHE A C 1
ATOM 1396 O O . PHE A 1 185 ? 9.131 -19.227 -12.451 1.00 98.50 185 PHE A O 1
ATOM 1403 N N . THR A 1 186 ? 9.100 -20.610 -10.695 1.00 98.56 186 THR A N 1
ATOM 1404 C CA . THR A 1 186 ? 8.101 -21.519 -11.264 1.00 98.56 186 THR A CA 1
ATOM 1405 C C . THR A 1 186 ? 6.952 -21.662 -10.286 1.00 98.56 186 THR A C 1
ATOM 1407 O O . THR A 1 186 ? 7.189 -21.921 -9.110 1.00 98.56 186 THR A O 1
ATOM 1410 N N . VAL A 1 187 ? 5.736 -21.495 -10.793 1.00 98.31 187 VAL A N 1
ATOM 1411 C CA . VAL A 1 187 ? 4.489 -21.870 -10.118 1.00 98.31 187 VAL A CA 1
ATOM 1412 C C . VAL A 1 187 ? 3.969 -23.151 -10.761 1.00 98.31 187 VAL A C 1
ATOM 1414 O O . VAL A 1 187 ? 4.011 -23.311 -11.982 1.00 98.31 187 VAL A O 1
ATOM 1417 N N . THR A 1 188 ? 3.532 -24.091 -9.938 1.00 98.25 188 THR A N 1
ATOM 1418 C CA . THR A 1 188 ? 2.940 -25.368 -10.346 1.00 98.25 188 THR A CA 1
ATOM 1419 C C . THR A 1 188 ? 1.416 -25.345 -10.282 1.00 98.25 188 THR A C 1
ATOM 1421 O O . THR A 1 188 ? 0.763 -26.139 -10.956 1.00 98.25 188 THR A O 1
ATOM 1424 N N . SER A 1 189 ? 0.853 -24.421 -9.504 1.00 96.88 189 SER A N 1
ATOM 1425 C CA . SER A 1 189 ? -0.580 -24.172 -9.403 1.00 96.88 189 SER A CA 1
ATOM 1426 C C . SER A 1 189 ? -1.093 -23.297 -10.550 1.00 96.88 189 SER A C 1
ATOM 1428 O O . SER A 1 189 ? -0.423 -22.360 -10.982 1.00 96.88 189 SER A O 1
ATOM 1430 N N . ASP A 1 190 ? -2.326 -23.552 -10.991 1.00 97.69 190 ASP A N 1
ATOM 1431 C CA . ASP A 1 190 ? -3.067 -22.665 -11.898 1.00 97.69 190 ASP A CA 1
ATOM 1432 C C . ASP A 1 190 ? -3.823 -21.551 -11.154 1.00 97.69 190 ASP A C 1
ATOM 1434 O O . ASP A 1 190 ? -4.576 -20.802 -11.768 1.00 97.69 190 ASP A O 1
ATOM 1438 N N . GLN A 1 191 ? -3.657 -21.433 -9.834 1.00 97.50 191 GLN A N 1
ATOM 1439 C CA . GLN A 1 191 ? -4.279 -20.363 -9.055 1.00 97.50 191 GLN A CA 1
ATOM 1440 C C . GLN A 1 191 ? -3.603 -19.009 -9.304 1.00 97.50 191 GLN A C 1
ATOM 1442 O O . GLN A 1 191 ? -2.412 -18.938 -9.616 1.00 97.50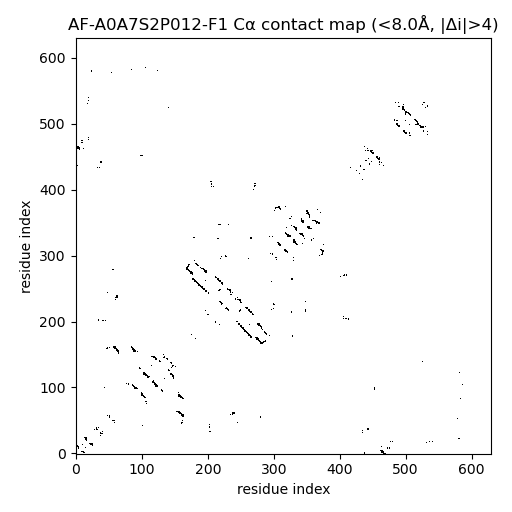 191 GLN A O 1
ATOM 1447 N N . ARG A 1 192 ? -4.362 -17.925 -9.095 1.00 97.25 192 ARG A N 1
ATOM 1448 C CA . ARG A 1 192 ? -3.857 -16.549 -9.182 1.00 97.25 192 ARG A CA 1
ATOM 1449 C C . ARG A 1 192 ? -2.623 -16.340 -8.310 1.00 97.25 192 ARG A C 1
ATOM 1451 O O . ARG A 1 192 ? -2.522 -16.920 -7.231 1.00 97.25 192 ARG A O 1
ATOM 1458 N N . PHE A 1 193 ? -1.731 -15.459 -8.727 1.00 98.12 193 PHE A N 1
ATOM 1459 C CA . PHE A 1 193 ? -0.599 -15.018 -7.916 1.00 98.12 193 PHE A CA 1
ATOM 1460 C C . PHE A 1 193 ? -0.195 -13.597 -8.313 1.00 98.12 193 PHE A C 1
ATOM 1462 O O . PHE A 1 193 ? -0.648 -13.061 -9.325 1.00 98.12 193 PHE A O 1
ATOM 1469 N N . SER A 1 194 ? 0.677 -12.973 -7.532 1.00 98.06 194 SER A N 1
ATOM 1470 C CA . SER A 1 194 ? 1.196 -11.639 -7.841 1.00 98.06 194 SER A CA 1
ATOM 1471 C C . SER A 1 194 ? 2.690 -11.543 -7.604 1.00 98.06 194 SER A C 1
ATOM 1473 O O . SER A 1 194 ? 3.200 -12.160 -6.670 1.00 98.06 194 SER A O 1
ATOM 1475 N N . VAL A 1 195 ? 3.357 -10.692 -8.377 1.00 98.19 195 VAL A N 1
ATOM 1476 C CA . VAL A 1 195 ? 4.735 -10.262 -8.127 1.00 98.19 195 VAL A CA 1
ATOM 1477 C C . VAL A 1 195 ? 4.711 -8.806 -7.682 1.00 98.19 195 VAL A C 1
ATOM 1479 O O . VAL A 1 195 ? 4.023 -7.985 -8.290 1.00 98.19 195 VAL A O 1
ATOM 1482 N N . GLN A 1 196 ? 5.442 -8.483 -6.622 1.00 97.75 196 GLN A N 1
ATOM 1483 C CA . GLN A 1 196 ? 5.481 -7.144 -6.046 1.00 97.75 196 GLN A CA 1
ATOM 1484 C C . GLN A 1 196 ? 6.924 -6.703 -5.841 1.00 97.75 196 GLN A C 1
ATOM 1486 O O . GLN A 1 196 ? 7.768 -7.495 -5.434 1.00 97.75 196 GLN A O 1
ATOM 1491 N N . LEU A 1 197 ? 7.189 -5.432 -6.108 1.00 97.06 197 LEU A N 1
ATOM 1492 C CA . LEU A 1 197 ? 8.402 -4.727 -5.716 1.00 97.06 197 LEU A CA 1
ATOM 1493 C C . LEU A 1 197 ? 8.020 -3.782 -4.576 1.00 97.06 197 LEU A C 1
ATOM 1495 O O . LEU A 1 197 ? 7.087 -3.005 -4.729 1.00 97.06 197 LEU A O 1
ATOM 1499 N N . GLU A 1 198 ? 8.745 -3.825 -3.467 1.00 95.75 198 GLU A N 1
ATOM 1500 C CA . GLU A 1 198 ? 8.482 -3.041 -2.262 1.00 95.75 198 GLU A CA 1
ATOM 1501 C C . GLU A 1 198 ? 9.706 -2.224 -1.849 1.00 95.75 198 GLU A C 1
ATOM 1503 O O . GLU A 1 198 ? 10.854 -2.681 -1.932 1.00 95.75 198 GLU A O 1
ATOM 1508 N N . TRP A 1 199 ? 9.443 -1.017 -1.359 1.00 94.25 199 TRP A N 1
ATOM 1509 C CA . TRP A 1 199 ? 10.416 -0.127 -0.732 1.00 94.25 199 TRP A CA 1
ATOM 1510 C C . TRP A 1 199 ? 9.804 0.515 0.526 1.00 94.25 199 TRP A C 1
ATOM 1512 O O . TRP A 1 199 ? 8.602 0.378 0.765 1.00 94.25 199 TRP A O 1
ATOM 1522 N N . PRO A 1 200 ? 10.602 1.171 1.385 1.00 91.62 200 PRO A N 1
ATOM 1523 C CA . PRO A 1 200 ? 10.072 1.821 2.582 1.00 91.62 200 PRO A CA 1
ATOM 1524 C C . PRO A 1 200 ? 9.130 2.984 2.240 1.00 91.62 200 PRO A C 1
ATOM 1526 O O . PRO A 1 200 ? 9.488 3.852 1.453 1.00 91.62 200 PRO A O 1
ATOM 1529 N N . GLY A 1 201 ? 7.939 3.012 2.843 1.00 90.12 201 GLY A N 1
ATOM 1530 C CA . GLY A 1 201 ? 6.967 4.102 2.678 1.00 90.12 201 GLY A CA 1
ATOM 1531 C C . GLY A 1 201 ? 7.180 5.281 3.633 1.00 90.12 201 GLY A C 1
ATOM 1532 O O . GLY A 1 201 ? 8.116 5.298 4.435 1.00 90.12 201 GLY A O 1
ATOM 1533 N N . SER A 1 202 ? 6.263 6.250 3.597 1.00 88.06 202 SER A N 1
ATOM 1534 C CA . SER A 1 202 ? 6.320 7.477 4.406 1.00 88.06 202 SER A CA 1
ATOM 1535 C C . SER A 1 202 ? 6.342 7.230 5.917 1.00 88.06 202 SER A C 1
ATOM 1537 O O . SER A 1 202 ? 7.079 7.905 6.631 1.00 88.06 202 SER A O 1
ATOM 1539 N N . SER A 1 203 ? 5.655 6.197 6.414 1.00 86.75 203 SER A N 1
ATOM 1540 C CA . SER A 1 203 ? 5.715 5.801 7.833 1.00 86.75 203 SER A CA 1
ATOM 1541 C C . SER A 1 203 ? 7.108 5.346 8.293 1.00 86.75 203 SER A C 1
ATOM 1543 O O . SER A 1 203 ? 7.384 5.302 9.488 1.00 86.75 203 SER A O 1
ATOM 1545 N N . PHE A 1 204 ? 8.003 4.997 7.365 1.00 88.69 204 PHE A N 1
ATOM 1546 C CA . PHE A 1 204 ? 9.386 4.622 7.671 1.00 88.69 204 PHE A CA 1
ATOM 1547 C C . PHE A 1 204 ? 10.363 5.792 7.543 1.00 88.69 204 PHE A C 1
ATOM 1549 O O . PHE A 1 204 ? 11.525 5.652 7.940 1.00 88.69 204 PHE A O 1
ATOM 1556 N N . ALA A 1 205 ? 9.905 6.935 7.022 1.00 89.44 205 ALA A N 1
ATOM 1557 C CA . ALA A 1 205 ? 10.749 8.092 6.802 1.00 89.44 205 ALA A CA 1
ATOM 1558 C C . ALA A 1 205 ? 11.322 8.610 8.127 1.00 89.44 205 ALA A C 1
ATOM 1560 O O . ALA A 1 205 ? 10.575 8.910 9.068 1.00 89.44 205 ALA A O 1
ATOM 1561 N N . PRO A 1 206 ? 12.658 8.723 8.251 1.00 89.12 206 PRO A N 1
ATOM 1562 C CA . PRO A 1 206 ? 13.247 9.371 9.405 1.00 89.12 206 PRO A CA 1
ATOM 1563 C C . PRO A 1 206 ? 12.725 10.809 9.555 1.00 89.12 206 PRO A C 1
ATOM 1565 O O . PRO A 1 206 ? 12.454 11.473 8.555 1.00 89.12 206 PRO A O 1
ATOM 1568 N N . PRO A 1 207 ? 12.641 11.348 10.784 1.00 86.88 207 PRO A N 1
ATOM 1569 C CA . PRO A 1 207 ? 12.227 12.730 10.984 1.00 86.88 207 PRO A CA 1
ATOM 1570 C C . PRO A 1 207 ? 13.065 13.719 10.158 1.00 86.88 207 PRO A C 1
ATOM 1572 O O . PRO A 1 207 ? 14.298 13.737 10.253 1.00 86.88 207 PRO A O 1
ATOM 1575 N N . GLY A 1 208 ? 12.372 14.556 9.381 1.00 88.06 208 GLY A N 1
ATOM 1576 C CA . GLY A 1 208 ? 12.980 15.541 8.482 1.00 88.06 208 GLY A CA 1
ATOM 1577 C C . GLY A 1 208 ? 13.443 14.981 7.135 1.00 88.06 208 GLY A C 1
ATOM 1578 O O . GLY A 1 208 ? 14.126 15.695 6.413 1.00 88.06 208 GLY A O 1
ATOM 1579 N N . CYS A 1 209 ? 13.100 13.734 6.812 1.00 89.38 209 CYS A N 1
ATOM 1580 C CA . CYS A 1 209 ? 13.385 13.111 5.525 1.00 89.38 209 CYS A CA 1
ATOM 1581 C C . CYS A 1 209 ? 12.093 12.851 4.756 1.00 89.38 209 CYS A C 1
ATOM 1583 O O . CYS A 1 209 ? 11.061 12.544 5.354 1.00 89.38 209 CYS A O 1
ATOM 1585 N N . GLU A 1 210 ? 12.167 12.961 3.435 1.00 89.06 210 GLU A N 1
ATOM 1586 C CA . GLU A 1 210 ? 11.057 12.627 2.548 1.00 89.06 210 GLU A CA 1
ATOM 1587 C C . GLU A 1 210 ? 10.961 11.110 2.351 1.00 89.06 210 GLU A C 1
ATOM 1589 O O . GLU A 1 210 ? 11.951 10.374 2.466 1.00 89.06 210 GLU A O 1
ATOM 1594 N N . ALA A 1 211 ? 9.740 10.642 2.096 1.00 88.75 211 ALA A N 1
ATOM 1595 C CA . ALA A 1 211 ? 9.498 9.267 1.697 1.00 88.75 211 ALA A CA 1
ATOM 1596 C C . ALA A 1 211 ? 10.079 9.042 0.293 1.00 88.75 211 ALA A C 1
ATOM 1598 O O . ALA A 1 211 ? 9.913 9.904 -0.569 1.00 88.75 211 ALA A O 1
ATOM 1599 N N . PRO A 1 212 ? 10.747 7.911 0.030 1.00 89.75 212 PRO A N 1
ATOM 1600 C CA . PRO A 1 212 ? 11.257 7.645 -1.302 1.00 89.75 212 PRO A CA 1
ATOM 1601 C C . PRO A 1 212 ? 10.114 7.333 -2.285 1.00 89.75 212 PRO A C 1
ATOM 1603 O O . PRO A 1 212 ? 9.336 6.407 -2.051 1.00 89.75 212 PRO A O 1
ATOM 1606 N N . ASP A 1 213 ? 10.079 8.029 -3.424 1.00 89.94 213 ASP A N 1
ATOM 1607 C CA . ASP A 1 213 ? 9.298 7.644 -4.614 1.00 89.94 213 ASP A CA 1
ATOM 1608 C C . ASP A 1 213 ? 10.263 7.316 -5.762 1.00 89.94 213 ASP A C 1
ATOM 1610 O O . ASP A 1 213 ? 10.675 8.203 -6.514 1.00 89.94 213 ASP A O 1
ATOM 1614 N N . PRO A 1 214 ? 10.721 6.057 -5.879 1.00 91.75 214 PRO A N 1
ATOM 1615 C CA . PRO A 1 214 ? 11.658 5.699 -6.920 1.00 91.75 214 PRO A CA 1
ATOM 1616 C C . PRO A 1 214 ? 10.991 5.718 -8.295 1.00 91.75 214 PRO A C 1
ATOM 1618 O O . PRO A 1 214 ? 9.903 5.162 -8.504 1.00 91.75 214 PRO A O 1
ATOM 1621 N N . ALA A 1 215 ? 11.739 6.211 -9.280 1.00 90.75 215 ALA A N 1
ATOM 1622 C CA . ALA A 1 215 ? 11.544 5.778 -10.651 1.00 90.75 215 ALA A CA 1
ATOM 1623 C C . ALA A 1 215 ? 11.763 4.261 -10.707 1.00 90.75 215 ALA A C 1
ATOM 1625 O O . ALA A 1 215 ? 12.755 3.737 -10.195 1.00 90.75 215 ALA A O 1
ATOM 1626 N N . ARG A 1 216 ? 10.821 3.530 -11.297 1.00 93.81 216 ARG A N 1
ATOM 1627 C CA . ARG A 1 216 ? 10.792 2.071 -11.192 1.00 93.81 216 ARG A CA 1
ATOM 1628 C C . ARG A 1 216 ? 10.260 1.415 -12.448 1.00 93.81 216 ARG A C 1
ATOM 1630 O O . ARG A 1 216 ? 9.427 1.974 -13.151 1.00 93.81 216 ARG A O 1
ATOM 1637 N N . ILE A 1 217 ? 10.729 0.200 -12.683 1.00 95.69 217 ILE A N 1
ATOM 1638 C CA . ILE A 1 217 ? 10.219 -0.699 -13.710 1.00 95.69 217 ILE A CA 1
ATOM 1639 C C . ILE A 1 217 ? 10.039 -2.058 -13.041 1.00 95.69 217 ILE A C 1
ATOM 1641 O O . ILE A 1 217 ? 11.007 -2.624 -12.537 1.00 95.69 217 ILE A O 1
ATOM 1645 N N . LEU A 1 218 ? 8.814 -2.577 -13.050 1.00 97.44 218 LEU A N 1
ATOM 1646 C CA . LEU A 1 218 ? 8.494 -3.955 -12.689 1.00 97.44 218 LEU A CA 1
ATOM 1647 C C . LEU A 1 218 ? 7.786 -4.581 -13.885 1.00 97.44 218 LEU A C 1
ATOM 1649 O O . LEU A 1 218 ? 6.696 -4.146 -14.249 1.00 97.44 218 LEU A O 1
ATOM 1653 N N . VAL A 1 219 ? 8.413 -5.588 -14.488 1.00 97.62 219 VAL A N 1
ATOM 1654 C CA . VAL A 1 219 ? 7.851 -6.328 -15.620 1.00 97.62 219 VAL A CA 1
ATOM 1655 C C . VAL A 1 219 ? 7.930 -7.813 -15.329 1.00 97.62 219 VAL A C 1
ATOM 1657 O O . VAL A 1 219 ? 8.994 -8.305 -14.966 1.00 97.62 219 VAL A O 1
ATOM 1660 N N . ALA A 1 220 ? 6.835 -8.540 -15.513 1.00 98.12 220 ALA A N 1
ATOM 1661 C CA . ALA A 1 220 ? 6.819 -9.993 -15.383 1.00 98.12 220 ALA A CA 1
ATOM 1662 C C . ALA A 1 220 ? 6.117 -10.634 -16.576 1.00 98.12 220 ALA A C 1
ATOM 1664 O O . ALA A 1 220 ? 5.110 -10.121 -17.058 1.00 98.12 220 ALA A O 1
ATOM 1665 N N . ALA A 1 221 ? 6.617 -11.778 -17.029 1.00 98.12 221 ALA A N 1
ATOM 1666 C CA . ALA A 1 221 ? 6.039 -12.521 -18.140 1.00 98.12 221 ALA A CA 1
ATOM 1667 C C . ALA A 1 221 ? 6.215 -14.022 -17.939 1.00 98.12 221 ALA A C 1
ATOM 1669 O O . ALA A 1 221 ? 7.167 -14.465 -17.289 1.00 98.12 221 ALA A O 1
ATOM 1670 N N . LYS A 1 222 ? 5.330 -14.815 -18.541 1.00 98.31 222 LYS A N 1
ATOM 1671 C CA . LYS A 1 222 ? 5.533 -16.260 -18.628 1.00 98.31 222 LYS A CA 1
ATOM 1672 C C . LYS A 1 222 ? 6.669 -16.538 -19.616 1.00 98.31 222 LYS A C 1
ATOM 1674 O O . LYS A 1 222 ? 6.750 -15.910 -20.666 1.00 98.31 222 LYS A O 1
ATOM 1679 N N . LYS A 1 223 ? 7.595 -17.437 -19.286 1.00 97.62 223 LYS A N 1
ATOM 1680 C CA . LYS A 1 223 ? 8.844 -17.636 -20.047 1.00 97.62 223 LYS A CA 1
ATOM 1681 C C . LYS A 1 223 ? 8.619 -18.219 -21.447 1.00 97.62 223 LYS A C 1
ATOM 1683 O O . LYS A 1 223 ? 9.429 -17.984 -22.340 1.00 97.62 223 LYS A O 1
ATOM 1688 N N . ASP A 1 224 ? 7.543 -18.971 -21.635 1.00 97.38 224 ASP A N 1
ATOM 1689 C CA . ASP A 1 224 ? 7.095 -19.485 -22.934 1.00 97.38 224 ASP A CA 1
ATOM 1690 C C . ASP A 1 224 ? 6.309 -18.448 -23.758 1.00 97.38 224 ASP A C 1
ATOM 1692 O O . ASP A 1 224 ? 6.140 -18.647 -24.959 1.00 97.38 224 ASP A O 1
ATOM 1696 N N . ASP A 1 225 ? 5.914 -17.321 -23.155 1.00 97.25 225 ASP A N 1
ATOM 1697 C CA . ASP A 1 225 ? 5.228 -16.210 -23.817 1.00 97.25 225 ASP A CA 1
ATOM 1698 C C . ASP A 1 225 ? 5.689 -14.842 -23.284 1.00 97.25 225 ASP A C 1
ATOM 1700 O O . ASP A 1 225 ? 4.939 -14.055 -22.700 1.00 97.25 225 ASP A O 1
ATOM 1704 N N . LEU A 1 226 ? 6.978 -14.547 -23.481 1.00 96.88 226 LEU A N 1
ATOM 1705 C CA . LEU A 1 226 ? 7.608 -13.333 -22.946 1.00 96.88 226 LEU A CA 1
ATOM 1706 C C . LEU A 1 226 ? 7.006 -12.029 -23.488 1.00 96.88 226 LEU A C 1
ATOM 1708 O O . LEU A 1 226 ? 7.194 -10.983 -22.873 1.00 96.88 226 LEU A O 1
ATOM 1712 N N . ARG A 1 227 ? 6.307 -12.077 -24.628 1.00 95.38 227 ARG A N 1
ATOM 1713 C CA . ARG A 1 227 ? 5.695 -10.894 -25.249 1.00 95.38 227 ARG A CA 1
ATOM 1714 C C . ARG A 1 227 ? 4.375 -10.501 -24.592 1.00 95.38 227 ARG A C 1
ATOM 1716 O O . ARG A 1 227 ? 3.982 -9.347 -24.710 1.00 95.38 227 ARG A O 1
ATOM 1723 N N . GLN A 1 228 ? 3.723 -11.416 -23.874 1.00 95.81 228 GLN A N 1
ATOM 1724 C CA . GLN A 1 228 ? 2.553 -11.125 -23.042 1.00 95.81 228 GLN A CA 1
ATOM 1725 C C . GLN A 1 228 ? 2.973 -10.756 -21.615 1.00 95.81 228 GLN A C 1
ATOM 1727 O O . GLN A 1 228 ? 2.539 -11.355 -20.627 1.00 95.81 228 GLN A O 1
ATOM 1732 N N . PHE A 1 229 ? 3.878 -9.786 -21.500 1.00 96.50 229 PHE A N 1
ATOM 1733 C CA . PHE A 1 229 ? 4.324 -9.302 -20.203 1.00 96.50 229 PHE A CA 1
ATOM 1734 C C . PHE A 1 229 ? 3.291 -8.370 -19.560 1.00 96.50 229 PHE A C 1
ATOM 1736 O O . PHE A 1 229 ? 2.488 -7.726 -20.234 1.00 96.50 229 PHE A O 1
ATOM 1743 N N . LYS A 1 230 ? 3.336 -8.279 -18.232 1.00 96.88 230 LYS A N 1
ATOM 1744 C CA . LYS A 1 230 ? 2.581 -7.320 -17.423 1.00 96.88 230 LYS A CA 1
ATOM 1745 C C . LYS A 1 230 ? 3.534 -6.309 -16.803 1.00 96.88 230 LYS A C 1
ATOM 1747 O O . LYS A 1 230 ? 4.668 -6.662 -16.476 1.00 96.88 230 LYS A O 1
ATOM 1752 N N . VAL A 1 231 ? 3.057 -5.083 -16.628 1.00 95.69 231 VAL A N 1
ATOM 1753 C CA . VAL A 1 231 ? 3.805 -3.951 -16.062 1.00 95.69 231 VAL A CA 1
ATOM 1754 C C . VAL A 1 231 ? 3.116 -3.420 -14.811 1.00 95.69 231 VAL A C 1
ATOM 1756 O O . VAL A 1 231 ? 1.937 -3.708 -14.611 1.00 95.69 231 VAL A O 1
ATOM 1759 N N . ASP A 1 232 ? 3.852 -2.672 -13.986 1.00 91.50 232 ASP A N 1
ATOM 1760 C CA . ASP A 1 232 ? 3.360 -2.070 -12.739 1.00 91.50 232 ASP A CA 1
ATOM 1761 C C . ASP A 1 232 ? 1.963 -1.442 -12.888 1.00 91.50 232 ASP A C 1
ATOM 1763 O O . ASP A 1 232 ? 1.771 -0.501 -13.656 1.00 91.50 232 ASP A O 1
ATOM 1767 N N . VAL A 1 233 ? 0.993 -1.949 -12.122 1.00 85.44 233 VAL A N 1
ATOM 1768 C CA . VAL A 1 233 ? -0.374 -1.407 -12.092 1.00 85.44 233 VAL A CA 1
ATOM 1769 C C . VAL A 1 233 ? -0.642 -0.506 -10.887 1.00 85.44 233 VAL A C 1
ATOM 1771 O O . VAL A 1 233 ? -1.610 0.249 -10.909 1.00 85.44 233 VAL A O 1
ATOM 1774 N N . ALA A 1 234 ? 0.210 -0.524 -9.854 1.00 74.81 234 ALA A N 1
ATOM 1775 C CA . ALA A 1 234 ? -0.095 0.109 -8.567 1.00 74.81 234 ALA A CA 1
ATOM 1776 C C . ALA A 1 234 ? -0.280 1.629 -8.695 1.00 74.81 234 ALA A C 1
ATOM 1778 O O . ALA A 1 234 ? -1.243 2.191 -8.174 1.00 74.81 234 ALA A O 1
ATOM 1779 N N . LYS A 1 235 ? 0.614 2.302 -9.434 1.00 75.69 235 LYS A N 1
ATOM 1780 C CA . LYS A 1 235 ? 0.547 3.762 -9.619 1.00 75.69 235 LYS A CA 1
ATOM 1781 C C . LYS A 1 235 ? -0.691 4.184 -10.409 1.00 75.69 235 LYS A C 1
ATOM 1783 O O . LYS A 1 235 ? -1.321 5.183 -10.075 1.00 75.69 235 LYS A O 1
ATOM 1788 N N . LYS A 1 236 ? -1.043 3.408 -11.438 1.00 76.56 236 LYS A N 1
ATOM 1789 C CA . LYS A 1 236 ? -2.210 3.670 -12.283 1.00 76.56 236 LYS A CA 1
ATOM 1790 C C . LYS A 1 236 ? -3.513 3.521 -11.496 1.00 76.56 236 LYS A C 1
ATOM 1792 O O . LYS A 1 236 ? -4.384 4.371 -11.623 1.00 76.56 236 LYS A O 1
ATOM 1797 N N . GLU A 1 237 ? -3.625 2.476 -10.678 1.00 79.12 237 GLU A N 1
ATOM 1798 C CA . GLU A 1 237 ? -4.813 2.216 -9.852 1.00 79.12 237 GLU A CA 1
ATOM 1799 C C . GLU A 1 237 ? -5.016 3.291 -8.778 1.00 79.12 237 GLU A C 1
ATOM 1801 O O . GLU A 1 237 ? -6.137 3.740 -8.545 1.00 79.12 237 GLU A O 1
ATOM 1806 N N . ALA A 1 238 ? -3.925 3.739 -8.157 1.00 73.75 238 ALA A N 1
ATOM 1807 C CA . ALA A 1 238 ? -3.985 4.684 -7.050 1.00 73.75 238 ALA A CA 1
ATOM 1808 C C . ALA A 1 238 ? -4.281 6.125 -7.476 1.00 73.75 238 ALA A C 1
ATOM 1810 O O . ALA A 1 238 ? -4.771 6.916 -6.666 1.00 73.75 238 ALA A O 1
ATOM 1811 N N . GLY A 1 239 ? -3.980 6.488 -8.726 1.00 81.94 239 GLY A N 1
ATOM 1812 C CA . GLY A 1 239 ? -4.095 7.864 -9.196 1.00 81.94 239 GLY A CA 1
ATOM 1813 C C . GLY A 1 239 ? -3.331 8.822 -8.276 1.00 81.94 239 GLY A C 1
ATOM 1814 O O . GLY A 1 239 ? -2.148 8.629 -7.998 1.00 81.94 239 GLY A O 1
ATOM 1815 N N . GLU A 1 240 ? -4.017 9.840 -7.757 1.00 73.31 240 GLU A N 1
ATOM 1816 C CA . GLU A 1 240 ? -3.427 10.810 -6.822 1.00 73.31 240 GLU A CA 1
ATOM 1817 C C . GLU A 1 240 ? -3.058 10.217 -5.453 1.00 73.31 240 GLU A C 1
ATOM 1819 O O . GLU A 1 240 ? -2.138 10.717 -4.813 1.00 73.31 240 GLU A O 1
ATOM 1824 N N . ALA A 1 241 ? -3.695 9.120 -5.025 1.00 67.31 241 ALA A N 1
ATOM 1825 C CA . ALA A 1 241 ? -3.303 8.405 -3.806 1.00 67.31 241 ALA A CA 1
ATOM 1826 C C . ALA A 1 241 ? -1.966 7.650 -3.971 1.00 67.31 241 ALA A C 1
ATOM 1828 O O . ALA A 1 241 ? -1.432 7.104 -3.007 1.00 67.31 241 ALA A O 1
ATOM 1829 N N . GLY A 1 242 ? -1.418 7.609 -5.192 1.00 70.31 242 GLY A N 1
ATOM 1830 C CA . GLY A 1 242 ? -0.220 6.852 -5.541 1.00 70.31 242 GLY A CA 1
ATOM 1831 C C . GLY A 1 242 ? 1.069 7.332 -4.878 1.00 70.31 242 GLY A C 1
ATOM 1832 O O . GLY A 1 242 ? 2.003 6.541 -4.781 1.00 70.31 242 GLY A O 1
ATOM 1833 N N . ALA A 1 243 ? 1.134 8.586 -4.418 1.00 71.62 243 ALA A N 1
ATOM 1834 C CA . ALA A 1 243 ? 2.355 9.154 -3.839 1.00 71.62 243 ALA A CA 1
ATOM 1835 C C . ALA A 1 243 ? 2.786 8.459 -2.534 1.00 71.62 243 ALA A C 1
ATOM 1837 O O . ALA A 1 243 ? 3.977 8.377 -2.250 1.00 71.62 243 ALA A O 1
ATOM 1838 N N . ASP A 1 244 ? 1.836 7.913 -1.770 1.00 79.25 244 ASP A N 1
ATOM 1839 C CA . ASP A 1 244 ? 2.122 7.198 -0.521 1.00 79.25 244 ASP A CA 1
ATOM 1840 C C . ASP A 1 244 ? 2.311 5.684 -0.713 1.00 79.25 244 ASP A C 1
ATOM 1842 O O . ASP A 1 244 ? 2.654 4.967 0.235 1.00 79.25 244 ASP A O 1
ATOM 1846 N N . LEU A 1 245 ? 2.103 5.165 -1.930 1.00 89.00 245 LEU A N 1
ATOM 1847 C CA . LEU A 1 245 ? 2.262 3.741 -2.194 1.00 89.00 245 LEU A CA 1
ATOM 1848 C C . LEU A 1 245 ? 3.733 3.369 -2.308 1.00 89.00 245 LEU A C 1
ATOM 1850 O O . LEU A 1 245 ? 4.444 3.765 -3.228 1.00 89.00 245 LEU A O 1
ATOM 1854 N N . SER A 1 246 ? 4.167 2.512 -1.392 1.00 92.31 246 SER A N 1
ATOM 1855 C CA . SER A 1 246 ? 5.540 2.023 -1.338 1.00 92.31 246 SER A CA 1
ATOM 1856 C C . SER A 1 246 ? 5.733 0.677 -2.052 1.00 92.31 246 SER A C 1
ATOM 1858 O O . SER A 1 246 ? 6.545 -0.155 -1.630 1.00 92.31 246 SER A O 1
ATOM 1860 N N . ASN A 1 247 ? 4.939 0.423 -3.101 1.00 94.88 247 ASN A N 1
ATOM 1861 C CA . ASN A 1 247 ? 5.062 -0.768 -3.931 1.00 94.88 247 ASN A CA 1
ATOM 1862 C C . ASN A 1 247 ? 4.742 -0.543 -5.419 1.00 94.88 247 ASN A C 1
ATOM 1864 O O . ASN A 1 247 ? 4.052 0.389 -5.826 1.00 94.88 247 ASN A O 1
ATOM 1868 N N . ALA A 1 248 ? 5.250 -1.467 -6.225 1.00 94.62 248 ALA A N 1
ATOM 1869 C CA . ALA A 1 248 ? 4.801 -1.761 -7.576 1.00 94.62 248 ALA A CA 1
ATOM 1870 C C . ALA A 1 248 ? 4.281 -3.199 -7.597 1.00 94.62 248 ALA A C 1
ATOM 1872 O O . ALA A 1 248 ? 4.797 -4.055 -6.870 1.00 94.62 248 ALA A O 1
ATOM 1873 N N . ARG A 1 249 ? 3.269 -3.489 -8.417 1.00 95.62 249 ARG A N 1
ATOM 1874 C CA . ARG A 1 249 ? 2.671 -4.834 -8.459 1.00 95.62 249 ARG A CA 1
ATOM 1875 C C . ARG A 1 249 ? 2.246 -5.246 -9.856 1.00 95.62 249 ARG A C 1
ATOM 1877 O O . ARG A 1 249 ? 1.835 -4.416 -10.656 1.00 95.62 249 ARG A O 1
ATOM 1884 N N . VAL A 1 250 ? 2.286 -6.550 -10.105 1.00 96.50 250 VAL A N 1
ATOM 1885 C CA . VAL A 1 250 ? 1.682 -7.207 -11.268 1.00 96.50 250 VAL A CA 1
ATOM 1886 C C . VAL A 1 250 ? 0.942 -8.459 -10.805 1.00 96.50 250 VAL A C 1
ATOM 1888 O O . VAL A 1 250 ? 1.484 -9.260 -10.042 1.00 96.50 250 VAL A O 1
ATOM 1891 N N . GLY A 1 251 ? -0.309 -8.623 -11.235 1.00 96.31 251 GLY A N 1
ATOM 1892 C CA . GLY A 1 251 ? -1.150 -9.778 -10.902 1.00 96.31 251 GLY A CA 1
ATOM 1893 C C . GLY A 1 251 ? -1.329 -10.718 -12.090 1.00 96.31 251 GLY A C 1
ATOM 1894 O O . GLY A 1 251 ? -1.440 -10.265 -13.228 1.00 96.31 251 GLY A O 1
ATOM 1895 N N . PHE A 1 252 ? -1.390 -12.022 -11.846 1.00 97.25 252 PHE A N 1
ATOM 1896 C CA . PHE A 1 252 ? -1.689 -13.056 -12.836 1.00 97.25 252 PHE A CA 1
ATOM 1897 C C . PHE A 1 252 ? -2.922 -13.840 -12.385 1.00 97.25 252 PHE A C 1
ATOM 1899 O O . PHE A 1 252 ? -2.987 -14.257 -11.232 1.00 97.25 252 PHE A O 1
ATOM 1906 N N . GLU A 1 253 ? -3.863 -14.088 -13.304 1.00 96.19 253 GLU A N 1
ATOM 1907 C CA . GLU A 1 253 ? -5.062 -14.910 -13.039 1.00 96.19 253 GLU A CA 1
ATOM 1908 C C . GLU A 1 253 ? -4.718 -16.378 -12.748 1.00 96.19 253 GLU A C 1
ATOM 1910 O O . GLU A 1 253 ? -5.550 -17.132 -12.254 1.00 96.19 253 GLU A O 1
ATOM 1915 N N . GLY A 1 254 ? -3.475 -16.771 -13.032 1.00 95.06 254 GLY A N 1
ATOM 1916 C CA . GLY A 1 254 ? -2.939 -18.103 -12.825 1.00 95.06 254 GLY A CA 1
ATOM 1917 C C . GLY A 1 254 ? -2.078 -18.547 -13.999 1.00 95.06 254 GLY A C 1
ATOM 1918 O O . GLY A 1 254 ? -1.576 -17.722 -14.772 1.00 95.06 254 GLY A O 1
ATOM 1919 N N . GLY A 1 255 ? -1.939 -19.863 -14.128 1.00 97.00 255 GLY A N 1
ATOM 1920 C CA . GLY A 1 255 ? -1.196 -20.531 -15.190 1.00 97.00 255 GLY A CA 1
ATOM 1921 C C . GLY A 1 255 ? 0.125 -21.110 -14.699 1.00 97.00 255 GLY A C 1
ATOM 1922 O O . GLY A 1 255 ? 1.126 -20.407 -14.589 1.00 97.00 255 GLY A O 1
ATOM 1923 N N . ALA A 1 256 ? 0.164 -22.422 -14.492 1.00 98.12 256 ALA A N 1
ATOM 1924 C CA . ALA A 1 256 ? 1.396 -23.109 -14.143 1.00 98.12 256 ALA A CA 1
ATOM 1925 C C . ALA A 1 256 ? 2.489 -22.867 -15.204 1.00 98.12 256 ALA A C 1
ATOM 1927 O O . ALA A 1 256 ? 2.240 -22.855 -16.419 1.00 98.12 256 ALA A O 1
ATOM 1928 N N . GLY A 1 257 ? 3.725 -22.679 -14.747 1.00 98.31 257 GLY A N 1
ATOM 1929 C CA . GLY A 1 257 ? 4.882 -22.472 -15.605 1.00 98.31 257 GLY A CA 1
ATOM 1930 C C . GLY A 1 257 ? 5.991 -21.658 -14.956 1.00 98.31 257 GLY A C 1
ATOM 1931 O O . GLY A 1 257 ? 5.917 -21.241 -13.800 1.00 98.31 257 GLY A O 1
ATOM 1932 N N . THR A 1 258 ? 7.051 -21.449 -15.731 1.00 98.44 258 THR A N 1
ATOM 1933 C CA . THR A 1 258 ? 8.172 -20.594 -15.341 1.00 98.44 258 THR A CA 1
ATOM 1934 C C . THR A 1 258 ? 7.897 -19.164 -15.773 1.00 98.44 258 THR A C 1
ATOM 1936 O O . THR A 1 258 ? 7.534 -18.916 -16.921 1.00 98.44 258 THR A O 1
ATOM 1939 N N . TYR A 1 259 ? 8.125 -18.229 -14.866 1.00 98.56 259 TYR A N 1
ATOM 1940 C CA . TYR A 1 259 ? 7.987 -16.800 -15.080 1.00 98.56 259 TYR A CA 1
ATOM 1941 C C . TYR A 1 259 ? 9.353 -16.140 -15.009 1.00 98.56 259 TYR A C 1
ATOM 1943 O O . TYR A 1 259 ? 10.210 -16.547 -14.225 1.00 98.56 259 TYR A O 1
ATOM 1951 N N . LEU A 1 260 ? 9.543 -15.125 -15.842 1.00 98.31 260 LEU A N 1
ATOM 1952 C CA . LEU A 1 260 ? 10.695 -14.241 -15.833 1.00 98.31 260 LEU A CA 1
ATOM 1953 C C . LEU A 1 260 ? 10.226 -12.874 -15.351 1.00 98.31 260 LEU A C 1
ATOM 1955 O O . LEU A 1 260 ? 9.183 -12.386 -15.787 1.00 98.31 260 LEU A O 1
ATOM 1959 N N . VAL A 1 261 ? 11.001 -12.251 -14.475 1.00 98.38 261 VAL A N 1
ATOM 1960 C CA . VAL A 1 261 ? 10.714 -10.913 -13.964 1.00 98.38 261 VAL A CA 1
ATOM 1961 C C . VAL A 1 261 ? 11.937 -10.038 -14.127 1.00 98.38 261 VAL A C 1
ATOM 1963 O O . VAL A 1 261 ? 13.058 -10.485 -13.896 1.00 98.38 261 VAL A O 1
ATOM 1966 N N . TYR A 1 262 ? 11.706 -8.792 -14.512 1.00 98.19 262 TYR A N 1
ATOM 1967 C CA . TYR A 1 262 ? 12.680 -7.721 -14.550 1.00 98.19 262 TYR A CA 1
ATOM 1968 C C . TYR A 1 262 ? 12.268 -6.621 -13.576 1.00 98.19 262 TYR A C 1
ATOM 1970 O O . TYR A 1 262 ? 11.106 -6.211 -13.535 1.00 98.19 262 TYR A O 1
ATOM 1978 N N . VAL A 1 263 ? 13.240 -6.134 -12.813 1.00 97.50 263 VAL A N 1
ATOM 1979 C CA . VAL A 1 263 ? 13.062 -5.075 -11.827 1.00 97.50 263 VAL A CA 1
ATOM 1980 C C . VAL A 1 263 ? 14.175 -4.053 -11.971 1.00 97.50 263 VAL A C 1
ATOM 1982 O O . VAL A 1 263 ? 15.342 -4.410 -12.102 1.00 97.50 263 VAL A O 1
ATOM 1985 N N . SER A 1 264 ? 13.821 -2.778 -11.907 1.00 95.31 264 SER A N 1
ATOM 1986 C CA . SER A 1 264 ? 14.761 -1.668 -11.817 1.00 95.31 264 SER A CA 1
ATOM 1987 C C . SER A 1 264 ? 14.190 -0.596 -10.904 1.00 95.31 264 SER A C 1
ATOM 1989 O O . SER A 1 264 ? 12.996 -0.309 -10.971 1.00 95.31 264 SER A O 1
ATOM 1991 N N . THR A 1 265 ? 15.039 -0.001 -10.074 1.00 94.00 265 THR A N 1
ATOM 1992 C CA . THR A 1 265 ? 14.696 1.142 -9.227 1.00 94.00 265 THR A CA 1
ATOM 1993 C C . THR A 1 265 ? 15.770 2.209 -9.335 1.00 94.00 265 THR A C 1
ATOM 1995 O O . THR A 1 265 ? 16.955 1.902 -9.457 1.00 94.00 265 THR A O 1
ATOM 1998 N N . GLU A 1 266 ? 15.358 3.465 -9.275 1.00 90.69 266 GLU A N 1
ATOM 1999 C CA . GLU A 1 266 ? 16.213 4.637 -9.189 1.00 90.69 266 GLU A CA 1
ATOM 2000 C C . GLU A 1 266 ? 15.586 5.610 -8.190 1.00 90.69 266 GLU A C 1
ATOM 2002 O O . GLU A 1 266 ? 14.444 6.028 -8.353 1.00 90.69 266 GLU A O 1
ATOM 2007 N N . PHE A 1 267 ? 16.331 5.923 -7.134 1.00 87.62 267 PHE A N 1
ATOM 2008 C CA . PHE A 1 267 ? 15.920 6.825 -6.063 1.00 87.62 267 PHE A CA 1
ATOM 2009 C C . PHE A 1 267 ? 16.632 8.166 -6.251 1.00 87.62 267 PHE A C 1
ATOM 2011 O O . PHE A 1 267 ? 17.838 8.174 -6.504 1.00 87.62 267 PHE A O 1
ATOM 2018 N N . ASP A 1 268 ? 15.904 9.273 -6.105 1.00 79.56 268 ASP A N 1
ATOM 2019 C CA . ASP A 1 268 ? 16.442 10.629 -6.241 1.00 79.56 268 ASP A CA 1
ATOM 2020 C C . ASP A 1 268 ? 15.989 11.531 -5.083 1.00 79.56 268 ASP A C 1
ATOM 2022 O O . ASP A 1 268 ? 14.836 11.951 -5.042 1.00 79.56 268 ASP A O 1
ATOM 2026 N N . PRO A 1 269 ? 16.893 11.863 -4.148 1.00 64.62 269 PRO A N 1
ATOM 2027 C CA . PRO A 1 269 ? 17.603 10.950 -3.254 1.00 64.62 269 PRO A CA 1
ATOM 2028 C C . PRO A 1 269 ? 16.698 10.562 -2.060 1.00 64.62 269 PRO A C 1
ATOM 2030 O O . PRO A 1 269 ? 16.087 11.425 -1.431 1.00 64.62 269 PRO A O 1
ATOM 2033 N N . PRO A 1 270 ? 16.632 9.282 -1.658 1.00 59.31 270 PRO A N 1
ATOM 2034 C CA . PRO A 1 270 ? 17.539 8.893 -0.581 1.00 59.31 270 PRO A CA 1
ATOM 2035 C C . PRO A 1 270 ? 18.094 7.468 -0.709 1.00 59.31 270 PRO A C 1
ATOM 2037 O O . PRO A 1 270 ? 17.562 6.604 -1.403 1.00 59.31 270 PRO A O 1
ATOM 2040 N N . ASP A 1 271 ? 19.183 7.263 0.024 1.00 73.88 271 ASP A N 1
ATOM 2041 C CA . ASP A 1 271 ? 20.056 6.094 0.162 1.00 73.88 271 ASP A CA 1
ATOM 2042 C C . ASP A 1 271 ? 19.353 4.855 0.738 1.00 73.88 271 ASP A C 1
ATOM 2044 O O . ASP A 1 271 ? 19.684 4.331 1.805 1.00 73.88 271 ASP A O 1
ATOM 2048 N N . ILE A 1 272 ? 18.346 4.378 0.018 1.00 86.31 272 ILE A N 1
ATOM 2049 C CA . ILE A 1 272 ? 17.806 3.042 0.192 1.00 86.31 272 ILE A CA 1
ATOM 2050 C C . ILE A 1 272 ? 18.801 2.088 -0.457 1.00 86.31 272 ILE A C 1
ATOM 2052 O O . ILE A 1 272 ? 18.939 2.075 -1.672 1.00 86.31 272 ILE A O 1
ATOM 2056 N N . ASP A 1 273 ? 19.504 1.290 0.346 1.00 88.00 273 ASP A N 1
ATOM 2057 C CA . ASP A 1 273 ? 20.523 0.361 -0.163 1.00 88.00 273 ASP A CA 1
ATOM 2058 C C . ASP A 1 273 ? 19.894 -0.908 -0.770 1.00 88.00 273 ASP A C 1
ATOM 2060 O O . ASP A 1 273 ? 20.516 -1.613 -1.572 1.00 88.00 273 ASP A O 1
ATOM 2064 N N . SER A 1 274 ? 18.641 -1.208 -0.411 1.00 91.88 274 SER A N 1
ATOM 2065 C CA . SER A 1 274 ? 17.947 -2.399 -0.891 1.00 91.88 274 SER A CA 1
ATOM 2066 C C . SER A 1 274 ? 16.435 -2.249 -0.985 1.00 91.88 274 SER A C 1
ATOM 2068 O O . SER A 1 274 ? 15.815 -1.580 -0.163 1.00 91.88 274 SER A O 1
ATOM 2070 N N . VAL A 1 275 ? 15.858 -2.950 -1.954 1.00 94.75 275 VAL A N 1
ATOM 2071 C CA . VAL A 1 275 ? 14.416 -3.140 -2.143 1.00 94.75 275 VAL A CA 1
ATOM 2072 C C . VAL A 1 275 ? 14.074 -4.619 -1.999 1.00 94.75 275 VAL A C 1
ATOM 2074 O O . VAL A 1 275 ? 14.962 -5.476 -2.030 1.00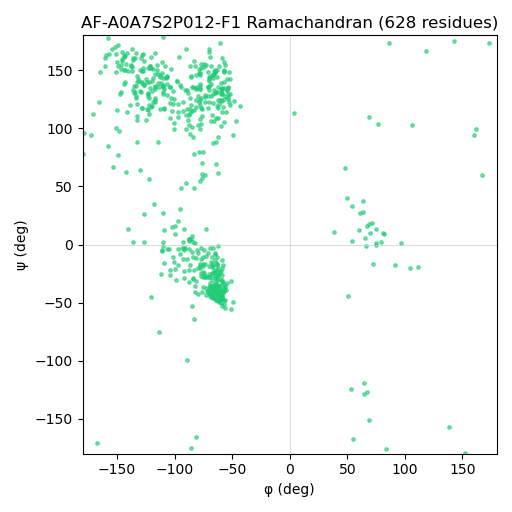 94.75 275 VAL A O 1
ATOM 2077 N N . VAL A 1 276 ? 12.796 -4.942 -1.838 1.00 95.88 276 VAL A N 1
ATOM 2078 C CA . VAL A 1 276 ? 12.334 -6.332 -1.755 1.00 95.88 276 VAL A CA 1
ATOM 2079 C C . VAL A 1 276 ? 11.480 -6.639 -2.966 1.00 95.88 276 VAL A C 1
ATOM 2081 O O . VAL A 1 276 ? 10.614 -5.855 -3.329 1.00 95.88 276 VAL A O 1
ATOM 2084 N N . VAL A 1 277 ? 11.703 -7.793 -3.581 1.00 97.38 277 VAL A N 1
ATOM 2085 C CA . VAL A 1 277 ? 10.729 -8.364 -4.506 1.00 97.38 277 VAL A CA 1
ATOM 2086 C C . VAL A 1 277 ? 10.126 -9.589 -3.860 1.00 97.38 277 VAL A C 1
ATOM 2088 O O . VAL A 1 277 ? 10.861 -10.445 -3.367 1.00 97.38 277 VAL A O 1
ATOM 2091 N N . ASN A 1 278 ? 8.801 -9.685 -3.875 1.00 97.88 278 ASN A N 1
ATOM 2092 C CA . ASN A 1 278 ? 8.098 -10.869 -3.428 1.00 97.88 278 ASN A CA 1
ATOM 2093 C C . ASN A 1 278 ? 7.105 -11.416 -4.457 1.00 97.88 278 ASN A C 1
ATOM 2095 O O . ASN A 1 278 ? 6.650 -10.719 -5.363 1.00 97.88 278 ASN A O 1
ATOM 2099 N N . VAL A 1 279 ? 6.799 -12.700 -4.302 1.00 98.31 279 VAL A N 1
ATOM 2100 C CA . VAL A 1 279 ? 5.743 -13.426 -4.999 1.00 98.31 279 VAL A CA 1
ATOM 2101 C C . VAL A 1 279 ? 4.757 -13.921 -3.953 1.00 98.31 279 VAL A C 1
ATOM 2103 O O . VAL A 1 279 ? 5.146 -14.643 -3.035 1.00 98.31 279 VAL A O 1
ATOM 2106 N N . TYR A 1 280 ? 3.495 -13.529 -4.100 1.00 98.19 280 TYR A N 1
ATOM 2107 C CA . TYR A 1 280 ? 2.379 -13.988 -3.275 1.00 98.19 280 TYR A CA 1
ATOM 2108 C C . TYR A 1 280 ? 1.561 -15.002 -4.077 1.00 98.19 280 TYR A C 1
ATOM 2110 O O . TYR A 1 280 ? 0.926 -14.633 -5.068 1.00 98.19 280 TYR A O 1
ATOM 2118 N N . ALA A 1 281 ? 1.630 -16.276 -3.690 1.00 98.19 281 ALA A N 1
ATOM 2119 C CA . ALA A 1 281 ? 1.080 -17.402 -4.448 1.00 98.19 281 ALA A CA 1
ATOM 2120 C C . ALA A 1 281 ? 0.551 -18.506 -3.521 1.00 98.19 281 ALA A C 1
ATOM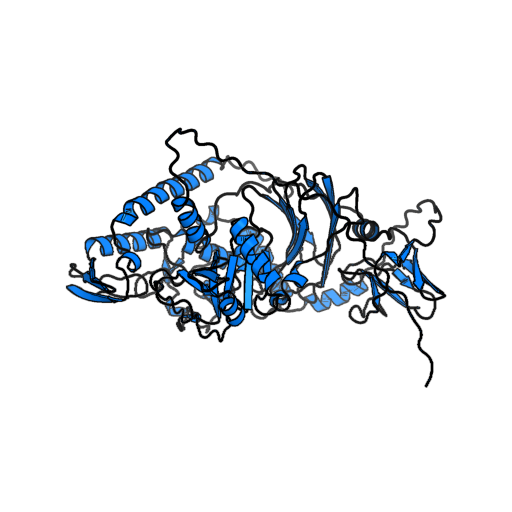 2122 O O . ALA A 1 281 ? 0.898 -18.552 -2.345 1.00 98.19 281 ALA A O 1
ATOM 2123 N N . ALA A 1 282 ? -0.229 -19.443 -4.062 1.00 97.88 282 ALA A N 1
ATOM 2124 C CA . ALA A 1 282 ? -0.752 -20.608 -3.333 1.00 97.88 282 ALA A CA 1
ATOM 2125 C C . ALA A 1 282 ? 0.327 -21.620 -2.880 1.00 97.88 282 ALA A C 1
ATOM 2127 O O . ALA A 1 282 ? 0.017 -22.629 -2.250 1.00 97.88 282 ALA A O 1
ATOM 2128 N N . GLU A 1 283 ? 1.590 -21.385 -3.233 1.00 97.81 283 GLU A N 1
ATOM 2129 C CA . GLU A 1 283 ? 2.730 -22.239 -2.920 1.00 97.81 283 GLU A CA 1
ATOM 2130 C C . GLU A 1 283 ? 3.993 -21.397 -2.693 1.00 97.81 283 GLU A C 1
ATOM 2132 O O . GLU A 1 283 ? 4.102 -20.261 -3.161 1.00 97.81 283 GLU A O 1
ATOM 2137 N N . GLN A 1 284 ? 4.972 -21.962 -1.983 1.00 98.06 284 GLN A N 1
ATOM 2138 C CA . GLN A 1 284 ? 6.289 -21.348 -1.843 1.00 98.06 284 GLN A CA 1
ATOM 2139 C C . GLN A 1 284 ? 7.054 -21.504 -3.160 1.00 98.06 284 GLN A C 1
ATOM 2141 O O . GLN A 1 284 ? 7.249 -22.620 -3.639 1.00 98.06 284 GLN A O 1
ATOM 2146 N N . VAL A 1 285 ? 7.564 -20.402 -3.704 1.00 98.25 285 VAL A N 1
ATOM 2147 C CA . VAL A 1 285 ? 8.416 -20.408 -4.896 1.00 98.25 285 VAL A CA 1
ATOM 2148 C C . VAL A 1 285 ? 9.850 -20.028 -4.543 1.00 98.25 285 VAL A C 1
ATOM 2150 O O . VAL A 1 285 ? 10.124 -19.376 -3.536 1.00 98.25 285 VAL A O 1
ATOM 2153 N N . THR A 1 286 ? 10.793 -20.442 -5.388 1.00 98.25 286 THR A N 1
ATOM 2154 C CA . THR A 1 286 ? 12.194 -20.014 -5.299 1.00 98.25 286 THR A CA 1
ATOM 2155 C C . THR A 1 286 ? 12.473 -18.972 -6.373 1.00 98.25 286 THR A C 1
ATOM 2157 O O . THR A 1 286 ? 12.240 -19.230 -7.551 1.00 98.25 286 THR A O 1
ATOM 2160 N N . LEU A 1 287 ? 12.995 -17.817 -5.959 1.00 98.00 287 LEU A N 1
ATOM 2161 C CA . LEU A 1 287 ? 13.394 -16.721 -6.841 1.00 98.00 287 LEU A CA 1
ATOM 2162 C C . LEU A 1 287 ? 14.863 -16.901 -7.236 1.00 98.00 287 LEU A C 1
ATOM 2164 O O . LEU A 1 287 ? 15.766 -16.597 -6.457 1.00 98.00 287 LEU A O 1
ATOM 2168 N N . ALA A 1 288 ? 15.104 -17.436 -8.431 1.00 97.75 288 ALA A N 1
ATOM 2169 C CA . ALA A 1 288 ? 16.444 -17.677 -8.953 1.00 97.75 288 ALA A CA 1
ATOM 2170 C C . ALA A 1 288 ? 16.949 -16.437 -9.714 1.00 97.75 288 ALA A C 1
ATOM 2172 O O . ALA A 1 288 ? 16.354 -16.084 -10.733 1.00 97.75 288 ALA A O 1
ATOM 2173 N N . PRO A 1 289 ? 18.024 -15.761 -9.266 1.00 96.75 289 PRO A N 1
ATOM 2174 C CA . PRO A 1 289 ? 18.535 -14.575 -9.947 1.00 96.75 289 PRO A CA 1
ATOM 2175 C C . PRO A 1 289 ? 19.106 -14.913 -11.332 1.00 96.75 289 PRO A C 1
ATOM 2177 O O . PRO A 1 289 ? 19.718 -15.962 -11.527 1.00 96.75 289 PRO A O 1
ATOM 2180 N N . SER A 1 290 ? 18.942 -13.989 -12.276 1.00 94.88 290 SER A N 1
ATOM 2181 C CA . SER A 1 290 ? 19.546 -14.022 -13.610 1.00 94.88 290 SER A CA 1
ATOM 2182 C C . SER A 1 290 ? 20.808 -13.159 -13.652 1.00 94.88 290 SER A C 1
ATOM 2184 O O . SER A 1 290 ? 20.847 -12.061 -13.096 1.00 94.88 290 SER A O 1
ATOM 2186 N N . ASP A 1 291 ? 21.836 -13.638 -14.351 1.00 93.25 291 ASP A N 1
ATOM 2187 C CA . ASP A 1 291 ? 23.088 -12.917 -14.602 1.00 93.25 291 ASP A CA 1
ATOM 2188 C C . ASP A 1 291 ? 22.970 -11.885 -15.741 1.00 93.25 291 ASP A C 1
ATOM 2190 O O . ASP A 1 291 ? 23.890 -11.101 -15.974 1.00 93.25 291 ASP A O 1
ATOM 2194 N N . GLN A 1 292 ? 21.837 -11.862 -16.454 1.00 94.31 292 GLN A N 1
ATOM 2195 C CA . GLN A 1 292 ? 21.606 -11.013 -17.627 1.00 94.31 292 GLN A CA 1
ATOM 2196 C C . GLN A 1 292 ? 20.280 -10.240 -17.531 1.00 94.31 292 GLN A C 1
ATOM 2198 O O . GLN A 1 292 ? 19.395 -10.429 -18.375 1.00 94.31 292 GLN A O 1
ATOM 2203 N N . PRO A 1 293 ? 20.126 -9.320 -16.558 1.00 95.38 293 PRO A N 1
ATOM 2204 C CA . PRO A 1 293 ? 18.883 -8.571 -16.373 1.00 95.38 293 PRO A CA 1
ATOM 2205 C C . PRO A 1 293 ? 18.454 -7.792 -17.624 1.00 95.38 293 PRO A C 1
ATOM 2207 O O . PRO A 1 293 ? 17.286 -7.817 -18.001 1.00 95.38 293 PRO A O 1
ATOM 2210 N N . ASP A 1 294 ? 19.395 -7.196 -18.357 1.00 94.81 294 ASP A N 1
ATOM 2211 C CA . ASP A 1 294 ? 19.074 -6.484 -19.603 1.00 94.81 294 ASP A CA 1
ATOM 2212 C C . ASP A 1 294 ? 18.591 -7.405 -20.715 1.00 94.81 294 ASP A C 1
ATOM 2214 O O . ASP A 1 294 ? 17.851 -6.977 -21.596 1.00 94.81 294 ASP A O 1
ATOM 2218 N N . SER A 1 295 ? 19.063 -8.654 -20.749 1.00 95.50 295 SER A N 1
ATOM 2219 C CA . SER A 1 295 ? 18.547 -9.618 -21.718 1.00 95.50 295 SER A CA 1
ATOM 2220 C C . SER A 1 295 ? 17.103 -9.969 -21.376 1.00 95.50 295 SER A C 1
ATOM 2222 O O . SER A 1 295 ? 16.283 -10.006 -22.284 1.00 95.50 295 SER A O 1
ATOM 2224 N N . ALA A 1 296 ? 16.764 -10.109 -20.089 1.00 96.75 296 ALA A N 1
ATOM 2225 C CA . ALA A 1 296 ? 15.397 -10.391 -19.658 1.00 96.75 296 ALA A CA 1
ATOM 2226 C C . ALA A 1 296 ? 14.394 -9.344 -20.166 1.00 96.75 296 ALA A C 1
ATOM 2228 O O . ALA A 1 296 ? 13.458 -9.708 -20.881 1.00 96.75 296 ALA A O 1
ATOM 2229 N N . LEU A 1 297 ? 14.629 -8.052 -19.893 1.00 96.75 297 LEU A N 1
ATOM 2230 C CA . LEU A 1 297 ? 13.729 -7.001 -20.380 1.00 96.75 297 LEU A CA 1
ATOM 2231 C C . LEU A 1 297 ? 13.706 -6.943 -21.911 1.00 96.75 297 LEU A C 1
ATOM 2233 O O . LEU A 1 297 ? 12.640 -6.877 -22.515 1.00 96.75 297 LEU A O 1
ATOM 2237 N N . ARG A 1 298 ? 14.870 -7.016 -22.566 1.00 96.06 298 ARG A N 1
ATOM 2238 C CA . ARG A 1 298 ? 14.933 -6.983 -24.034 1.00 96.06 298 ARG A CA 1
ATOM 2239 C C . ARG A 1 298 ? 14.187 -8.149 -24.679 1.00 96.06 298 ARG A C 1
ATOM 2241 O O . ARG A 1 298 ? 13.565 -7.950 -25.716 1.00 96.06 298 ARG A O 1
ATOM 2248 N N . MET A 1 299 ? 14.207 -9.342 -24.086 1.00 96.12 299 MET A N 1
ATOM 2249 C CA . MET A 1 299 ? 13.425 -10.479 -24.576 1.00 96.12 299 MET A CA 1
ATOM 2250 C C . MET A 1 299 ? 11.919 -10.237 -24.436 1.00 96.12 299 MET A C 1
ATOM 2252 O O . MET A 1 299 ? 11.193 -10.517 -25.389 1.00 96.12 299 MET A O 1
ATOM 2256 N N . MET A 1 300 ? 11.462 -9.674 -23.310 1.00 96.56 300 MET A N 1
ATOM 2257 C CA . MET A 1 300 ? 10.050 -9.307 -23.111 1.00 96.56 300 MET A CA 1
ATOM 2258 C C . MET A 1 300 ? 9.578 -8.272 -24.136 1.00 96.56 300 MET A C 1
ATOM 2260 O O . MET A 1 300 ? 8.525 -8.427 -24.744 1.00 96.56 300 MET A O 1
ATOM 2264 N N . LEU A 1 301 ? 10.419 -7.276 -24.419 1.00 95.75 301 LEU A N 1
ATOM 2265 C CA . LEU A 1 301 ? 10.158 -6.253 -25.435 1.00 95.75 301 LEU A CA 1
ATOM 2266 C C . LEU A 1 301 ? 10.286 -6.777 -26.879 1.00 95.75 301 LEU A C 1
ATOM 2268 O O . LEU A 1 301 ? 9.953 -6.069 -27.823 1.00 95.75 301 LEU A O 1
ATOM 2272 N N . GLY A 1 302 ? 10.803 -7.995 -27.091 1.00 95.62 302 GLY A N 1
ATOM 2273 C CA . GLY A 1 302 ? 11.104 -8.520 -28.427 1.00 95.62 302 GLY A CA 1
ATOM 2274 C C . GLY A 1 302 ? 12.314 -7.863 -29.114 1.00 95.62 302 GLY A C 1
ATOM 2275 O O . GLY A 1 302 ? 12.475 -8.006 -30.326 1.00 95.62 302 GLY A O 1
ATOM 2276 N N . LEU A 1 303 ? 13.175 -7.188 -28.346 1.00 95.38 303 LEU A N 1
ATOM 2277 C CA . LEU A 1 303 ? 14.314 -6.371 -28.786 1.00 95.38 303 LEU A CA 1
ATOM 2278 C C . LEU A 1 303 ? 15.670 -6.901 -28.278 1.00 95.38 303 LEU A C 1
ATOM 2280 O O . LEU A 1 303 ? 16.578 -6.128 -27.966 1.00 95.38 303 LEU A O 1
ATOM 2284 N N . ASP A 1 304 ? 15.850 -8.223 -28.174 1.00 94.44 304 ASP A N 1
ATOM 2285 C CA . ASP A 1 304 ? 17.141 -8.826 -27.791 1.00 94.44 304 ASP A CA 1
ATOM 2286 C C . ASP A 1 304 ? 18.157 -8.808 -28.951 1.00 94.44 304 ASP A C 1
ATOM 2288 O O . ASP A 1 304 ? 18.491 -9.820 -29.579 1.00 94.44 304 ASP A O 1
ATOM 2292 N N . CYS A 1 305 ? 18.618 -7.599 -29.267 1.00 94.44 305 CYS A N 1
ATOM 2293 C CA . CYS A 1 305 ? 19.577 -7.286 -30.317 1.00 94.44 305 CYS A CA 1
ATOM 2294 C C . CYS A 1 305 ? 20.409 -6.041 -29.976 1.00 94.44 305 CYS A C 1
ATOM 2296 O O . CYS A 1 305 ? 20.078 -5.262 -29.076 1.00 94.44 305 CYS A O 1
ATOM 2298 N N . ASP A 1 306 ? 21.515 -5.874 -30.705 1.00 95.44 306 ASP A N 1
ATOM 2299 C CA . ASP A 1 306 ? 22.429 -4.737 -30.542 1.00 95.44 306 ASP A CA 1
ATOM 2300 C C . ASP A 1 306 ? 22.017 -3.516 -31.376 1.00 95.44 306 ASP A C 1
ATOM 2302 O O . ASP A 1 306 ? 22.476 -2.413 -31.104 1.00 95.44 306 ASP A O 1
ATOM 2306 N N . GLU A 1 307 ? 21.154 -3.690 -32.379 1.00 96.25 307 GLU A N 1
ATOM 2307 C CA . GLU A 1 307 ? 20.627 -2.606 -33.210 1.00 96.25 307 GLU A CA 1
ATOM 2308 C C . GLU A 1 307 ? 19.109 -2.765 -33.357 1.00 96.25 307 GLU A C 1
ATOM 2310 O O . GLU A 1 307 ? 18.621 -3.824 -33.767 1.00 96.25 307 GLU A O 1
ATOM 2315 N N . VAL A 1 308 ? 18.372 -1.710 -33.020 1.00 96.56 308 VAL A N 1
ATOM 2316 C CA . VAL A 1 308 ? 16.915 -1.609 -33.150 1.00 96.56 308 VAL A CA 1
ATOM 2317 C C . VAL A 1 308 ? 16.601 -0.613 -34.259 1.00 96.56 308 VAL A C 1
ATOM 2319 O O . VAL A 1 308 ? 17.213 0.446 -34.346 1.00 96.56 308 VAL A O 1
ATOM 2322 N N . ALA A 1 309 ? 15.661 -0.958 -35.127 1.00 96.19 309 ALA A N 1
ATOM 2323 C CA . ALA A 1 309 ? 15.162 -0.116 -36.197 1.00 96.19 309 ALA A CA 1
ATOM 2324 C C . ALA A 1 309 ? 13.727 0.316 -35.884 1.00 96.19 309 ALA A C 1
ATOM 2326 O O . ALA A 1 309 ? 12.876 -0.530 -35.603 1.00 96.19 309 ALA A O 1
ATOM 2327 N N . TRP A 1 310 ? 13.470 1.617 -35.978 1.00 95.19 310 TRP A N 1
ATOM 2328 C CA . TRP A 1 310 ? 12.152 2.233 -35.867 1.00 95.19 310 TRP A CA 1
ATOM 2329 C C . TRP A 1 310 ? 11.720 2.738 -37.243 1.00 95.19 310 TRP A C 1
ATOM 2331 O O . TRP A 1 310 ? 12.391 3.587 -37.839 1.00 95.19 310 TRP A O 1
ATOM 2341 N N . ALA A 1 311 ? 10.634 2.182 -37.778 1.00 91.94 311 ALA A N 1
ATOM 2342 C CA . ALA A 1 311 ? 10.081 2.612 -39.057 1.00 91.94 311 ALA A CA 1
ATOM 2343 C C . ALA A 1 311 ? 9.124 3.794 -38.841 1.00 91.94 311 ALA A C 1
ATOM 2345 O O . ALA A 1 311 ? 8.123 3.663 -38.143 1.00 91.94 311 ALA A O 1
ATOM 2346 N N . THR A 1 312 ? 9.419 4.936 -39.457 1.00 87.81 312 THR A N 1
ATOM 2347 C CA . THR A 1 312 ? 8.555 6.126 -39.458 1.00 87.81 312 THR A CA 1
ATOM 2348 C C . THR A 1 312 ? 7.973 6.347 -40.860 1.00 87.81 312 THR A C 1
ATOM 2350 O O . THR A 1 312 ? 8.252 5.581 -41.788 1.00 87.81 312 THR A O 1
ATOM 2353 N N . GLN A 1 313 ? 7.140 7.377 -41.048 1.00 86.81 313 GLN A N 1
ATOM 2354 C CA . GLN A 1 313 ? 6.560 7.710 -42.355 1.00 86.81 313 GLN A CA 1
ATOM 2355 C C . GLN A 1 313 ? 7.651 8.129 -43.359 1.00 86.81 313 GLN A C 1
ATOM 2357 O O . GLN A 1 313 ? 7.976 9.303 -43.511 1.00 86.81 313 GLN A O 1
ATOM 2362 N N . GLY A 1 314 ? 8.223 7.146 -44.057 1.00 86.62 314 GLY A N 1
ATOM 2363 C CA . GLY A 1 314 ? 9.190 7.348 -45.136 1.00 86.62 314 GLY A CA 1
ATOM 2364 C C . GLY A 1 314 ? 10.664 7.227 -44.742 1.00 86.62 314 GLY A C 1
ATOM 2365 O O . GLY A 1 314 ? 11.518 7.368 -45.616 1.00 86.62 314 GLY A O 1
ATOM 2366 N N . SER A 1 315 ? 10.995 6.931 -43.481 1.00 90.56 315 SER A N 1
ATOM 2367 C CA . SER A 1 315 ? 12.378 6.657 -43.074 1.00 90.56 315 SER A CA 1
ATOM 2368 C C . SER A 1 315 ? 12.475 5.537 -42.036 1.00 90.56 315 SER A C 1
ATOM 2370 O O . SER A 1 315 ? 11.488 5.094 -41.452 1.00 90.56 315 SER A O 1
ATOM 2372 N N . THR A 1 316 ? 13.680 5.006 -41.848 1.00 93.69 316 THR A N 1
ATOM 2373 C CA . THR A 1 316 ? 13.979 4.034 -40.794 1.00 93.69 316 THR A CA 1
ATOM 2374 C C . THR A 1 316 ? 15.118 4.591 -39.968 1.00 93.69 316 THR A C 1
ATOM 2376 O O . THR A 1 316 ? 16.216 4.767 -40.489 1.00 93.69 316 THR A O 1
ATOM 2379 N N . VAL A 1 317 ? 14.854 4.858 -38.694 1.00 95.00 317 VAL A N 1
ATOM 2380 C CA . VAL A 1 317 ? 15.865 5.321 -37.743 1.00 95.00 317 VAL A CA 1
ATOM 2381 C C . VAL A 1 317 ? 16.465 4.102 -37.066 1.00 95.00 317 VAL A C 1
ATOM 2383 O O . VAL A 1 317 ? 15.739 3.201 -36.641 1.00 95.00 317 VAL A O 1
ATOM 2386 N N . LYS A 1 318 ? 17.791 4.054 -36.978 1.00 96.31 318 LYS A N 1
ATOM 2387 C CA . LYS A 1 318 ? 18.510 2.969 -36.315 1.00 96.31 318 LYS A CA 1
ATOM 2388 C C . LYS A 1 318 ? 19.077 3.443 -34.991 1.00 96.31 318 LYS A C 1
ATOM 2390 O O . LYS A 1 318 ? 19.639 4.528 -34.895 1.00 96.31 318 LYS A O 1
ATOM 2395 N N . PHE A 1 319 ? 18.963 2.584 -33.992 1.00 96.81 319 PHE A N 1
ATOM 2396 C CA . PHE A 1 319 ? 19.467 2.805 -32.652 1.00 96.81 319 PHE A CA 1
ATOM 2397 C C . PHE A 1 319 ? 20.415 1.673 -32.288 1.00 96.81 319 PHE A C 1
ATOM 2399 O O . PHE A 1 319 ? 20.058 0.499 -32.388 1.00 96.81 319 PHE A O 1
ATOM 2406 N N . LYS A 1 320 ? 21.623 2.010 -31.842 1.00 96.81 320 LYS A N 1
ATOM 2407 C CA . LYS A 1 320 ? 22.625 1.038 -31.393 1.00 96.81 320 LYS A CA 1
ATOM 2408 C C . LYS A 1 320 ? 22.600 0.928 -29.884 1.00 96.81 320 LYS A C 1
ATOM 2410 O O . LYS A 1 320 ? 22.478 1.936 -29.197 1.00 96.81 320 LYS A O 1
ATOM 2415 N N . LYS A 1 321 ? 22.744 -0.288 -29.368 1.00 96.50 321 LYS A N 1
ATOM 2416 C CA . LYS A 1 321 ? 22.783 -0.560 -27.934 1.00 96.50 321 LYS A CA 1
ATOM 2417 C C . LYS A 1 321 ? 23.826 0.337 -27.275 1.00 96.50 321 LYS A C 1
ATOM 2419 O O . LYS A 1 321 ? 24.975 0.388 -27.714 1.00 96.50 321 LYS A O 1
ATOM 2424 N N . SER A 1 322 ? 23.411 1.016 -26.218 1.00 95.19 322 SER A N 1
ATOM 2425 C CA . SER A 1 322 ? 24.262 1.902 -25.439 1.00 95.19 322 SER A CA 1
ATOM 2426 C C . SER A 1 322 ? 24.574 1.279 -24.081 1.00 95.19 322 SER A C 1
ATOM 2428 O O . SER A 1 322 ? 23.824 0.447 -23.569 1.00 95.19 322 SER A O 1
ATOM 2430 N N . ALA A 1 323 ? 25.709 1.670 -23.501 1.00 93.56 323 ALA A N 1
ATOM 2431 C CA . ALA A 1 323 ? 26.027 1.362 -22.108 1.00 93.56 323 ALA A CA 1
ATOM 2432 C C . ALA A 1 323 ? 25.223 2.241 -21.134 1.00 93.56 323 ALA A C 1
ATOM 2434 O O . ALA A 1 323 ? 25.110 1.908 -19.954 1.00 93.56 323 ALA A O 1
ATOM 2435 N N . ALA A 1 324 ? 24.672 3.359 -21.622 1.00 92.88 324 ALA A N 1
ATOM 2436 C CA . ALA A 1 324 ? 23.831 4.236 -20.829 1.00 92.88 324 ALA A CA 1
ATOM 2437 C C . ALA A 1 324 ? 22.535 3.532 -20.409 1.00 92.88 324 ALA A C 1
ATOM 2439 O O . ALA A 1 324 ? 21.993 2.674 -21.115 1.00 92.88 324 ALA A O 1
ATOM 2440 N N . ARG A 1 325 ? 22.018 3.946 -19.257 1.00 92.75 325 ARG A N 1
ATOM 2441 C CA . ARG A 1 325 ? 20.710 3.548 -18.747 1.00 92.75 325 ARG A CA 1
ATOM 2442 C C . ARG A 1 325 ? 19.877 4.782 -18.491 1.00 92.75 325 ARG A C 1
ATOM 2444 O O . ARG A 1 325 ? 20.424 5.827 -18.153 1.00 92.75 325 ARG A O 1
ATOM 2451 N N . VAL A 1 326 ? 18.568 4.615 -18.593 1.00 93.75 326 VAL A N 1
ATOM 2452 C CA . VAL A 1 326 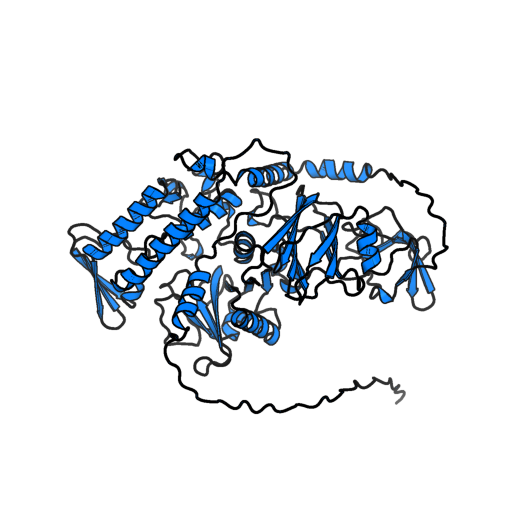? 17.596 5.629 -18.194 1.00 93.75 326 VAL A CA 1
ATOM 2453 C C . VAL A 1 326 ? 16.593 4.955 -17.271 1.00 93.75 326 VAL A C 1
ATOM 2455 O O . VAL A 1 326 ? 15.976 3.970 -17.672 1.00 93.75 326 VAL A O 1
ATOM 2458 N N . ARG A 1 327 ? 16.505 5.392 -16.004 1.00 90.19 327 ARG A N 1
ATOM 2459 C CA . ARG A 1 327 ? 15.669 4.740 -14.968 1.00 90.19 327 ARG A CA 1
ATOM 2460 C C . ARG A 1 327 ? 15.961 3.245 -14.811 1.00 90.19 327 ARG A C 1
ATOM 2462 O O . ARG A 1 327 ? 15.098 2.399 -14.580 1.00 90.19 327 ARG A O 1
ATOM 2469 N N . GLY A 1 328 ? 17.236 2.920 -15.023 1.00 89.31 328 GLY A N 1
ATOM 2470 C CA . GLY A 1 328 ? 17.802 1.578 -15.099 1.00 89.31 328 GLY A CA 1
ATOM 2471 C C . GLY A 1 328 ? 17.347 0.716 -16.287 1.00 89.31 328 GLY A C 1
ATOM 2472 O O . GLY A 1 328 ? 17.908 -0.366 -16.457 1.00 89.31 328 GLY A O 1
ATOM 2473 N N . SER A 1 329 ? 16.452 1.191 -17.165 1.00 94.81 329 SER A N 1
ATOM 2474 C CA . SER A 1 329 ? 16.171 0.547 -18.456 1.00 94.81 329 SER A CA 1
ATOM 2475 C C . SER A 1 329 ? 17.441 0.478 -19.321 1.00 94.81 329 SER A C 1
ATOM 2477 O O . SER A 1 329 ? 18.180 1.468 -19.385 1.00 94.81 329 SER A O 1
ATOM 2479 N N . PRO A 1 330 ? 17.698 -0.638 -20.037 1.00 95.75 330 PRO A N 1
ATOM 2480 C CA . PRO A 1 330 ? 18.635 -0.649 -21.156 1.00 95.75 330 PRO A CA 1
ATOM 2481 C C . PRO A 1 330 ? 18.213 0.383 -22.209 1.00 95.75 330 PRO A C 1
ATOM 2483 O O . PRO A 1 330 ? 17.019 0.650 -22.378 1.00 95.75 330 PRO A O 1
ATOM 2486 N N . THR A 1 331 ? 19.195 0.954 -22.911 1.00 96.75 331 THR A N 1
ATOM 2487 C CA . THR A 1 331 ? 18.953 1.976 -23.936 1.00 96.75 331 THR A CA 1
ATOM 2488 C C . THR A 1 331 ? 19.638 1.667 -25.261 1.00 96.75 331 THR A C 1
ATOM 2490 O O . THR A 1 331 ? 20.609 0.904 -25.334 1.00 96.75 331 THR A O 1
ATOM 2493 N N . TRP A 1 332 ? 19.142 2.308 -26.317 1.00 97.56 332 TRP A N 1
ATOM 2494 C CA . TRP A 1 332 ? 19.789 2.368 -27.620 1.00 97.56 332 TRP A CA 1
ATOM 2495 C C . TRP A 1 332 ? 19.892 3.828 -28.071 1.00 97.56 332 TRP A C 1
ATOM 2497 O O . TRP A 1 332 ? 18.951 4.592 -27.898 1.00 97.56 332 TRP A O 1
ATOM 2507 N N . THR A 1 333 ? 21.016 4.230 -28.654 1.00 97.56 333 THR A N 1
ATOM 2508 C CA . THR A 1 333 ? 21.275 5.611 -29.083 1.00 97.56 333 THR A CA 1
ATOM 2509 C C . THR A 1 333 ? 21.276 5.701 -30.603 1.00 97.56 333 THR A C 1
ATOM 2511 O O . THR A 1 333 ? 21.850 4.838 -31.273 1.00 97.56 333 THR A O 1
ATOM 2514 N N . ALA A 1 334 ? 20.644 6.738 -31.150 1.00 96.81 334 ALA A N 1
ATOM 2515 C CA . ALA A 1 334 ? 20.697 7.033 -32.578 1.00 96.81 334 ALA A CA 1
ATOM 2516 C C . ALA A 1 334 ? 21.977 7.801 -32.931 1.00 96.81 334 ALA A C 1
ATOM 2518 O O . ALA A 1 334 ? 22.361 8.761 -32.258 1.00 96.81 334 ALA A O 1
ATOM 2519 N N . ASP A 1 335 ? 22.638 7.385 -34.008 1.00 94.25 335 ASP A N 1
ATOM 2520 C CA . ASP A 1 335 ? 23.813 8.050 -34.579 1.00 94.25 335 ASP A CA 1
ATOM 2521 C C . ASP A 1 335 ? 23.482 8.892 -35.822 1.00 94.25 335 ASP A C 1
ATOM 2523 O O . ASP A 1 335 ? 24.295 9.713 -36.247 1.00 94.25 335 ASP A O 1
ATOM 2527 N N . GLU A 1 336 ? 22.271 8.767 -36.362 1.00 93.12 336 GLU A N 1
ATOM 2528 C CA . GLU A 1 336 ? 21.836 9.433 -37.591 1.00 93.12 336 GLU A CA 1
ATOM 2529 C C . GLU A 1 336 ? 20.835 10.573 -37.326 1.00 93.12 336 GLU A C 1
ATOM 2531 O O . GLU A 1 336 ? 19.969 10.498 -36.451 1.00 93.12 336 GLU A O 1
ATOM 2536 N N . ALA A 1 337 ? 20.950 11.649 -38.110 1.00 92.81 337 ALA A N 1
ATOM 2537 C CA . ALA A 1 337 ? 20.033 12.784 -38.055 1.00 92.81 337 ALA A CA 1
ATOM 2538 C C . ALA A 1 337 ? 18.607 12.375 -38.496 1.00 92.81 337 ALA A C 1
ATOM 2540 O O . ALA A 1 337 ? 18.466 11.504 -39.354 1.00 92.81 337 ALA A O 1
ATOM 2541 N N . PRO A 1 338 ? 17.543 13.015 -37.970 1.00 93.88 338 PRO A N 1
ATOM 2542 C CA . PRO A 1 338 ? 17.550 14.145 -37.034 1.00 93.88 338 PRO A CA 1
ATOM 2543 C C . PRO A 1 338 ? 17.688 13.741 -35.556 1.00 93.88 338 PRO A C 1
ATOM 2545 O O . PRO A 1 338 ? 17.681 14.612 -34.692 1.00 93.88 338 PRO A O 1
ATOM 2548 N N . TYR A 1 339 ? 17.824 12.445 -35.261 1.00 95.75 339 TYR A N 1
ATOM 2549 C CA . TYR A 1 339 ? 17.788 11.901 -33.902 1.00 95.75 339 TYR A CA 1
ATOM 2550 C C . TYR A 1 339 ? 19.174 11.618 -33.311 1.00 95.75 339 TYR A C 1
ATOM 2552 O O . TYR A 1 339 ? 19.279 10.903 -32.318 1.00 95.75 339 TYR A O 1
ATOM 2560 N N . THR A 1 340 ? 20.252 12.160 -33.882 1.00 96.19 340 THR A N 1
ATOM 2561 C CA . THR A 1 340 ? 21.606 11.966 -33.349 1.00 96.19 340 THR A CA 1
ATOM 2562 C C . THR A 1 340 ? 21.662 12.341 -31.864 1.00 96.19 340 THR A C 1
ATOM 2564 O O . THR A 1 340 ? 21.350 13.470 -31.495 1.00 96.19 340 THR A O 1
ATOM 2567 N N . GLY A 1 341 ? 22.070 11.390 -31.020 1.00 94.69 341 GLY A N 1
ATOM 2568 C CA . GLY A 1 341 ? 22.169 11.555 -29.565 1.00 94.69 341 GLY A CA 1
ATOM 2569 C C . GLY A 1 341 ? 20.914 11.165 -28.780 1.00 94.69 341 GLY A C 1
ATOM 2570 O O . GLY A 1 341 ? 21.033 10.876 -27.589 1.00 94.69 341 GLY A O 1
ATOM 2571 N N . TYR A 1 342 ? 19.754 11.058 -29.438 1.00 97.19 342 TYR A N 1
ATOM 2572 C CA . TYR A 1 342 ? 18.531 10.609 -28.780 1.00 97.19 342 TYR A CA 1
ATOM 2573 C C . TYR A 1 342 ? 18.666 9.162 -28.313 1.00 97.19 342 TYR A C 1
ATOM 2575 O O . TYR A 1 342 ? 19.333 8.333 -28.946 1.00 97.19 342 TYR A O 1
ATOM 2583 N N . VAL A 1 343 ? 17.984 8.854 -27.214 1.00 97.38 343 VAL A N 1
ATOM 2584 C CA . VAL A 1 343 ? 17.977 7.541 -26.583 1.00 97.38 343 VAL A CA 1
ATOM 2585 C C . VAL A 1 343 ? 16.592 6.928 -26.584 1.00 97.38 343 VAL A C 1
ATOM 2587 O O . VAL A 1 343 ? 15.626 7.506 -26.097 1.00 97.38 343 VAL A O 1
ATOM 2590 N N . LEU A 1 344 ? 16.525 5.728 -27.140 1.00 97.25 344 LEU A N 1
ATOM 2591 C CA . LEU A 1 344 ? 15.387 4.832 -27.118 1.00 97.25 344 LEU A CA 1
ATOM 2592 C C . LEU A 1 344 ? 15.452 3.986 -25.843 1.00 97.25 344 LEU A C 1
ATOM 2594 O O . LEU A 1 344 ? 16.470 3.329 -25.602 1.00 97.25 344 LEU A O 1
ATOM 2598 N N . TRP A 1 345 ? 14.391 3.979 -25.041 1.00 96.69 345 TRP A N 1
ATOM 2599 C CA . TRP A 1 345 ? 14.323 3.212 -23.791 1.00 96.69 345 TRP A CA 1
ATOM 2600 C C . TRP A 1 345 ? 12.874 2.880 -23.406 1.00 96.69 345 TRP A C 1
ATOM 2602 O O . TRP A 1 345 ? 11.937 3.386 -24.018 1.00 96.69 345 TRP A O 1
ATOM 2612 N N . PHE A 1 346 ? 12.688 1.988 -22.429 1.00 95.94 346 PHE A N 1
ATOM 2613 C CA . PHE A 1 346 ? 11.372 1.583 -21.932 1.00 95.94 346 PHE A CA 1
ATOM 2614 C C . PHE A 1 346 ? 11.068 2.298 -20.616 1.00 95.94 346 PHE A C 1
ATOM 2616 O O . PHE A 1 346 ? 11.812 2.138 -19.648 1.00 95.94 346 PHE A O 1
ATOM 2623 N N . ASN A 1 347 ? 9.977 3.063 -20.560 1.00 93.12 347 ASN A N 1
ATOM 2624 C CA . ASN A 1 347 ? 9.651 3.884 -19.389 1.00 93.12 347 ASN A CA 1
ATOM 2625 C C . ASN A 1 347 ? 8.841 3.158 -18.302 1.00 93.12 347 ASN A C 1
ATOM 2627 O O . ASN A 1 347 ? 8.477 3.779 -17.308 1.00 93.12 347 ASN A O 1
ATOM 2631 N N . GLY A 1 348 ? 8.570 1.863 -18.485 1.00 91.31 348 GLY A N 1
ATOM 2632 C CA . GLY A 1 348 ? 7.684 1.079 -17.623 1.00 91.31 348 GLY A CA 1
ATOM 2633 C C . GLY A 1 348 ? 6.322 0.798 -18.256 1.00 91.31 348 GLY A C 1
ATOM 2634 O O . GLY A 1 348 ? 5.687 -0.180 -17.883 1.00 91.31 348 GLY A O 1
ATOM 2635 N N . GLU A 1 349 ? 5.914 1.578 -19.255 1.00 90.81 349 GLU A N 1
ATOM 2636 C CA . GLU A 1 349 ? 4.627 1.426 -19.944 1.00 90.81 349 GLU A CA 1
ATOM 2637 C C . GLU A 1 349 ? 4.820 1.172 -21.439 1.00 90.81 349 GLU A C 1
ATOM 2639 O O . GLU A 1 349 ? 4.215 0.268 -22.012 1.00 90.81 349 GLU A O 1
ATOM 2644 N N . GLN A 1 350 ? 5.705 1.942 -22.068 1.00 93.50 350 GLN A N 1
ATOM 2645 C CA . GLN A 1 350 ? 5.944 1.904 -23.504 1.00 93.50 350 GLN A CA 1
ATOM 2646 C C . GLN A 1 350 ? 7.392 2.260 -23.849 1.00 93.50 350 GLN A C 1
ATOM 2648 O O . GLN A 1 350 ? 8.198 2.666 -23.005 1.00 93.50 350 GLN A O 1
ATOM 2653 N N . MET A 1 351 ? 7.732 2.071 -25.121 1.00 95.81 351 MET A N 1
ATOM 2654 C CA . MET A 1 351 ? 8.997 2.538 -25.665 1.00 95.81 351 MET A CA 1
ATOM 2655 C C . MET A 1 351 ? 8.897 4.038 -25.926 1.00 95.81 351 MET A C 1
ATOM 2657 O O . MET A 1 351 ? 7.921 4.513 -26.501 1.00 95.81 351 MET A O 1
ATOM 2661 N N . VAL A 1 352 ? 9.911 4.782 -25.504 1.00 96.44 352 VAL A N 1
ATOM 2662 C CA . VAL A 1 352 ? 9.966 6.238 -25.642 1.00 96.44 352 VAL A CA 1
ATOM 2663 C C . VAL A 1 352 ? 11.332 6.674 -26.148 1.00 96.44 352 VAL A C 1
ATOM 2665 O O . VAL A 1 352 ? 12.321 5.939 -26.057 1.00 96.44 352 VAL A O 1
ATOM 2668 N N . LEU A 1 353 ? 11.379 7.886 -26.688 1.00 96.69 353 LEU A N 1
ATOM 2669 C CA . LEU A 1 353 ? 12.581 8.484 -27.244 1.00 96.69 353 LEU A CA 1
ATOM 2670 C C . LEU A 1 353 ? 12.896 9.806 -26.533 1.00 96.69 353 LEU A C 1
ATOM 2672 O O . LEU A 1 353 ? 12.165 10.776 -26.708 1.00 96.69 353 LEU A O 1
ATOM 2676 N N . SER A 1 354 ? 13.992 9.868 -25.776 1.00 97.12 354 SER A N 1
ATOM 2677 C CA . SER A 1 354 ? 14.443 11.088 -25.079 1.00 97.12 354 SER A CA 1
ATOM 2678 C C . SER A 1 354 ? 15.626 11.751 -25.798 1.00 97.12 354 SER A C 1
ATOM 2680 O O . SER A 1 354 ? 16.424 11.032 -26.402 1.00 97.12 354 SER A O 1
ATOM 2682 N N . PRO A 1 355 ? 15.810 13.085 -25.723 1.00 96.94 355 PRO A N 1
ATOM 2683 C CA . PRO A 1 355 ? 16.956 13.780 -26.320 1.00 96.94 355 PRO A CA 1
ATOM 2684 C C . PRO A 1 355 ? 18.318 13.296 -25.813 1.00 96.94 355 PRO A C 1
ATOM 2686 O O . PRO A 1 355 ? 19.292 13.304 -26.561 1.00 96.94 355 PRO A O 1
ATOM 2689 N N . SER A 1 356 ? 18.396 12.871 -24.549 1.00 95.56 356 SER A N 1
ATOM 2690 C CA . SER A 1 356 ? 19.613 12.344 -23.929 1.00 95.56 356 SER A CA 1
ATOM 2691 C C . SER A 1 356 ? 19.278 11.449 -22.724 1.00 95.56 356 SER A C 1
ATOM 2693 O O . SER A 1 356 ? 18.165 11.527 -22.199 1.00 95.56 356 SER A O 1
ATOM 2695 N N . PRO A 1 357 ? 20.223 10.622 -22.224 1.00 92.88 357 PRO A N 1
ATOM 2696 C CA . PRO A 1 357 ? 20.015 9.858 -20.991 1.00 92.88 357 PRO A CA 1
ATOM 2697 C C . PRO A 1 357 ? 19.745 10.713 -19.747 1.00 92.88 357 PRO A C 1
ATOM 2699 O O . PRO A 1 357 ? 19.204 10.214 -18.767 1.00 92.88 357 PRO A O 1
ATOM 2702 N N . THR A 1 358 ? 20.164 11.981 -19.768 1.00 93.12 358 THR A N 1
ATOM 2703 C CA . THR A 1 358 ? 20.039 12.920 -18.645 1.00 93.12 358 THR A CA 1
ATOM 2704 C C . THR A 1 358 ? 18.755 13.742 -18.687 1.00 93.12 358 THR A C 1
ATOM 2706 O O . THR A 1 358 ? 18.509 14.512 -17.766 1.00 93.12 358 THR A O 1
ATOM 2709 N N . GLU A 1 359 ? 17.936 13.586 -19.729 1.00 93.88 359 GLU A N 1
ATOM 2710 C CA . GLU A 1 359 ? 16.652 14.279 -19.894 1.00 93.88 359 GLU A CA 1
ATOM 2711 C C . GLU A 1 359 ? 15.497 13.268 -20.038 1.00 93.88 359 GLU A C 1
ATOM 2713 O O . GLU A 1 359 ? 14.771 13.293 -21.034 1.00 93.88 359 GLU A O 1
ATOM 2718 N N . PRO A 1 360 ? 15.313 12.345 -19.071 1.00 91.75 360 PRO A N 1
ATOM 2719 C CA . PRO A 1 360 ? 14.319 11.275 -19.181 1.00 91.75 360 PRO A CA 1
ATOM 2720 C C . PRO A 1 360 ? 12.876 11.780 -19.257 1.00 91.75 360 PRO A C 1
ATOM 2722 O O . PRO A 1 360 ? 12.034 11.106 -19.840 1.00 91.75 360 PRO A O 1
ATOM 2725 N N . ASP A 1 361 ? 12.587 12.951 -18.688 1.00 92.00 361 ASP A N 1
ATOM 2726 C CA . ASP A 1 361 ? 11.235 13.523 -18.632 1.00 92.00 361 ASP A CA 1
ATOM 2727 C C . ASP A 1 361 ? 10.836 14.286 -19.899 1.00 92.00 361 ASP A C 1
ATOM 2729 O O . ASP A 1 361 ? 9.671 14.626 -20.082 1.00 92.00 361 ASP A O 1
ATOM 2733 N N . SER A 1 362 ? 11.787 14.536 -20.801 1.00 92.19 362 SER A N 1
ATOM 2734 C CA . SER A 1 362 ? 11.504 15.045 -22.142 1.00 92.19 362 SER A CA 1
ATOM 2735 C C . SER A 1 362 ? 11.558 13.872 -23.105 1.00 92.19 362 SER A C 1
ATOM 2737 O O . SER A 1 362 ? 12.638 13.379 -23.420 1.00 92.19 362 SER A O 1
ATOM 2739 N N . PHE A 1 363 ? 10.407 13.383 -23.559 1.00 93.69 363 PHE A N 1
ATOM 2740 C CA . PHE A 1 363 ? 10.371 12.255 -24.484 1.00 93.69 363 PHE A CA 1
ATOM 2741 C C . PHE A 1 363 ? 9.275 12.379 -25.537 1.00 93.69 363 PHE A C 1
ATOM 2743 O O . PHE A 1 363 ? 8.269 13.060 -25.357 1.00 93.69 363 PHE A O 1
ATOM 2750 N N . LEU A 1 364 ? 9.505 11.700 -26.657 1.00 93.12 364 LEU A N 1
ATOM 2751 C CA . LEU A 1 364 ? 8.527 11.451 -27.702 1.00 93.12 364 LEU A CA 1
ATOM 2752 C C . LEU A 1 364 ? 8.015 10.020 -27.553 1.00 93.12 364 LEU A C 1
ATOM 2754 O O . LEU A 1 364 ? 8.805 9.078 -27.432 1.00 93.12 364 LEU A O 1
ATOM 2758 N N . GLU A 1 365 ? 6.699 9.860 -27.591 1.00 91.19 365 GLU A N 1
ATOM 2759 C CA . GLU A 1 365 ? 6.072 8.550 -27.727 1.00 91.19 365 GLU A CA 1
ATOM 2760 C C . GLU A 1 365 ? 6.260 8.063 -29.165 1.00 91.19 365 GLU A C 1
ATOM 2762 O O . GLU A 1 365 ? 5.989 8.789 -30.124 1.00 91.19 365 GLU A O 1
ATOM 2767 N N . ILE A 1 366 ? 6.758 6.840 -29.329 1.00 87.00 366 ILE A N 1
ATOM 2768 C CA . ILE A 1 366 ? 7.096 6.282 -30.649 1.00 87.00 366 ILE A CA 1
ATOM 2769 C C . ILE A 1 366 ? 6.132 5.173 -31.101 1.00 87.00 366 ILE A C 1
ATOM 2771 O O . ILE A 1 366 ? 6.400 4.490 -32.093 1.00 87.00 366 ILE A O 1
ATOM 2775 N N . GLY A 1 367 ? 5.000 5.032 -30.402 1.00 75.00 367 GLY A N 1
ATOM 2776 C CA . GLY A 1 367 ? 4.066 3.911 -30.525 1.00 75.00 367 GLY A CA 1
ATOM 2777 C C . GLY A 1 367 ? 4.487 2.702 -29.680 1.00 75.00 367 GLY A C 1
ATOM 2778 O O . GLY A 1 367 ? 5.469 2.758 -28.936 1.00 75.00 367 GLY A O 1
ATOM 2779 N N . GLY A 1 368 ? 3.741 1.598 -29.786 1.00 76.50 368 GLY A N 1
ATOM 2780 C CA . GLY A 1 368 ? 4.076 0.363 -29.082 1.00 76.50 368 GLY A CA 1
ATOM 2781 C C . GLY A 1 368 ? 5.331 -0.321 -29.640 1.00 76.50 368 GLY A C 1
ATOM 2782 O O . GLY A 1 368 ? 5.860 0.029 -30.701 1.00 76.50 368 GLY A O 1
ATOM 2783 N N . ALA A 1 369 ? 5.838 -1.316 -28.906 1.00 74.19 369 ALA A N 1
ATOM 2784 C CA . ALA A 1 369 ? 7.062 -2.043 -29.259 1.00 74.19 369 ALA A CA 1
ATOM 2785 C C . ALA A 1 369 ? 6.988 -2.731 -30.639 1.00 74.19 369 ALA A C 1
ATOM 2787 O O . ALA A 1 369 ? 8.019 -3.012 -31.244 1.00 74.19 369 ALA A O 1
ATOM 2788 N N . GLU A 1 370 ? 5.789 -2.961 -31.173 1.00 81.31 370 GLU A N 1
ATOM 2789 C CA . GLU A 1 370 ? 5.536 -3.475 -32.519 1.00 81.31 370 GLU A CA 1
ATOM 2790 C C . GLU A 1 370 ? 6.027 -2.558 -33.652 1.00 81.31 370 GLU A C 1
ATOM 2792 O O . GLU A 1 370 ? 6.291 -3.045 -34.753 1.00 81.31 370 GLU A O 1
ATOM 2797 N N . ALA A 1 371 ? 6.209 -1.257 -33.393 1.00 86.50 371 ALA A N 1
ATOM 2798 C CA . ALA A 1 371 ? 6.819 -0.321 -34.342 1.00 86.50 371 ALA A CA 1
ATOM 2799 C C . ALA A 1 371 ? 8.349 -0.488 -34.448 1.00 86.50 371 ALA A C 1
ATOM 2801 O O . ALA A 1 371 ? 8.997 0.093 -35.330 1.00 86.50 371 ALA A O 1
ATOM 2802 N N . LEU A 1 372 ? 8.937 -1.274 -33.543 1.00 93.75 372 LEU A N 1
ATOM 2803 C CA . LEU A 1 372 ? 10.363 -1.529 -33.453 1.00 93.75 372 LEU A CA 1
ATOM 2804 C C . LEU A 1 372 ? 10.688 -2.937 -33.947 1.00 93.75 372 LEU A C 1
ATOM 2806 O O . LEU A 1 372 ? 9.955 -3.903 -33.749 1.00 93.75 372 LEU A O 1
ATOM 2810 N N . SER A 1 373 ? 11.844 -3.074 -34.582 1.00 94.31 373 SER A N 1
ATOM 2811 C CA . SER A 1 373 ? 12.350 -4.374 -35.009 1.00 94.31 373 SER A CA 1
ATOM 2812 C C . SER A 1 373 ? 13.848 -4.470 -34.792 1.00 94.31 373 SER A C 1
ATOM 2814 O O . SER A 1 373 ? 14.574 -3.486 -34.893 1.00 94.31 373 SER A O 1
ATOM 2816 N N . CYS A 1 374 ? 14.349 -5.672 -34.529 1.00 95.00 374 CYS A N 1
ATOM 2817 C CA . CYS A 1 374 ? 15.787 -5.890 -34.543 1.00 95.00 374 CYS A CA 1
ATOM 2818 C C . CYS A 1 374 ? 16.326 -5.722 -35.966 1.00 95.00 374 CYS A C 1
ATOM 2820 O O . CYS A 1 374 ? 15.937 -6.459 -36.879 1.00 95.00 374 CYS A O 1
ATOM 2822 N N . ALA A 1 375 ? 17.265 -4.794 -36.157 1.00 86.81 375 ALA A N 1
ATOM 2823 C CA . ALA A 1 375 ? 17.929 -4.622 -37.437 1.00 86.81 375 ALA A CA 1
ATOM 2824 C C . ALA A 1 375 ? 18.760 -5.883 -37.716 1.00 86.81 375 ALA A C 1
ATOM 2826 O O . ALA A 1 375 ? 19.742 -6.148 -37.029 1.00 86.81 375 ALA A O 1
ATOM 2827 N N . ARG A 1 376 ? 18.276 -6.714 -38.657 1.00 76.00 376 ARG A N 1
ATOM 2828 C CA . ARG A 1 376 ? 18.795 -8.031 -39.092 1.00 76.00 376 ARG A CA 1
ATOM 2829 C C . ARG A 1 376 ? 20.003 -8.549 -38.300 1.00 76.00 376 ARG A C 1
ATOM 2831 O O . ARG A 1 376 ? 21.116 -8.067 -38.498 1.00 76.00 376 ARG A O 1
ATOM 2838 N N . ARG A 1 377 ? 19.806 -9.641 -37.543 1.00 56.25 377 ARG A N 1
ATOM 2839 C CA . ARG A 1 377 ? 20.887 -10.465 -36.969 1.00 56.25 377 ARG A CA 1
ATOM 2840 C C . ARG A 1 377 ? 21.912 -10.810 -38.058 1.00 56.25 377 ARG A C 1
ATOM 2842 O O . ARG A 1 377 ? 21.774 -11.814 -38.756 1.00 56.25 377 ARG A O 1
ATOM 2849 N N . ARG A 1 378 ? 22.989 -10.032 -38.187 1.00 54.38 378 ARG A N 1
ATOM 2850 C CA . ARG A 1 378 ? 24.249 -10.624 -38.632 1.00 54.38 378 ARG A CA 1
ATOM 2851 C C . ARG A 1 378 ? 24.579 -11.631 -37.541 1.00 54.38 378 ARG A C 1
ATOM 2853 O O . ARG A 1 378 ? 24.714 -11.247 -36.387 1.00 54.38 378 ARG A O 1
ATOM 2860 N N . LEU A 1 379 ? 24.628 -12.915 -37.889 1.00 52.94 379 LEU A N 1
ATOM 2861 C CA . LEU A 1 379 ? 25.171 -13.971 -37.035 1.00 52.94 379 LEU A CA 1
ATOM 2862 C C . LEU A 1 379 ? 26.670 -13.689 -36.823 1.00 52.94 379 LEU A C 1
ATOM 2864 O O . LEU A 1 379 ? 27.531 -14.360 -37.387 1.00 52.94 379 LEU A O 1
ATOM 2868 N N . SER A 1 380 ? 27.006 -12.635 -36.084 1.00 52.16 380 SER A N 1
ATOM 2869 C CA . SER A 1 380 ? 28.354 -12.388 -35.606 1.00 52.16 380 SER A CA 1
ATOM 2870 C C . SER A 1 380 ? 28.631 -13.431 -34.530 1.00 52.16 380 SER A C 1
ATOM 2872 O O . SER A 1 380 ? 27.942 -13.520 -33.514 1.00 52.16 380 SER A O 1
ATOM 2874 N N . ARG A 1 381 ? 29.630 -14.284 -34.784 1.00 45.31 381 ARG A N 1
ATOM 2875 C CA . ARG A 1 381 ? 30.214 -15.164 -33.767 1.00 45.31 381 ARG A CA 1
ATOM 2876 C C . ARG A 1 381 ? 30.517 -14.319 -32.526 1.00 45.31 381 ARG A C 1
ATOM 2878 O O . ARG A 1 381 ? 31.242 -13.335 -32.648 1.00 45.31 381 ARG A O 1
ATOM 2885 N N . ARG A 1 382 ? 29.959 -14.707 -31.370 1.00 45.50 382 ARG A N 1
ATOM 2886 C CA . ARG A 1 382 ? 30.213 -14.094 -30.055 1.00 45.50 382 ARG A CA 1
ATOM 2887 C C . ARG A 1 382 ? 31.720 -13.900 -29.858 1.00 45.50 382 ARG A C 1
ATOM 2889 O O . ARG A 1 382 ? 32.438 -14.864 -29.609 1.00 45.50 382 ARG A O 1
ATOM 2896 N N . ALA A 1 383 ? 32.183 -12.660 -29.952 1.00 45.94 383 ALA A N 1
ATOM 2897 C CA . ALA A 1 383 ? 33.364 -12.225 -29.231 1.00 45.94 383 ALA A CA 1
ATOM 2898 C C . ALA A 1 383 ? 32.857 -11.779 -27.857 1.00 45.94 383 ALA A C 1
ATOM 2900 O O . ALA A 1 383 ? 32.083 -10.827 -27.768 1.00 45.94 383 ALA A O 1
ATOM 2901 N N . ASN A 1 384 ? 33.227 -12.508 -26.804 1.00 44.06 384 ASN A N 1
ATOM 2902 C CA . ASN A 1 384 ? 33.008 -12.078 -25.426 1.00 44.06 384 ASN A CA 1
ATOM 2903 C C . ASN A 1 384 ? 33.886 -10.845 -25.180 1.00 44.06 384 ASN A C 1
ATOM 2905 O O . ASN A 1 384 ? 35.035 -10.970 -24.768 1.00 44.06 384 ASN A O 1
ATOM 2909 N N . ALA A 1 385 ? 33.367 -9.663 -25.499 1.00 43.84 385 ALA A N 1
ATOM 2910 C CA . ALA A 1 385 ? 33.938 -8.406 -25.056 1.00 43.84 385 ALA A CA 1
ATOM 2911 C C . ALA A 1 385 ? 33.320 -8.087 -23.692 1.00 43.84 385 ALA A C 1
ATOM 2913 O O . ALA A 1 385 ? 32.159 -7.695 -23.592 1.00 43.84 385 ALA A O 1
ATOM 2914 N N . SER A 1 386 ? 34.098 -8.313 -22.638 1.00 43.41 386 SER A N 1
ATOM 2915 C CA . SER A 1 386 ? 33.870 -7.764 -21.307 1.00 43.41 386 SER A CA 1
ATOM 2916 C C . SER A 1 386 ? 33.962 -6.240 -21.396 1.00 43.41 386 SER A C 1
ATOM 2918 O O . SER A 1 386 ? 35.049 -5.667 -21.355 1.00 43.41 386 SER A O 1
ATOM 2920 N N . ALA A 1 387 ? 32.821 -5.586 -21.603 1.00 43.00 387 ALA A N 1
ATOM 2921 C CA . ALA A 1 387 ? 32.705 -4.138 -21.530 1.00 43.00 387 ALA A CA 1
ATOM 2922 C C . ALA A 1 387 ? 32.630 -3.719 -20.055 1.00 43.00 387 ALA A C 1
ATOM 2924 O O . ALA A 1 387 ? 31.556 -3.466 -19.516 1.00 43.00 387 ALA A O 1
ATOM 2925 N N . GLU A 1 388 ? 33.789 -3.670 -19.402 1.00 42.56 388 GLU A N 1
ATOM 2926 C CA . GLU A 1 388 ? 33.993 -2.890 -18.180 1.00 42.56 388 GLU A CA 1
ATOM 2927 C C . GLU A 1 388 ? 34.087 -1.411 -18.585 1.00 42.56 388 GLU A C 1
ATOM 2929 O O . GLU A 1 388 ? 35.164 -0.857 -18.784 1.00 42.56 388 GLU A O 1
ATOM 2934 N N . GLY A 1 389 ? 32.934 -0.781 -18.819 1.00 43.47 389 GLY A N 1
ATOM 2935 C CA . GLY A 1 389 ? 32.846 0.673 -18.924 1.00 43.47 389 GLY A CA 1
ATOM 2936 C C . GLY A 1 389 ? 32.847 1.268 -17.519 1.00 43.47 389 GLY A C 1
ATOM 2937 O O . GLY A 1 389 ? 31.991 0.905 -16.714 1.00 43.47 389 GLY A O 1
ATOM 2938 N N . SER A 1 390 ? 33.804 2.150 -17.223 1.00 46.59 390 SER A N 1
ATOM 2939 C CA . SER A 1 390 ? 33.951 2.816 -15.925 1.00 46.59 390 SER A CA 1
ATOM 2940 C C . SER A 1 390 ? 32.693 3.621 -15.586 1.00 46.59 390 SER A C 1
ATOM 2942 O O . SER A 1 390 ? 32.483 4.722 -16.094 1.00 46.59 390 SER A O 1
ATOM 2944 N N . GLY A 1 391 ? 31.857 3.076 -14.704 1.00 49.41 391 GLY A N 1
ATOM 2945 C CA . GLY A 1 391 ? 30.734 3.780 -14.079 1.00 49.41 391 GLY A CA 1
ATOM 2946 C C . GLY A 1 391 ? 31.166 4.814 -13.030 1.00 49.41 391 GLY A C 1
ATOM 2947 O O . GLY A 1 391 ? 30.326 5.271 -12.255 1.00 49.41 391 GLY A O 1
ATOM 2948 N N . ASP A 1 392 ? 32.452 5.163 -12.987 1.00 52.00 392 ASP A N 1
ATOM 2949 C CA . ASP A 1 392 ? 33.070 5.924 -11.901 1.00 52.00 392 ASP A CA 1
ATOM 2950 C C . ASP A 1 392 ? 32.586 7.386 -11.864 1.00 52.00 392 ASP A C 1
ATOM 2952 O O . ASP A 1 392 ? 32.299 7.903 -10.787 1.00 52.00 392 ASP A O 1
ATOM 2956 N N . ASP A 1 393 ? 32.332 8.022 -13.016 1.00 54.06 393 ASP A N 1
ATOM 2957 C CA . ASP A 1 393 ? 31.866 9.424 -13.063 1.00 54.06 393 ASP A CA 1
ATOM 2958 C C . ASP A 1 393 ? 30.421 9.615 -12.559 1.00 54.06 393 ASP A C 1
ATOM 2960 O O . ASP A 1 393 ? 30.065 10.673 -12.031 1.00 54.06 393 ASP A O 1
ATOM 2964 N N . VAL A 1 394 ? 29.567 8.591 -12.679 1.00 56.16 394 VAL A N 1
ATOM 2965 C CA . VAL A 1 394 ? 28.200 8.615 -12.120 1.00 56.16 394 VAL A CA 1
ATOM 2966 C C . VAL A 1 394 ? 28.224 8.262 -10.628 1.00 56.16 394 VAL A C 1
ATOM 2968 O O . VAL A 1 394 ? 27.422 8.791 -9.855 1.00 56.16 394 VAL A O 1
ATOM 2971 N N . GLN A 1 395 ? 29.166 7.416 -10.196 1.00 55.72 395 GLN A N 1
ATOM 2972 C CA . GLN A 1 395 ? 29.361 7.103 -8.779 1.00 55.72 395 GLN A CA 1
ATOM 2973 C C . GLN A 1 395 ? 29.897 8.300 -7.979 1.00 55.72 395 GLN A C 1
ATOM 2975 O O . GLN A 1 395 ? 29.418 8.519 -6.869 1.00 55.72 395 GLN A O 1
ATOM 2980 N N . GLU A 1 396 ? 30.802 9.114 -8.535 1.00 56.00 396 GLU A N 1
ATOM 2981 C CA . GLU A 1 396 ? 31.348 10.315 -7.873 1.00 56.00 396 GLU A CA 1
ATOM 2982 C C . GLU A 1 396 ? 30.237 11.330 -7.524 1.00 56.00 396 GLU A C 1
ATOM 2984 O O . GLU A 1 396 ? 30.143 11.798 -6.387 1.00 56.00 396 GLU A O 1
ATOM 2989 N N . LYS A 1 397 ? 29.314 11.613 -8.459 1.00 55.81 397 LYS A N 1
ATOM 2990 C CA . LYS A 1 397 ? 28.161 12.502 -8.205 1.00 55.81 397 LYS A CA 1
ATOM 2991 C C . LYS A 1 397 ? 27.153 11.908 -7.215 1.00 55.81 397 LYS A C 1
ATOM 2993 O O . LYS A 1 397 ? 26.629 12.644 -6.382 1.00 55.81 397 LYS A O 1
ATOM 2998 N N . ARG A 1 398 ? 26.917 10.589 -7.245 1.00 55.31 398 ARG A N 1
ATOM 2999 C CA . ARG A 1 398 ? 26.093 9.902 -6.228 1.00 55.31 398 ARG A CA 1
ATOM 3000 C C . ARG A 1 398 ? 26.735 9.952 -4.841 1.00 55.31 398 ARG A C 1
ATOM 3002 O O . ARG A 1 398 ? 26.025 10.075 -3.850 1.00 55.31 398 ARG A O 1
ATOM 3009 N N . ARG A 1 399 ? 28.069 9.938 -4.753 1.00 56.31 399 ARG A N 1
ATOM 3010 C CA . ARG A 1 399 ? 28.792 10.082 -3.483 1.00 56.31 399 ARG A CA 1
ATOM 3011 C C . ARG A 1 399 ? 28.583 11.460 -2.852 1.00 56.31 399 ARG A C 1
ATOM 3013 O O . ARG A 1 399 ? 28.448 11.536 -1.637 1.00 56.31 399 ARG A O 1
ATOM 3020 N N . LEU A 1 400 ? 28.470 12.515 -3.660 1.00 53.56 400 LEU A N 1
ATOM 3021 C CA . LEU A 1 400 ? 28.131 13.866 -3.189 1.00 53.56 400 LEU A CA 1
ATOM 3022 C C . LEU A 1 400 ? 26.648 13.997 -2.789 1.00 53.56 400 LEU A C 1
ATOM 3024 O O . LEU A 1 400 ? 26.330 14.775 -1.898 1.00 53.56 400 LEU A O 1
ATOM 3028 N N . ALA A 1 401 ? 25.747 13.198 -3.375 1.00 51.81 401 ALA A N 1
ATOM 3029 C CA . ALA A 1 401 ? 24.353 13.092 -2.923 1.00 51.81 401 ALA A CA 1
ATOM 3030 C C . ALA A 1 401 ? 24.197 12.270 -1.620 1.00 51.81 401 ALA A C 1
ATOM 3032 O O . ALA A 1 401 ? 23.315 12.563 -0.814 1.00 51.81 401 ALA A O 1
ATOM 3033 N N . SER A 1 402 ? 25.100 11.311 -1.356 1.00 52.91 402 SER A N 1
ATOM 3034 C CA . SER A 1 402 ? 25.138 10.531 -0.100 1.00 52.91 402 SER A CA 1
ATOM 3035 C C . SER A 1 402 ? 25.556 11.337 1.142 1.00 52.91 402 SER A C 1
ATOM 3037 O O . SER A 1 402 ? 25.548 10.813 2.257 1.00 52.91 402 SER A O 1
ATOM 3039 N N . GLU A 1 403 ? 25.901 12.619 0.970 1.00 59.62 403 GLU A N 1
ATOM 3040 C CA . GLU A 1 403 ? 26.095 13.571 2.071 1.00 59.62 403 GLU A CA 1
ATOM 3041 C C . GLU A 1 403 ? 24.773 14.171 2.577 1.00 59.62 403 GLU A C 1
ATOM 3043 O O . GLU A 1 403 ? 24.785 14.977 3.509 1.00 59.62 403 GLU A O 1
ATOM 3048 N N . SER A 1 404 ? 23.620 13.776 2.014 1.00 74.69 404 SER A N 1
ATOM 3049 C CA . SER A 1 404 ? 22.336 14.150 2.603 1.00 74.69 404 SER A CA 1
ATOM 3050 C C . SER A 1 404 ? 22.277 13.668 4.058 1.00 74.69 404 SER A C 1
ATOM 3052 O O . SER A 1 404 ? 22.589 12.517 4.370 1.00 74.69 404 SER A O 1
ATOM 3054 N N . GLU A 1 405 ? 21.827 14.523 4.981 1.00 86.25 405 GLU A N 1
ATOM 3055 C CA . GLU A 1 405 ? 21.638 14.131 6.388 1.00 86.25 405 GLU A CA 1
ATOM 3056 C C . GLU A 1 405 ? 20.646 12.961 6.552 1.00 86.25 405 GLU A C 1
ATOM 3058 O O . GLU A 1 405 ? 20.543 12.368 7.630 1.00 86.25 405 GLU A O 1
ATOM 3063 N N . CYS A 1 406 ? 19.897 12.633 5.497 1.00 87.62 406 CYS A N 1
ATOM 3064 C CA . CYS A 1 406 ? 18.925 11.555 5.457 1.00 87.62 406 CYS A CA 1
ATOM 3065 C C . CYS A 1 406 ? 19.535 10.188 5.143 1.00 87.62 406 CYS A C 1
ATOM 3067 O O . CYS A 1 406 ? 19.028 9.196 5.672 1.00 87.62 406 CYS A O 1
ATOM 3069 N N . ALA A 1 407 ? 20.640 10.121 4.391 1.00 84.62 407 ALA A N 1
ATOM 3070 C CA . ALA A 1 407 ? 21.302 8.865 4.027 1.00 84.62 407 ALA A CA 1
ATOM 3071 C C . ALA A 1 407 ? 21.578 7.961 5.238 1.00 84.62 407 ALA A C 1
ATOM 3073 O O . ALA A 1 407 ? 21.108 6.818 5.293 1.00 84.62 407 ALA A O 1
ATOM 3074 N N . PRO A 1 408 ? 22.290 8.453 6.275 1.00 87.69 408 PRO A N 1
ATOM 3075 C CA . PRO A 1 408 ? 22.667 7.606 7.397 1.00 87.69 408 PRO A CA 1
ATOM 3076 C C . PRO A 1 408 ? 21.454 7.278 8.274 1.00 87.69 408 PRO A C 1
ATOM 3078 O O . PRO A 1 408 ? 21.418 6.224 8.908 1.00 87.69 408 PRO A O 1
ATOM 3081 N N . LYS A 1 409 ? 20.443 8.161 8.300 1.00 90.50 409 LYS A N 1
ATOM 3082 C CA . LYS A 1 409 ? 19.199 7.948 9.049 1.00 90.50 409 LYS A CA 1
ATOM 3083 C C . LYS A 1 409 ? 18.380 6.812 8.440 1.00 90.50 409 LYS A C 1
ATOM 3085 O O . LYS A 1 409 ? 17.918 5.948 9.182 1.00 90.50 409 LYS A O 1
ATOM 3090 N N . TRP A 1 410 ? 18.239 6.783 7.114 1.00 89.19 410 TRP A N 1
ATOM 3091 C CA . TRP A 1 410 ? 17.582 5.690 6.398 1.00 89.19 410 TRP A CA 1
ATOM 3092 C C . TRP A 1 410 ? 18.317 4.369 6.591 1.00 89.19 410 TRP A C 1
ATOM 3094 O O . TRP A 1 410 ? 17.698 3.385 6.994 1.00 89.19 410 TRP A O 1
ATOM 3104 N N . ARG A 1 411 ? 19.644 4.353 6.420 1.00 87.69 411 ARG A N 1
ATOM 3105 C CA . ARG A 1 411 ? 20.447 3.145 6.650 1.00 87.69 411 ARG A CA 1
ATOM 3106 C C . ARG A 1 411 ? 20.282 2.603 8.069 1.00 87.69 411 ARG A C 1
ATOM 3108 O O . ARG A 1 411 ? 19.974 1.430 8.241 1.00 87.69 411 ARG A O 1
ATOM 3115 N N . SER A 1 412 ? 20.380 3.470 9.077 1.00 88.56 412 SER A N 1
ATOM 3116 C CA . SER A 1 412 ? 20.165 3.102 10.483 1.00 88.56 412 SER A CA 1
ATOM 3117 C C . SER A 1 412 ? 18.764 2.522 10.731 1.00 88.56 412 SER A C 1
ATOM 3119 O O . SER A 1 412 ? 18.613 1.525 11.441 1.00 88.56 412 SER A O 1
ATOM 3121 N N . ARG A 1 413 ? 17.726 3.090 10.099 1.00 88.75 413 ARG A N 1
ATOM 3122 C CA . ARG A 1 413 ? 16.355 2.559 10.161 1.00 88.75 413 ARG A CA 1
ATOM 3123 C C . ARG A 1 413 ? 16.241 1.169 9.543 1.00 88.75 413 ARG A C 1
ATOM 3125 O O . ARG A 1 413 ? 15.622 0.305 10.157 1.00 88.75 413 ARG A O 1
ATOM 3132 N N . MET A 1 414 ? 16.851 0.944 8.383 1.00 88.12 414 MET A N 1
ATOM 3133 C CA . MET A 1 414 ? 16.811 -0.351 7.700 1.00 88.12 414 MET A CA 1
ATOM 3134 C C . MET A 1 414 ? 17.615 -1.420 8.449 1.00 88.12 414 MET A C 1
ATOM 3136 O O . MET A 1 414 ? 17.102 -2.508 8.689 1.00 88.12 414 MET A O 1
ATOM 3140 N N . GLU A 1 415 ? 18.824 -1.098 8.917 1.00 87.88 415 GLU A N 1
ATOM 3141 C CA . GLU A 1 415 ? 19.645 -1.994 9.748 1.00 87.88 415 GLU A CA 1
ATOM 3142 C C . GLU A 1 415 ? 18.956 -2.372 11.063 1.00 87.88 415 GLU A C 1
ATOM 3144 O O . GLU A 1 415 ? 19.197 -3.443 11.623 1.00 87.88 415 GLU A O 1
ATOM 3149 N N . ARG A 1 416 ? 18.104 -1.487 11.590 1.00 88.62 416 ARG A N 1
ATOM 3150 C CA . ARG A 1 416 ? 17.300 -1.779 12.773 1.00 88.62 416 ARG A CA 1
ATOM 3151 C C . ARG A 1 416 ? 16.256 -2.861 12.500 1.00 88.62 416 ARG A C 1
ATOM 3153 O O . ARG A 1 416 ? 16.018 -3.652 13.407 1.00 88.62 416 ARG A O 1
ATOM 3160 N N . LEU A 1 417 ? 15.664 -2.923 11.302 1.00 87.69 417 LEU A N 1
ATOM 3161 C CA . LEU A 1 417 ? 14.665 -3.946 10.954 1.00 87.69 417 LEU A CA 1
ATOM 3162 C C . LEU A 1 417 ? 15.241 -5.361 11.058 1.00 87.69 417 LEU A C 1
ATOM 3164 O O . LEU A 1 417 ? 14.586 -6.242 11.607 1.00 87.69 417 LEU A O 1
ATOM 3168 N N . ASP A 1 418 ? 16.499 -5.546 10.651 1.00 86.56 418 ASP A N 1
ATOM 3169 C CA . ASP A 1 418 ? 17.211 -6.829 10.741 1.00 86.56 418 ASP A CA 1
ATOM 3170 C C . ASP A 1 418 ? 17.451 -7.289 12.200 1.00 86.56 418 ASP A C 1
ATOM 3172 O O . ASP A 1 418 ? 17.887 -8.414 12.434 1.00 86.56 418 ASP A O 1
ATOM 3176 N N . LYS A 1 419 ? 17.156 -6.437 13.195 1.00 88.38 419 LYS A N 1
ATOM 3177 C CA . LYS A 1 419 ? 17.305 -6.715 14.635 1.00 88.38 419 LYS A CA 1
ATOM 3178 C C . LYS A 1 419 ? 15.968 -6.852 15.373 1.00 88.38 419 LYS A C 1
ATOM 3180 O O . LYS A 1 419 ? 15.973 -7.051 16.584 1.00 88.38 419 LYS A O 1
ATOM 3185 N N . LEU A 1 420 ? 14.829 -6.685 14.692 1.00 86.00 420 LEU A N 1
ATOM 3186 C CA . LEU A 1 420 ? 13.512 -6.650 15.342 1.00 86.00 420 LEU A CA 1
ATOM 3187 C C . LEU A 1 420 ? 12.963 -8.022 15.731 1.00 86.00 420 LEU A C 1
ATOM 3189 O O . LEU A 1 420 ? 12.088 -8.080 16.595 1.00 86.00 420 LEU A O 1
ATOM 3193 N N . ASP A 1 421 ? 13.478 -9.103 15.145 1.00 82.81 421 ASP A N 1
ATOM 3194 C CA . ASP A 1 421 ? 13.120 -10.478 15.512 1.00 82.81 421 ASP A CA 1
ATOM 3195 C C . ASP A 1 421 ? 13.837 -10.917 16.803 1.00 82.81 421 ASP A C 1
ATOM 3197 O O . ASP A 1 421 ? 14.585 -11.889 16.856 1.00 82.81 421 ASP A O 1
ATOM 3201 N N . ASN A 1 422 ? 13.660 -10.120 17.859 1.00 81.12 422 ASN A N 1
ATOM 3202 C CA . ASN A 1 422 ? 14.318 -10.276 19.151 1.00 81.12 422 ASN A CA 1
ATOM 3203 C C . ASN A 1 422 ? 13.340 -10.725 20.245 1.00 81.12 422 ASN A C 1
ATOM 3205 O O . ASN A 1 422 ? 13.537 -10.426 21.420 1.00 81.12 422 ASN A O 1
ATOM 3209 N N . ALA A 1 423 ? 12.264 -11.432 19.881 1.00 76.38 423 ALA A N 1
ATOM 3210 C CA . ALA A 1 423 ? 11.235 -11.864 20.830 1.00 76.38 423 ALA A CA 1
ATOM 3211 C C . ALA A 1 423 ? 11.815 -12.691 21.995 1.00 76.38 423 ALA A C 1
ATOM 3213 O O . ALA A 1 423 ? 11.399 -12.515 23.141 1.00 76.38 423 ALA A O 1
ATOM 3214 N N . ALA A 1 424 ? 12.822 -13.529 21.719 1.00 73.25 424 ALA A N 1
ATOM 3215 C CA . ALA A 1 424 ? 13.531 -14.304 22.737 1.00 73.25 424 ALA A CA 1
ATOM 3216 C C . ALA A 1 424 ? 14.256 -13.415 23.768 1.00 73.25 424 ALA A C 1
ATOM 3218 O O . ALA A 1 424 ? 14.256 -13.736 24.956 1.00 73.25 424 ALA A O 1
ATOM 3219 N N . ASP A 1 425 ? 14.799 -12.271 23.339 1.00 70.25 425 ASP A N 1
ATOM 3220 C CA . ASP A 1 425 ? 15.525 -11.328 24.200 1.00 70.25 425 ASP A CA 1
ATOM 3221 C C . ASP A 1 425 ? 14.589 -10.508 25.108 1.00 70.25 425 ASP A C 1
ATOM 3223 O O . ASP A 1 425 ? 15.034 -9.908 26.088 1.00 70.25 425 ASP A O 1
ATOM 3227 N N . LEU A 1 426 ? 13.287 -10.477 24.792 1.00 69.12 426 LEU A N 1
ATOM 3228 C CA . LEU A 1 426 ? 12.262 -9.712 25.514 1.00 69.12 426 LEU A CA 1
ATOM 3229 C C . LEU A 1 426 ? 11.552 -10.521 26.612 1.00 69.12 426 LEU A C 1
ATOM 3231 O O . LEU A 1 426 ? 10.847 -9.943 27.443 1.00 69.12 426 LEU A O 1
ATOM 3235 N N . GLY A 1 427 ? 11.720 -11.847 26.635 1.00 59.44 427 GLY A N 1
ATOM 3236 C CA . GLY A 1 427 ? 10.983 -12.758 27.519 1.00 59.44 427 GLY A CA 1
ATOM 3237 C C . GLY A 1 427 ? 11.298 -12.635 29.016 1.00 59.44 427 GLY A C 1
ATOM 3238 O O . GLY A 1 427 ? 10.577 -13.203 29.831 1.00 59.44 427 GLY A O 1
ATOM 3239 N N . SER A 1 428 ? 12.342 -11.895 29.406 1.00 56.75 428 SER A N 1
ATOM 3240 C CA . SER A 1 428 ? 12.785 -11.774 30.805 1.00 56.75 428 SER A CA 1
ATOM 3241 C C . SER A 1 428 ? 12.327 -10.498 31.521 1.00 56.75 428 SER A C 1
ATOM 3243 O O . SER A 1 428 ? 12.823 -10.208 32.607 1.00 56.75 428 SER A O 1
ATOM 3245 N N . GLY A 1 429 ? 11.439 -9.699 30.918 1.00 59.66 429 GLY A N 1
ATOM 3246 C CA . GLY A 1 429 ? 11.080 -8.379 31.459 1.00 59.66 429 GLY A CA 1
ATOM 3247 C C . GLY A 1 429 ? 12.220 -7.353 31.369 1.00 59.66 429 GLY A C 1
ATOM 3248 O O . GLY A 1 429 ? 12.198 -6.342 32.063 1.00 59.66 429 GLY A O 1
ATOM 3249 N N . SER A 1 430 ? 13.215 -7.630 30.525 1.00 61.56 430 SER A N 1
ATOM 3250 C CA . SER A 1 430 ? 14.301 -6.724 30.151 1.00 61.56 430 SER A CA 1
ATOM 3251 C C . SER A 1 430 ? 13.757 -5.510 29.393 1.00 61.56 430 SER A C 1
ATOM 3253 O O . SER A 1 430 ? 12.770 -5.603 28.655 1.00 61.56 430 SER A O 1
ATOM 3255 N N . ASP A 1 431 ? 14.424 -4.366 29.553 1.00 75.31 431 ASP A N 1
ATOM 3256 C CA . ASP A 1 431 ? 14.192 -3.206 28.696 1.00 75.31 431 ASP A CA 1
ATOM 3257 C C . ASP A 1 431 ? 14.467 -3.587 27.236 1.00 75.31 431 ASP A C 1
ATOM 3259 O O . ASP A 1 431 ? 15.474 -4.225 26.935 1.00 75.31 431 ASP A O 1
ATOM 3263 N N . ASP A 1 432 ? 13.569 -3.204 26.327 1.00 81.81 432 ASP A N 1
ATOM 3264 C CA . ASP A 1 432 ? 13.743 -3.394 24.887 1.00 81.81 432 ASP A CA 1
ATOM 3265 C C . ASP A 1 432 ? 14.667 -2.286 24.360 1.00 81.81 432 ASP A C 1
ATOM 3267 O O . ASP A 1 432 ? 14.206 -1.154 24.192 1.00 81.81 432 ASP A O 1
ATOM 3271 N N . PRO A 1 433 ? 15.958 -2.547 24.079 1.00 83.25 433 PRO A N 1
ATOM 3272 C CA . PRO A 1 433 ? 16.883 -1.486 23.683 1.00 83.25 433 PRO A CA 1
ATOM 3273 C C . PRO A 1 433 ? 16.527 -0.874 22.321 1.00 83.25 433 PRO A C 1
ATOM 3275 O O . PRO A 1 433 ? 16.979 0.221 22.000 1.00 83.25 433 PRO A O 1
ATOM 3278 N N . LEU A 1 434 ? 15.723 -1.568 21.506 1.00 83.25 434 LEU A N 1
ATOM 3279 C CA . LEU A 1 434 ? 15.262 -1.079 20.206 1.00 83.25 434 LEU A CA 1
ATOM 3280 C C . LEU A 1 434 ? 13.958 -0.284 20.310 1.00 83.25 434 LEU A C 1
ATOM 3282 O O . LEU A 1 434 ? 13.553 0.339 19.321 1.00 83.25 434 LEU A O 1
ATOM 3286 N N . PHE A 1 435 ? 13.285 -0.352 21.459 1.00 86.56 435 PHE A N 1
ATOM 3287 C CA . PHE A 1 435 ? 12.032 0.337 21.740 1.00 86.56 435 PHE A CA 1
ATOM 3288 C C . PHE A 1 435 ? 11.865 0.594 23.251 1.00 86.56 435 PHE A C 1
ATOM 3290 O O . PHE A 1 435 ? 10.998 -0.007 23.899 1.00 86.56 435 PHE A O 1
ATOM 3297 N N . PRO A 1 436 ? 12.719 1.453 23.833 1.00 84.31 436 PRO A N 1
ATOM 3298 C CA . PRO A 1 436 ? 12.737 1.681 25.272 1.00 84.31 436 PRO A CA 1
ATOM 3299 C C . PRO A 1 436 ? 11.416 2.291 25.772 1.00 84.31 436 PRO A C 1
ATOM 3301 O O . PRO A 1 436 ? 10.752 3.022 25.031 1.00 84.31 436 PRO A O 1
ATOM 3304 N N . PRO A 1 437 ? 11.016 2.024 27.027 1.00 84.44 437 PRO A N 1
ATOM 3305 C CA . PRO A 1 437 ? 9.824 2.589 27.668 1.00 84.44 437 PRO A CA 1
ATOM 3306 C C . PRO A 1 437 ? 10.031 4.068 28.048 1.00 84.44 437 PRO A C 1
ATOM 3308 O O . PRO A 1 437 ? 9.998 4.454 29.215 1.00 84.44 437 PRO A O 1
ATOM 3311 N N . GLU A 1 438 ? 10.303 4.912 27.064 1.00 87.62 438 GLU A N 1
ATOM 3312 C CA . GLU A 1 438 ? 10.640 6.314 27.271 1.00 87.62 438 GLU A CA 1
ATOM 3313 C C . GLU A 1 438 ? 9.859 7.226 26.332 1.00 87.62 438 GLU A C 1
ATOM 3315 O O . GLU A 1 438 ? 9.286 6.803 25.326 1.00 87.62 438 GLU A O 1
ATOM 3320 N N . SER A 1 439 ? 9.862 8.520 26.643 1.00 80.25 439 SER A N 1
ATOM 3321 C CA . SER A 1 439 ? 9.113 9.515 25.879 1.00 80.25 439 SER A CA 1
ATOM 3322 C C . SER A 1 439 ? 9.516 9.563 24.405 1.00 80.25 439 SER A C 1
ATOM 3324 O O . SER A 1 439 ? 8.656 9.822 23.568 1.00 80.25 439 SER A O 1
ATOM 3326 N N . ALA A 1 440 ? 10.774 9.254 24.071 1.00 83.56 440 ALA A N 1
ATOM 3327 C CA . ALA A 1 440 ? 11.257 9.199 22.692 1.00 83.56 440 ALA A CA 1
ATOM 3328 C C . ALA A 1 440 ? 10.558 8.114 21.848 1.00 83.56 440 ALA A C 1
ATOM 3330 O O . ALA A 1 440 ? 10.365 8.309 20.647 1.00 83.56 440 ALA A O 1
ATOM 3331 N N . SER A 1 441 ? 10.109 7.019 22.474 1.00 82.44 441 SER A N 1
ATOM 3332 C CA . SER A 1 441 ? 9.318 5.961 21.825 1.00 82.44 441 SER A CA 1
ATOM 3333 C C . SER A 1 441 ? 7.851 6.349 21.634 1.00 82.44 441 SER A C 1
ATOM 3335 O O . SER A 1 441 ? 7.149 5.736 20.828 1.00 82.44 441 SER A O 1
ATOM 3337 N N . LEU A 1 442 ? 7.383 7.382 22.343 1.00 87.25 442 LEU A N 1
ATOM 3338 C CA . LEU A 1 442 ? 6.076 7.989 22.110 1.00 87.25 442 LEU A CA 1
ATOM 3339 C C . LEU A 1 442 ? 6.175 8.999 20.981 1.00 87.25 442 LEU A C 1
ATOM 3341 O O . LEU A 1 442 ? 5.561 8.781 19.948 1.00 87.25 442 LEU A O 1
ATOM 3345 N N . ALA A 1 443 ? 6.953 10.068 21.168 1.00 89.00 443 ALA A N 1
ATOM 3346 C CA . ALA A 1 443 ? 7.107 11.157 20.211 1.00 89.00 443 ALA A CA 1
ATOM 3347 C C . ALA A 1 443 ? 8.392 11.973 20.455 1.00 89.00 443 ALA A C 1
ATOM 3349 O O . ALA A 1 443 ? 8.922 11.988 21.569 1.00 89.00 443 ALA A O 1
ATOM 3350 N N . PRO A 1 444 ? 8.870 12.732 19.450 1.00 87.81 444 PRO A N 1
ATOM 3351 C CA . PRO A 1 444 ? 9.940 13.704 19.653 1.00 87.81 444 PRO A CA 1
ATOM 3352 C C . PRO A 1 444 ? 9.605 14.745 20.744 1.00 87.81 444 PRO A C 1
ATOM 3354 O O . PRO A 1 444 ? 8.428 15.058 20.964 1.00 87.81 444 PRO A O 1
ATOM 3357 N N . PRO A 1 445 ? 10.616 15.355 21.395 1.00 88.25 445 PRO A N 1
ATOM 3358 C CA . PRO A 1 445 ? 10.399 16.415 22.377 1.00 88.25 445 PRO A CA 1
ATOM 3359 C C . PRO A 1 445 ? 9.504 17.542 21.841 1.00 88.25 445 PRO A C 1
ATOM 3361 O O . PRO A 1 445 ? 9.603 17.933 20.679 1.00 88.25 445 PRO A O 1
ATOM 3364 N N . HIS A 1 446 ? 8.647 18.084 22.712 1.00 88.62 446 HIS A N 1
ATOM 3365 C CA . HIS A 1 446 ? 7.710 19.182 22.417 1.00 88.62 446 HIS A CA 1
ATOM 3366 C C . HIS A 1 446 ? 6.595 18.870 21.409 1.00 88.62 446 HIS A C 1
ATOM 3368 O O . HIS A 1 446 ? 5.827 19.769 21.071 1.00 88.62 446 HIS A O 1
ATOM 3374 N N . LYS A 1 447 ? 6.460 17.621 20.951 1.00 90.62 447 LYS A N 1
ATOM 3375 C CA . LYS A 1 447 ? 5.284 17.201 20.187 1.00 90.62 447 LYS A CA 1
ATOM 3376 C C . LYS A 1 447 ? 4.084 16.978 21.106 1.00 90.62 447 LYS A C 1
ATOM 3378 O O . LYS A 1 447 ? 4.229 16.662 22.292 1.00 90.62 447 LYS A O 1
ATOM 3383 N N . SER A 1 448 ? 2.902 17.177 20.535 1.00 89.88 448 SER A N 1
ATOM 3384 C CA . SER A 1 448 ? 1.638 16.786 21.147 1.00 89.88 448 SER A CA 1
ATOM 3385 C C . SER A 1 448 ? 1.344 15.332 20.799 1.00 89.88 448 SER A C 1
ATOM 3387 O O . SER A 1 448 ? 1.658 14.881 19.700 1.00 89.88 448 SER A O 1
ATOM 3389 N N . CYS A 1 449 ? 0.733 14.622 21.736 1.00 87.12 449 CYS A N 1
ATOM 3390 C CA . CYS A 1 449 ? 0.244 13.263 21.559 1.00 87.12 449 CYS A CA 1
ATOM 3391 C C . CYS A 1 449 ? -1.264 13.236 21.831 1.00 87.12 449 CYS A C 1
ATOM 3393 O O . CYS A 1 449 ? -1.772 14.032 22.632 1.00 87.12 449 CYS A O 1
ATOM 3395 N N . GLY A 1 450 ? -1.961 12.300 21.195 1.00 82.25 450 GLY A N 1
ATOM 3396 C CA . GLY A 1 450 ? -3.394 12.093 21.360 1.00 82.25 450 GLY A CA 1
ATOM 3397 C C . GLY A 1 450 ? -4.090 11.710 20.067 1.00 82.25 450 GLY A C 1
ATOM 3398 O O . GLY A 1 450 ? -3.471 11.656 19.007 1.00 82.25 450 GLY A O 1
ATOM 3399 N N . ASP A 1 451 ? -5.376 11.417 20.197 1.00 77.06 451 ASP A N 1
ATOM 3400 C CA . ASP A 1 451 ? -6.255 11.098 19.084 1.00 77.06 451 ASP A CA 1
ATOM 3401 C C . ASP A 1 451 ? -6.823 12.401 18.505 1.00 77.06 451 ASP A C 1
ATOM 3403 O O . ASP A 1 451 ? -7.800 12.965 19.008 1.00 77.06 451 ASP A O 1
ATOM 3407 N N . THR A 1 452 ? -6.176 12.922 17.460 1.00 77.12 452 THR A N 1
ATOM 3408 C CA . THR A 1 452 ? -6.575 14.194 16.842 1.00 77.12 452 THR A CA 1
ATOM 3409 C C . THR A 1 452 ? -7.956 14.131 16.208 1.00 77.12 452 THR A C 1
ATOM 3411 O O . THR A 1 452 ? -8.623 15.160 16.133 1.00 77.12 452 THR A O 1
ATOM 3414 N N . ALA A 1 453 ? -8.388 12.945 15.783 1.00 68.69 453 ALA A N 1
ATOM 3415 C CA . ALA A 1 453 ? -9.695 12.739 15.181 1.00 68.69 453 ALA A CA 1
ATOM 3416 C C . ALA A 1 453 ? -10.819 12.776 16.239 1.00 68.69 453 ALA A C 1
ATOM 3418 O O . ALA A 1 453 ? -11.932 13.201 15.940 1.00 68.69 453 ALA A O 1
ATOM 3419 N N . HIS A 1 454 ? -10.500 12.486 17.506 1.00 72.81 454 HIS A N 1
ATOM 3420 C CA . HIS A 1 454 ? -11.350 12.791 18.671 1.00 72.81 454 HIS A CA 1
ATOM 3421 C C . HIS A 1 454 ? -11.132 14.196 19.259 1.00 72.81 454 HIS A C 1
ATOM 3423 O O . HIS A 1 454 ? -11.684 14.528 20.307 1.00 72.81 454 HIS A O 1
ATOM 3429 N N . GLY A 1 455 ? -10.296 15.034 18.637 1.00 79.25 455 GLY A N 1
ATOM 3430 C CA . GLY A 1 455 ? -9.923 16.339 19.192 1.00 79.25 455 GLY A CA 1
ATOM 3431 C C . GLY A 1 455 ? -9.089 16.249 20.478 1.00 79.25 455 GLY A C 1
ATOM 3432 O O . GLY A 1 455 ? -8.948 17.238 21.199 1.00 79.25 455 GLY A O 1
ATOM 3433 N N . ILE A 1 456 ? -8.517 15.081 20.779 1.00 80.94 456 ILE A N 1
ATOM 3434 C CA . ILE A 1 456 ? -7.673 14.850 21.950 1.00 80.94 456 ILE A CA 1
ATOM 3435 C C . ILE A 1 456 ? -6.236 15.194 21.567 1.00 80.94 456 ILE A C 1
ATOM 3437 O O . ILE A 1 456 ? -5.565 14.459 20.848 1.00 80.94 456 ILE A O 1
ATOM 3441 N N . GLN A 1 457 ? -5.733 16.317 22.074 1.00 85.38 457 GLN A N 1
ATOM 3442 C CA . GLN A 1 457 ? -4.333 16.708 21.931 1.00 85.38 457 GLN A CA 1
ATOM 3443 C C . GLN A 1 457 ? -3.788 17.184 23.274 1.00 85.38 457 GLN A C 1
ATOM 3445 O O . GLN A 1 457 ? -4.392 18.015 23.950 1.00 85.38 457 GLN A O 1
ATOM 3450 N N . GLY A 1 458 ? -2.625 16.672 23.670 1.00 87.19 458 GLY A N 1
ATOM 3451 C CA . GLY A 1 458 ? -1.984 17.052 24.924 1.00 87.19 458 GLY A CA 1
ATOM 3452 C C . GLY A 1 458 ? -0.486 16.786 24.930 1.00 87.19 458 GLY A C 1
ATOM 3453 O O . GLY A 1 458 ? 0.085 16.267 23.972 1.00 87.19 458 GLY A O 1
ATOM 3454 N N . SER A 1 459 ? 0.177 17.144 26.029 1.00 89.94 459 SER A N 1
ATOM 3455 C CA . SER A 1 459 ? 1.597 16.832 26.194 1.00 89.94 459 SER A CA 1
ATOM 3456 C C . SER A 1 459 ? 1.808 15.320 26.247 1.00 89.94 459 SER A C 1
ATOM 3458 O O . SER A 1 459 ? 1.198 14.645 27.074 1.00 89.94 459 SER A O 1
ATOM 3460 N N . CYS A 1 460 ? 2.763 14.808 25.464 1.00 89.00 460 CYS A N 1
ATOM 3461 C CA . CYS A 1 460 ? 3.155 13.397 25.515 1.00 89.00 460 CYS A CA 1
ATOM 3462 C C . CYS A 1 460 ? 3.636 12.940 26.904 1.00 89.00 460 CYS A C 1
ATOM 3464 O O . CYS A 1 460 ? 3.640 11.748 27.189 1.00 89.00 460 CYS A O 1
ATOM 3466 N N . LYS A 1 461 ? 4.003 13.875 27.798 1.00 88.12 461 LYS A N 1
ATOM 3467 C CA . LYS A 1 461 ? 4.363 13.559 29.189 1.00 88.12 461 LYS A CA 1
ATOM 3468 C C . LYS A 1 461 ? 3.239 12.854 29.947 1.00 88.12 461 LYS A C 1
ATOM 3470 O O . LYS A 1 461 ? 3.558 12.022 30.786 1.00 88.12 461 LYS A O 1
ATOM 3475 N N . LYS A 1 462 ? 1.966 13.147 29.637 1.00 85.44 462 LYS A N 1
ATOM 3476 C CA . LYS A 1 462 ? 0.807 12.467 30.247 1.00 85.44 462 LYS A CA 1
ATOM 3477 C C . LYS A 1 462 ? 0.813 10.955 29.966 1.00 85.44 462 LYS A C 1
ATOM 3479 O O . LYS A 1 462 ? 0.230 10.197 30.728 1.00 85.44 462 LYS A O 1
ATOM 3484 N N . TYR A 1 463 ? 1.478 10.525 28.895 1.00 82.69 463 TYR A N 1
ATOM 3485 C CA . TYR A 1 463 ? 1.456 9.143 28.406 1.00 82.69 463 TYR A CA 1
ATOM 3486 C C . TYR A 1 463 ? 2.788 8.420 28.620 1.00 82.69 463 TYR A C 1
ATOM 3488 O O . TYR A 1 463 ? 2.938 7.271 28.222 1.00 82.69 463 TYR A O 1
ATOM 3496 N N . ASN A 1 464 ? 3.772 9.074 29.249 1.00 87.00 464 ASN A N 1
ATOM 3497 C CA . ASN A 1 464 ? 5.066 8.468 29.561 1.00 87.00 464 ASN A CA 1
ATOM 3498 C C . ASN A 1 464 ? 5.005 7.644 30.858 1.00 87.00 464 ASN A C 1
ATOM 3500 O O . ASN A 1 464 ? 5.843 7.796 31.748 1.00 87.00 464 ASN A O 1
ATOM 3504 N N . HIS A 1 465 ? 3.984 6.797 30.949 1.00 89.25 465 HIS A N 1
ATOM 3505 C CA . HIS A 1 465 ? 3.809 5.779 31.971 1.00 89.25 465 HIS A CA 1
ATOM 3506 C C . HIS A 1 465 ? 3.751 4.442 31.252 1.00 89.25 465 HIS A C 1
ATOM 3508 O O . HIS A 1 465 ? 3.070 4.311 30.241 1.00 89.25 465 HIS A O 1
ATOM 3514 N N . TRP A 1 466 ? 4.507 3.469 31.739 1.00 89.19 466 TRP A N 1
ATOM 3515 C CA . TRP A 1 466 ? 4.719 2.216 31.034 1.00 89.19 466 TRP A CA 1
ATOM 3516 C C . TRP A 1 466 ? 4.451 1.061 31.981 1.00 89.19 466 TRP A C 1
ATOM 3518 O O . TRP A 1 466 ? 4.970 1.052 33.094 1.00 89.19 466 TRP A O 1
ATOM 3528 N N . ALA A 1 467 ? 3.667 0.091 31.527 1.00 87.25 467 ALA A N 1
ATOM 3529 C CA . ALA A 1 467 ? 3.359 -1.111 32.293 1.00 87.25 467 ALA A CA 1
ATOM 3530 C C . ALA A 1 467 ? 3.779 -2.369 31.539 1.00 87.25 467 ALA A C 1
ATOM 3532 O O . ALA A 1 467 ? 3.871 -2.379 30.304 1.00 87.25 467 ALA A O 1
ATOM 3533 N N . GLY A 1 468 ? 4.064 -3.438 32.282 1.00 85.19 468 GLY A N 1
ATOM 3534 C CA . GLY A 1 468 ? 4.273 -4.766 31.707 1.00 85.19 468 GLY A CA 1
ATOM 3535 C C . GLY A 1 468 ? 3.016 -5.263 30.986 1.00 85.19 468 GLY A C 1
ATOM 3536 O O . GLY A 1 468 ? 1.910 -4.871 31.328 1.00 85.19 468 GLY A O 1
ATOM 3537 N N . LEU A 1 469 ? 3.167 -6.143 29.991 1.00 81.50 469 LEU A N 1
ATOM 3538 C CA . LEU A 1 469 ? 2.003 -6.692 29.278 1.00 81.50 469 LEU A CA 1
ATOM 3539 C C . LEU A 1 469 ? 1.086 -7.486 30.213 1.00 81.50 469 LEU A C 1
ATOM 3541 O O . LEU A 1 469 ? -0.124 -7.303 30.173 1.00 81.50 469 LEU A O 1
ATOM 3545 N N . GLU A 1 470 ? 1.679 -8.312 31.075 1.00 83.50 470 GLU A N 1
ATOM 3546 C CA . GLU A 1 470 ? 0.971 -9.061 32.117 1.00 83.50 470 GLU A CA 1
ATOM 3547 C C . GLU A 1 470 ? 0.234 -8.114 33.070 1.00 83.50 470 GLU A C 1
ATOM 3549 O O . GLU A 1 470 ? -0.962 -8.265 33.292 1.00 83.50 470 GLU A O 1
ATOM 3554 N N . GLU A 1 471 ? 0.900 -7.055 33.534 1.00 86.81 471 GLU A N 1
ATOM 3555 C CA . GLU A 1 471 ? 0.279 -6.036 34.382 1.00 86.81 471 GLU A CA 1
ATOM 3556 C C . GLU A 1 471 ? -0.910 -5.347 33.687 1.00 86.81 471 GLU A C 1
ATOM 3558 O O . GLU A 1 471 ? -1.974 -5.192 34.290 1.00 86.81 471 GLU A O 1
ATOM 3563 N N . THR A 1 472 ? -0.769 -4.960 32.414 1.00 84.00 472 THR A N 1
ATOM 3564 C CA . THR A 1 472 ? -1.853 -4.351 31.631 1.00 84.00 472 THR A CA 1
ATOM 3565 C C . THR A 1 472 ? -3.015 -5.328 31.420 1.00 84.00 472 THR A C 1
ATOM 3567 O O . THR A 1 472 ? -4.176 -4.926 31.549 1.00 84.00 472 THR A O 1
ATOM 3570 N N . MET A 1 473 ? -2.736 -6.611 31.149 1.00 82.56 473 MET A N 1
ATOM 3571 C CA . MET A 1 473 ? -3.753 -7.671 31.062 1.00 82.56 473 MET A CA 1
ATOM 3572 C C . MET A 1 473 ? -4.507 -7.819 32.378 1.00 82.56 473 MET A C 1
ATOM 3574 O O . MET A 1 473 ? -5.735 -7.770 32.397 1.00 82.56 473 MET A O 1
ATOM 3578 N N . GLU A 1 474 ? -3.782 -7.936 33.487 1.00 85.69 474 GLU A N 1
ATOM 3579 C CA . GLU A 1 474 ? -4.382 -8.061 34.806 1.00 85.69 474 GLU A CA 1
ATOM 3580 C C . GLU A 1 474 ? -5.232 -6.838 35.165 1.00 85.69 474 GLU A C 1
ATOM 3582 O O . GLU A 1 474 ? -6.329 -6.983 35.702 1.00 85.69 474 GLU A O 1
ATOM 3587 N N . LYS A 1 475 ? -4.762 -5.616 34.871 1.00 86.00 475 LYS A N 1
ATOM 3588 C CA . LYS A 1 475 ? -5.548 -4.386 35.066 1.00 86.00 475 LYS A CA 1
ATOM 3589 C C . LYS A 1 475 ? -6.828 -4.421 34.233 1.00 86.00 475 LYS A C 1
ATOM 3591 O O . LYS A 1 475 ? -7.892 -4.091 34.754 1.00 86.00 475 LYS A O 1
ATOM 3596 N N . ALA A 1 476 ? -6.750 -4.838 32.969 1.00 83.12 476 ALA A N 1
ATOM 3597 C CA . ALA A 1 476 ? -7.914 -4.958 32.096 1.00 83.12 476 ALA A CA 1
ATOM 3598 C C . ALA A 1 476 ? -8.921 -5.996 32.615 1.00 83.12 476 ALA A C 1
ATOM 3600 O O . ALA A 1 476 ? -10.111 -5.692 32.711 1.00 83.12 476 ALA A O 1
ATOM 3601 N N . GLN A 1 477 ? -8.446 -7.172 33.029 1.00 84.12 477 GLN A N 1
ATOM 3602 C CA . GLN A 1 477 ? -9.278 -8.227 33.601 1.00 84.12 477 GLN A CA 1
ATOM 3603 C C . GLN A 1 477 ? -9.917 -7.786 34.922 1.00 84.12 477 GLN A C 1
ATOM 3605 O O . GLN A 1 477 ? -11.126 -7.932 35.095 1.00 84.12 477 GLN A O 1
ATOM 3610 N N . ARG A 1 478 ? -9.148 -7.165 35.826 1.00 86.38 478 ARG A N 1
ATOM 3611 C CA . ARG A 1 478 ? -9.677 -6.598 37.075 1.00 86.38 478 ARG A CA 1
ATOM 3612 C C . ARG A 1 478 ? -10.753 -5.552 36.802 1.00 86.38 478 ARG A C 1
ATOM 3614 O O . ARG A 1 478 ? -11.804 -5.614 37.428 1.00 86.38 478 ARG A O 1
ATOM 3621 N N . ARG A 1 479 ? -10.543 -4.630 35.853 1.00 84.00 479 ARG A N 1
ATOM 3622 C CA . ARG A 1 479 ? -11.568 -3.645 35.454 1.00 84.00 479 ARG A CA 1
ATOM 3623 C C . ARG A 1 479 ? -12.835 -4.331 34.950 1.00 84.00 479 ARG A C 1
ATOM 3625 O O . ARG A 1 479 ? -13.921 -3.981 35.401 1.00 84.00 479 ARG A O 1
ATOM 3632 N N . HIS A 1 480 ? -12.699 -5.326 34.075 1.00 83.12 480 HIS A N 1
ATOM 3633 C CA . HIS A 1 480 ? -13.832 -6.088 33.553 1.00 83.12 480 HIS A CA 1
ATOM 3634 C C . HIS A 1 480 ? -14.604 -6.809 34.673 1.00 83.12 480 HIS A C 1
ATOM 3636 O O . HIS A 1 480 ? -15.828 -6.711 34.761 1.00 83.12 480 HIS A O 1
ATOM 3642 N N . GLU A 1 481 ? -13.899 -7.481 35.584 1.00 85.81 481 GLU A N 1
ATOM 3643 C CA . GLU A 1 481 ? -14.514 -8.150 36.730 1.00 85.81 481 GLU A CA 1
ATOM 3644 C C . GLU A 1 481 ? -15.196 -7.180 37.696 1.00 85.81 481 GLU A C 1
ATOM 3646 O O . GLU A 1 481 ? -16.299 -7.470 38.165 1.00 85.81 481 GLU A O 1
ATOM 3651 N N . THR A 1 482 ? -14.554 -6.051 38.007 1.00 88.25 482 THR A N 1
ATOM 3652 C CA . THR A 1 482 ? -15.126 -4.998 38.850 1.00 88.25 482 THR A CA 1
ATOM 3653 C C . THR A 1 482 ? -16.390 -4.458 38.209 1.00 88.25 482 THR A C 1
ATOM 3655 O O . THR A 1 482 ? -17.421 -4.413 38.870 1.00 88.25 482 THR A O 1
ATOM 3658 N N . MET A 1 483 ? -16.358 -4.144 36.914 1.00 86.56 483 MET A N 1
ATOM 3659 C CA . MET A 1 483 ? -17.531 -3.688 36.179 1.00 86.56 483 MET A CA 1
ATOM 3660 C C . MET A 1 483 ? -18.684 -4.691 36.282 1.00 86.56 483 MET A C 1
ATOM 3662 O O . MET A 1 483 ? -19.795 -4.320 36.650 1.00 86.56 483 MET A O 1
ATOM 3666 N N . ARG A 1 484 ? -18.402 -5.980 36.062 1.00 85.62 484 ARG A N 1
ATOM 3667 C CA . ARG A 1 484 ? -19.394 -7.061 36.148 1.00 85.62 484 ARG A CA 1
ATOM 3668 C C . ARG A 1 484 ? -19.985 -7.243 37.546 1.00 85.62 484 ARG A C 1
ATOM 3670 O O . ARG A 1 484 ? -21.138 -7.638 37.676 1.00 85.62 484 ARG A O 1
ATOM 3677 N N . LYS A 1 485 ? -19.186 -7.037 38.594 1.00 91.19 485 LYS A N 1
ATOM 3678 C CA . LYS A 1 485 ? -19.613 -7.198 39.995 1.00 91.19 485 LYS A CA 1
ATOM 3679 C C . LYS A 1 485 ? -20.344 -5.963 40.519 1.00 91.19 485 LYS A C 1
ATOM 3681 O O . LYS A 1 485 ? -21.246 -6.100 41.342 1.00 91.19 485 LYS A O 1
ATOM 3686 N N . CYS A 1 486 ? -19.920 -4.782 40.084 1.00 93.94 486 CYS A N 1
ATOM 3687 C CA . CYS A 1 486 ? -20.335 -3.514 40.660 1.00 93.94 486 CYS A CA 1
ATOM 3688 C C . CYS A 1 486 ? -21.441 -2.828 39.880 1.00 93.94 486 CYS A C 1
ATOM 3690 O O . CYS A 1 486 ? -22.220 -2.115 40.497 1.00 93.94 486 CYS A O 1
ATOM 3692 N N . VAL A 1 487 ? -21.525 -2.999 38.564 1.00 91.38 487 VAL A N 1
ATOM 3693 C CA . VAL A 1 487 ? -22.428 -2.195 37.744 1.00 91.38 487 VAL A CA 1
ATOM 3694 C C . VAL A 1 487 ? -23.532 -3.065 37.172 1.00 91.38 487 VAL A C 1
ATOM 3696 O O . VAL A 1 487 ? -23.297 -3.978 36.384 1.00 91.38 487 VAL A O 1
ATOM 3699 N N . ASP A 1 488 ? -24.756 -2.759 37.585 1.00 91.12 488 ASP A N 1
ATOM 3700 C CA . ASP A 1 488 ? -25.956 -3.302 36.968 1.00 91.12 488 ASP A CA 1
ATOM 3701 C C . ASP A 1 488 ? -26.315 -2.472 35.749 1.00 91.12 488 ASP A C 1
ATOM 3703 O O . ASP A 1 488 ? -26.358 -1.244 35.834 1.00 91.12 488 ASP A O 1
ATOM 3707 N N . PHE A 1 489 ? -26.654 -3.151 34.658 1.00 88.56 489 PHE A N 1
ATOM 3708 C CA . PHE A 1 489 ? -27.182 -2.532 33.452 1.00 88.56 489 PHE A CA 1
ATOM 3709 C C . PHE A 1 489 ? -28.602 -3.030 33.204 1.00 88.56 489 PHE A C 1
ATOM 3711 O O . PHE A 1 489 ? -28.873 -4.230 33.289 1.00 88.56 489 PHE A O 1
ATOM 3718 N N . ALA A 1 490 ? -29.508 -2.111 32.891 1.00 90.62 490 ALA A N 1
ATOM 3719 C CA . ALA A 1 490 ? -30.888 -2.408 32.542 1.00 90.62 490 ALA A CA 1
ATOM 3720 C C . ALA A 1 490 ? -31.276 -1.615 31.295 1.00 90.62 490 ALA A C 1
ATOM 3722 O O . ALA A 1 490 ? -31.087 -0.402 31.230 1.00 90.62 490 ALA A O 1
ATOM 3723 N N . THR A 1 491 ? -31.813 -2.308 30.294 1.00 88.38 491 THR A N 1
ATOM 3724 C CA . THR A 1 491 ? -32.297 -1.658 29.072 1.00 88.38 491 THR A CA 1
ATOM 3725 C C . THR A 1 491 ? -33.670 -1.053 29.335 1.00 88.38 491 THR A C 1
ATOM 3727 O O . THR A 1 491 ? -34.571 -1.751 29.800 1.00 88.38 491 THR A O 1
ATOM 3730 N N . GLU A 1 492 ? -33.837 0.231 29.030 1.00 89.94 492 GLU A N 1
ATOM 3731 C CA . GLU A 1 492 ? -35.107 0.947 29.125 1.00 89.94 492 GLU A CA 1
ATOM 3732 C C . GLU A 1 492 ? -35.342 1.758 27.845 1.00 89.94 492 GLU A C 1
ATOM 3734 O O . GLU A 1 492 ? -34.951 2.919 27.729 1.00 89.94 492 GLU A O 1
ATOM 3739 N N . GLY A 1 493 ? -35.972 1.117 26.858 1.00 87.25 493 GLY A N 1
ATOM 3740 C CA . GLY A 1 493 ? -36.138 1.693 25.523 1.00 87.25 493 GLY A CA 1
ATOM 3741 C C . GLY A 1 493 ? -34.794 1.825 24.807 1.00 87.25 493 GLY A C 1
ATOM 3742 O O . GLY A 1 493 ? -34.047 0.855 24.719 1.00 87.25 493 GLY A O 1
ATOM 3743 N N . GLU A 1 494 ? -34.498 3.030 24.322 1.00 82.44 494 GLU A N 1
ATOM 3744 C CA . GLU A 1 494 ? -33.235 3.393 23.655 1.00 82.44 494 GLU A CA 1
ATOM 3745 C C . GLU A 1 494 ? -32.133 3.797 24.643 1.00 82.44 494 GLU A C 1
ATOM 3747 O O . GLU A 1 494 ? -31.082 4.274 24.234 1.00 82.44 494 GLU A O 1
ATOM 3752 N N . TRP A 1 495 ? -32.369 3.639 25.946 1.00 83.81 495 TRP A N 1
ATOM 3753 C CA . TRP A 1 495 ? -31.416 4.007 26.983 1.00 83.81 495 TRP A CA 1
ATOM 3754 C C . TRP A 1 495 ? -30.928 2.772 27.723 1.00 83.81 495 TRP A C 1
ATOM 3756 O O . TRP A 1 495 ? -31.710 1.901 28.118 1.00 83.81 495 TRP A O 1
ATOM 3766 N N . CYS A 1 496 ? -29.636 2.746 28.015 1.00 85.88 496 CYS A N 1
ATOM 3767 C CA . CYS A 1 496 ? -29.076 1.830 28.978 1.00 85.88 496 CYS A CA 1
ATOM 3768 C C . CYS A 1 496 ? -28.930 2.521 30.328 1.00 85.88 496 CYS A C 1
ATOM 3770 O O . CYS A 1 496 ? -28.087 3.403 30.527 1.00 85.88 496 CYS A O 1
ATOM 3772 N N . LYS A 1 497 ? -29.757 2.100 31.282 1.00 91.69 497 LYS A N 1
ATOM 3773 C CA . LYS A 1 497 ? -29.622 2.516 32.671 1.00 91.69 497 LYS A CA 1
ATOM 3774 C C . LYS A 1 497 ? -28.497 1.743 33.319 1.00 91.69 497 LYS A C 1
ATOM 3776 O O . LYS A 1 497 ? -28.417 0.526 33.169 1.00 91.69 497 LYS A O 1
ATOM 3781 N N . TYR A 1 498 ? -27.675 2.446 34.082 1.00 91.94 498 TYR A N 1
ATOM 3782 C CA . TYR A 1 498 ? -26.640 1.827 34.891 1.00 91.94 498 TYR A CA 1
ATOM 3783 C C . TYR A 1 498 ? -26.834 2.164 36.366 1.00 91.94 498 TYR A C 1
ATOM 3785 O O . TYR A 1 498 ? -27.382 3.208 36.730 1.00 91.94 498 TYR A O 1
ATOM 3793 N N . THR A 1 499 ? -26.382 1.273 37.240 1.00 93.62 499 THR A N 1
ATOM 3794 C CA . THR A 1 499 ? -26.282 1.521 38.680 1.00 93.62 499 THR A CA 1
ATOM 3795 C C . THR A 1 499 ? -25.008 0.884 39.210 1.00 93.62 499 THR A C 1
ATOM 3797 O O . THR A 1 499 ? -24.887 -0.339 39.230 1.00 93.62 499 THR A O 1
ATOM 3800 N N . ASN A 1 500 ? -24.065 1.710 39.662 1.00 94.50 500 ASN A N 1
ATOM 3801 C CA . ASN A 1 500 ? -22.892 1.252 40.390 1.00 94.50 500 ASN A CA 1
ATOM 3802 C C . ASN A 1 500 ? -23.301 0.916 41.830 1.00 94.50 500 ASN A C 1
ATOM 3804 O O . ASN A 1 500 ? -23.515 1.796 42.650 1.00 94.50 500 ASN A O 1
ATOM 3808 N N . LYS A 1 501 ? -23.419 -0.366 42.153 1.00 95.81 501 LYS A N 1
ATOM 3809 C CA . LYS A 1 501 ? -23.735 -0.889 43.487 1.00 95.81 501 LYS A CA 1
ATOM 3810 C C . LYS A 1 501 ? -22.553 -0.866 44.452 1.00 95.81 501 LYS A C 1
ATOM 3812 O O . LYS A 1 501 ? -22.747 -1.107 45.643 1.00 95.81 501 LYS A O 1
ATOM 3817 N N . CYS A 1 502 ? -21.340 -0.636 43.961 1.00 95.19 502 CYS A N 1
ATOM 3818 C CA . CYS A 1 502 ? -20.152 -0.607 44.797 1.00 95.19 502 CYS A CA 1
ATOM 3819 C C . CYS A 1 502 ? -19.979 0.752 45.487 1.00 95.19 502 CYS A C 1
ATOM 3821 O O . CYS A 1 502 ? -20.437 1.794 45.017 1.00 95.19 502 CYS A O 1
ATOM 3823 N N . SER A 1 503 ? -19.303 0.725 46.638 1.00 94.69 503 SER A N 1
ATOM 3824 C CA . SER A 1 503 ? -18.926 1.917 47.409 1.00 94.69 503 SER A CA 1
ATOM 3825 C C . SER A 1 503 ? -17.731 2.666 46.820 1.00 94.69 503 SER A C 1
ATOM 3827 O O . SER A 1 503 ? -17.329 3.693 47.356 1.00 94.69 503 SER A O 1
ATOM 3829 N N . GLU A 1 504 ? -17.145 2.137 45.752 1.00 92.88 504 GLU A N 1
ATOM 3830 C CA . GLU A 1 504 ? -16.002 2.707 45.054 1.00 92.88 504 GLU A CA 1
ATOM 3831 C C . GLU A 1 504 ? -16.415 3.097 43.640 1.00 92.88 504 GLU A C 1
ATOM 3833 O O . GLU A 1 504 ? -17.361 2.540 43.070 1.00 92.88 504 GLU A O 1
ATOM 3838 N N . ALA A 1 505 ? -15.701 4.069 43.082 1.00 90.00 505 ALA A N 1
ATOM 3839 C CA . ALA A 1 505 ? -15.902 4.446 41.700 1.00 90.00 505 ALA A CA 1
ATOM 3840 C C . ALA A 1 505 ? -15.416 3.336 40.758 1.00 90.00 505 ALA A C 1
ATOM 3842 O O . ALA A 1 505 ? -14.412 2.672 41.022 1.00 90.00 505 ALA A O 1
ATOM 3843 N N . VAL A 1 506 ? -16.119 3.154 39.644 1.00 88.75 506 VAL A N 1
ATOM 3844 C CA . VAL A 1 506 ? -15.800 2.148 38.630 1.00 88.75 506 VAL A CA 1
ATOM 3845 C C . VAL A 1 506 ? -15.466 2.854 37.324 1.00 88.75 506 VAL A C 1
ATOM 3847 O O . VAL A 1 506 ? -16.278 3.604 36.788 1.00 88.75 506 VAL A O 1
ATOM 3850 N N . TYR A 1 507 ? -14.271 2.607 36.796 1.00 82.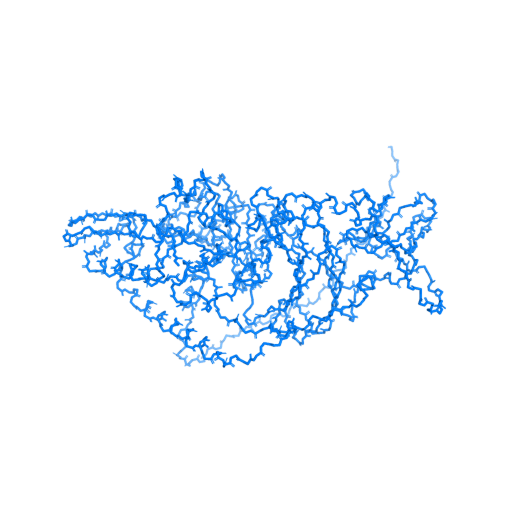50 507 TYR A N 1
ATOM 3851 C CA . TYR A 1 507 ? -13.850 3.159 35.510 1.00 82.50 507 TYR A CA 1
ATOM 3852 C C . TYR A 1 507 ? -14.418 2.328 34.363 1.00 82.50 507 TYR A C 1
ATOM 3854 O O . TYR A 1 507 ? -14.219 1.112 34.302 1.00 82.50 507 TYR A O 1
ATOM 3862 N N . THR A 1 508 ? -15.130 2.996 33.462 1.00 74.75 508 THR A N 1
ATOM 3863 C CA . THR A 1 508 ? -15.694 2.413 32.242 1.00 74.75 508 THR A CA 1
ATOM 3864 C C . THR A 1 508 ? -14.776 2.645 31.055 1.00 74.75 508 THR A C 1
ATOM 3866 O O . THR A 1 508 ? -13.898 3.505 31.072 1.00 74.75 508 THR A O 1
ATOM 3869 N N . VAL A 1 509 ? -14.981 1.860 30.002 1.00 64.62 509 VAL A N 1
ATOM 3870 C CA . VAL A 1 509 ? -14.230 2.023 28.761 1.00 64.62 509 VAL A CA 1
ATOM 3871 C C . VAL A 1 509 ? -14.805 3.217 27.984 1.00 64.62 509 VAL A C 1
ATOM 3873 O O . VAL A 1 509 ? -15.979 3.202 27.634 1.00 64.62 509 VAL A O 1
ATOM 3876 N N . LYS A 1 510 ? -13.965 4.233 27.732 1.00 58.59 510 LYS A N 1
ATOM 3877 C CA . LYS A 1 510 ? -14.098 5.408 26.834 1.00 58.59 510 LYS A CA 1
ATOM 3878 C C . LYS A 1 510 ? -15.354 6.304 26.884 1.00 58.59 510 LYS A C 1
ATOM 3880 O O . LYS A 1 510 ? -15.175 7.515 26.833 1.00 58.59 510 LYS A O 1
ATOM 3885 N N . SER A 1 511 ? -16.585 5.798 26.945 1.00 57.03 511 SER A N 1
ATOM 3886 C CA . SER A 1 511 ? -17.786 6.626 26.712 1.00 57.03 511 SER A CA 1
ATOM 3887 C C . SER A 1 511 ? -18.392 7.253 27.970 1.00 57.03 511 SER A C 1
ATOM 3889 O O . SER A 1 511 ? -18.962 8.336 27.882 1.00 57.03 511 SER A O 1
ATOM 3891 N N . ILE A 1 512 ? -18.252 6.623 29.142 1.00 60.31 512 ILE A N 1
ATOM 3892 C CA . ILE A 1 512 ? -18.868 7.107 30.396 1.00 60.31 512 ILE A CA 1
ATOM 3893 C C . ILE A 1 512 ? -17.823 7.669 31.372 1.00 60.31 512 ILE A C 1
ATOM 3895 O O . ILE A 1 512 ? -18.156 8.382 32.315 1.00 60.31 512 ILE A O 1
ATOM 3899 N N . GLY A 1 513 ? -16.540 7.366 31.153 1.00 76.50 513 GLY A N 1
ATOM 3900 C CA . GLY A 1 513 ? -15.469 7.724 32.078 1.00 76.50 513 GLY A CA 1
ATOM 3901 C C . GLY A 1 513 ? -15.621 7.000 33.418 1.00 76.50 513 GLY A C 1
ATOM 3902 O O . GLY A 1 513 ? -15.758 5.775 33.463 1.00 76.50 513 GLY A O 1
ATOM 3903 N N . GLN A 1 514 ? -15.576 7.751 34.513 1.00 84.12 514 GLN A N 1
ATOM 3904 C CA . GLN A 1 514 ? -15.665 7.233 35.875 1.00 84.12 514 GLN A CA 1
ATOM 3905 C C . GLN A 1 514 ? -17.119 7.245 36.370 1.00 84.12 514 GLN A C 1
ATOM 3907 O O . GLN A 1 514 ? -17.756 8.293 36.425 1.00 84.12 514 GLN A O 1
ATOM 3912 N N . LEU A 1 515 ? -17.635 6.082 36.772 1.00 88.19 515 LEU A N 1
ATOM 3913 C CA . LEU A 1 515 ? -18.904 5.968 37.485 1.00 88.19 515 LEU A CA 1
ATOM 3914 C C . LEU A 1 515 ? -18.650 6.126 38.977 1.00 88.19 515 LEU A C 1
ATOM 3916 O O . LEU A 1 515 ? -18.055 5.239 39.588 1.00 88.19 515 LEU A O 1
ATOM 3920 N N . ASP A 1 516 ? -19.110 7.223 39.571 1.00 91.44 516 ASP A N 1
ATOM 3921 C CA . ASP A 1 516 ? -18.972 7.438 41.011 1.00 91.44 516 ASP A CA 1
ATOM 3922 C C . ASP A 1 516 ? -19.606 6.303 41.833 1.00 91.44 516 ASP A C 1
ATOM 3924 O O . ASP A 1 516 ? -20.478 5.553 41.375 1.00 91.44 516 ASP A O 1
ATOM 3928 N N . ALA A 1 517 ? -19.139 6.157 43.071 1.00 91.38 517 ALA A N 1
ATOM 3929 C CA . ALA A 1 517 ? -19.695 5.205 44.023 1.00 91.38 517 ALA A CA 1
ATOM 3930 C C . ALA A 1 517 ? -21.203 5.422 44.183 1.00 91.38 517 ALA A C 1
ATOM 3932 O O . ALA A 1 517 ? -21.649 6.553 44.373 1.00 91.38 517 ALA A O 1
ATOM 3933 N N . GLN A 1 518 ? -21.987 4.344 44.134 1.00 92.06 518 GLN A N 1
ATOM 3934 C CA . GLN A 1 518 ? -23.450 4.413 44.269 1.00 92.06 518 GLN A CA 1
ATOM 3935 C C . GLN A 1 518 ? -24.156 5.267 43.199 1.00 92.06 518 GLN A C 1
ATOM 3937 O O . GLN A 1 518 ? -25.345 5.566 43.335 1.00 92.06 518 GLN A O 1
ATOM 3942 N N . ALA A 1 519 ? -23.456 5.653 42.126 1.00 93.06 519 ALA A N 1
ATOM 3943 C CA . ALA A 1 519 ? -24.044 6.429 41.050 1.00 93.06 519 ALA A CA 1
ATOM 3944 C C . ALA A 1 519 ? -25.037 5.588 40.247 1.00 93.06 519 ALA A C 1
ATOM 3946 O O . ALA A 1 519 ? -24.816 4.411 39.958 1.00 93.06 519 ALA A O 1
ATOM 3947 N N . SER A 1 520 ? -26.119 6.231 39.829 1.00 92.06 520 SER A N 1
ATOM 3948 C CA . SER A 1 520 ? -27.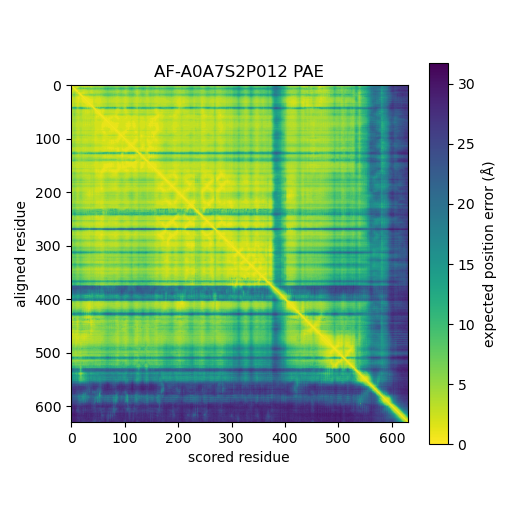039 5.701 38.830 1.00 92.06 520 SER A CA 1
ATOM 3949 C C . SER A 1 520 ? -27.223 6.737 37.736 1.00 92.06 520 SER A C 1
ATOM 3951 O O . SER A 1 520 ? -27.118 7.940 37.982 1.00 92.06 520 SER A O 1
ATOM 3953 N N . GLY A 1 521 ? -27.459 6.268 36.521 1.00 90.31 521 GLY A N 1
ATOM 3954 C CA . GLY A 1 521 ? -27.611 7.140 35.371 1.00 90.31 521 GLY A CA 1
ATOM 3955 C C . GLY A 1 521 ? -28.178 6.400 34.178 1.00 90.31 521 GLY A C 1
ATOM 3956 O O . GLY A 1 521 ? -28.664 5.270 34.278 1.00 90.31 521 GLY A O 1
ATOM 3957 N N . SER A 1 522 ? -28.175 7.071 33.040 1.00 86.06 522 SER A N 1
ATOM 3958 C CA . SER A 1 522 ? -28.664 6.530 31.780 1.00 86.06 522 SER A CA 1
ATOM 3959 C C . SER A 1 522 ? -27.785 7.057 30.668 1.00 86.06 522 SER A C 1
ATOM 3961 O O . SER A 1 522 ? -27.394 8.222 30.690 1.00 86.06 522 SER A O 1
ATOM 3963 N N . ILE A 1 523 ? -27.458 6.186 29.728 1.00 81.62 523 ILE A N 1
ATOM 3964 C CA . ILE A 1 523 ? -26.687 6.524 28.539 1.00 81.62 523 ILE A CA 1
ATOM 3965 C C . ILE A 1 523 ? -27.524 6.102 27.346 1.00 81.62 523 ILE A C 1
ATOM 3967 O O . ILE A 1 523 ? -28.207 5.078 27.400 1.00 81.62 523 ILE A O 1
ATOM 3971 N N . GLU A 1 524 ? -27.516 6.929 26.315 1.00 76.81 524 GLU A N 1
ATOM 3972 C CA . GLU A 1 524 ? -28.202 6.635 25.066 1.00 76.81 524 GLU A CA 1
ATOM 3973 C C . GLU A 1 524 ? -27.526 5.431 24.396 1.00 76.81 524 GLU A C 1
ATOM 3975 O O . GLU A 1 524 ? -26.297 5.349 24.350 1.00 76.81 524 GLU A O 1
ATOM 3980 N N . GLY A 1 525 ? -28.334 4.474 23.954 1.00 73.44 525 GLY A N 1
ATOM 3981 C CA . GLY A 1 525 ? -27.898 3.218 23.364 1.00 73.44 525 GLY A CA 1
ATOM 3982 C C . GLY A 1 525 ? -28.331 1.969 24.135 1.00 73.44 525 GLY A C 1
ATOM 3983 O O . GLY A 1 525 ? -28.782 1.989 25.282 1.00 73.44 525 GLY A O 1
ATOM 3984 N N . THR A 1 526 ? -28.183 0.830 23.476 1.00 74.75 526 THR A N 1
ATOM 3985 C CA . THR A 1 526 ? -28.436 -0.505 24.018 1.00 74.75 526 THR A CA 1
ATOM 3986 C C . THR A 1 526 ? -27.435 -0.850 25.121 1.00 74.75 526 THR A C 1
ATOM 3988 O O . THR A 1 526 ? -26.248 -0.558 25.027 1.00 74.75 526 THR A O 1
ATOM 3991 N N . CYS A 1 527 ? -27.863 -1.563 26.170 1.00 74.25 527 CYS A N 1
ATOM 3992 C CA . CYS A 1 527 ? -26.910 -2.052 27.181 1.00 74.25 527 CYS A CA 1
ATOM 3993 C C . CYS A 1 527 ? -25.893 -3.053 26.631 1.00 74.25 527 CYS A C 1
ATOM 3995 O O . CYS A 1 527 ? -24.861 -3.300 27.256 1.00 74.25 527 CYS A O 1
ATOM 3997 N N . GLU A 1 528 ? -26.171 -3.611 25.455 1.00 69.06 528 GLU A N 1
ATOM 3998 C CA . GLU A 1 528 ? -25.191 -4.362 24.692 1.00 69.06 528 GLU A CA 1
ATOM 3999 C C . GLU A 1 528 ? -24.024 -3.465 24.288 1.00 69.06 528 GLU A C 1
ATOM 4001 O O . GLU A 1 528 ? -22.897 -3.879 24.491 1.00 69.06 528 GLU A O 1
ATOM 4006 N N . SER A 1 529 ? -24.242 -2.226 23.839 1.00 60.31 529 SER A N 1
ATOM 4007 C CA . SER A 1 529 ? -23.178 -1.290 23.436 1.00 60.31 529 SER A CA 1
ATOM 4008 C C . SER A 1 529 ? -22.253 -0.850 24.580 1.00 60.31 529 SER A C 1
ATOM 4010 O O . SER A 1 529 ? -21.093 -0.517 24.334 1.00 60.31 529 SER A O 1
ATOM 4012 N N . LEU A 1 530 ? -22.732 -0.923 25.828 1.00 61.12 530 LEU A N 1
ATOM 4013 C CA . LEU A 1 530 ? -21.979 -0.608 27.051 1.00 61.12 530 LEU A CA 1
ATOM 4014 C C . LEU A 1 530 ? -21.282 -1.824 27.695 1.00 61.12 530 LEU A C 1
ATOM 4016 O O . LEU A 1 530 ? -20.601 -1.676 28.706 1.00 61.12 530 LEU A O 1
ATOM 4020 N N . HIS A 1 531 ? -21.392 -3.005 27.073 1.00 54.25 531 HIS A N 1
ATOM 4021 C CA . HIS A 1 531 ? -20.538 -4.198 27.238 1.00 54.25 531 HIS A CA 1
ATOM 4022 C C . HIS A 1 531 ? -20.225 -4.672 28.660 1.00 54.25 531 HIS A C 1
ATOM 4024 O O . HIS A 1 531 ? -19.062 -4.752 29.056 1.00 54.25 531 HIS A O 1
ATOM 4030 N N . VAL A 1 532 ? -21.256 -5.122 29.386 1.00 50.31 532 VAL A N 1
ATOM 4031 C CA . VAL A 1 532 ? -21.095 -5.932 30.620 1.00 50.31 532 VAL A CA 1
ATOM 4032 C C . VAL A 1 532 ? -22.138 -7.059 30.728 1.00 50.31 532 VAL A C 1
ATOM 4034 O O . VAL A 1 532 ? -22.296 -7.685 31.776 1.00 50.31 532 VAL A O 1
ATOM 4037 N N . LEU A 1 533 ? -22.874 -7.374 29.656 1.00 40.03 533 LEU A N 1
ATOM 4038 C CA . LEU A 1 533 ? -23.866 -8.448 29.737 1.00 40.03 533 LEU A CA 1
ATOM 4039 C C . LEU A 1 533 ? -23.218 -9.850 29.657 1.00 40.03 533 LEU A C 1
ATOM 4041 O O . LEU A 1 533 ? -22.329 -10.094 28.837 1.00 40.03 533 LEU A O 1
ATOM 4045 N N . PRO A 1 534 ? -23.680 -10.810 30.482 1.00 43.00 534 PRO A N 1
ATOM 4046 C CA . PRO A 1 534 ? -23.052 -12.121 30.683 1.00 43.00 534 PRO A CA 1
ATOM 4047 C C . PRO A 1 534 ? -23.030 -13.054 29.458 1.00 43.00 534 PRO A C 1
ATOM 4049 O O . PRO A 1 534 ? -22.359 -14.082 29.515 1.00 43.00 534 PRO A O 1
ATOM 4052 N N . GLN A 1 535 ? -23.688 -12.713 28.343 1.00 44.28 535 GLN A N 1
ATOM 4053 C CA . GLN A 1 535 ? -23.601 -13.502 27.102 1.00 44.28 535 GLN A CA 1
ATOM 4054 C C . GLN A 1 535 ? -22.208 -13.446 26.445 1.00 44.28 535 GLN A C 1
ATOM 4056 O O . GLN A 1 535 ? -21.872 -14.316 25.645 1.00 44.28 535 GLN A O 1
ATOM 4061 N N . ALA A 1 536 ? -21.352 -12.497 26.842 1.00 46.56 536 ALA A N 1
ATOM 4062 C CA . ALA A 1 536 ? -19.943 -12.483 26.452 1.00 46.56 536 ALA A CA 1
ATOM 4063 C C . ALA A 1 536 ? -19.127 -13.646 27.055 1.00 46.56 536 ALA A C 1
ATOM 4065 O O . ALA A 1 536 ? -18.057 -13.952 26.540 1.00 46.56 536 ALA A O 1
ATOM 4066 N N . GLY A 1 537 ? -19.620 -14.333 28.097 1.00 52.06 537 GLY A N 1
ATOM 4067 C CA . GLY A 1 537 ? -18.904 -15.452 28.725 1.00 52.06 537 GLY A CA 1
ATOM 4068 C C . GLY A 1 537 ? -18.555 -16.582 27.746 1.00 52.06 537 GLY A C 1
ATOM 4069 O O . GLY A 1 537 ? -17.452 -17.123 27.804 1.00 52.06 537 GLY A O 1
ATOM 4070 N N . ASP A 1 538 ? -19.438 -16.872 26.787 1.00 56.28 538 ASP A N 1
ATOM 4071 C CA . ASP A 1 538 ? -19.206 -17.894 25.754 1.00 56.28 538 ASP A CA 1
ATOM 4072 C C . ASP A 1 538 ? -18.250 -17.417 24.646 1.00 56.28 538 ASP A C 1
ATOM 4074 O O . ASP A 1 538 ? -17.574 -18.228 24.014 1.00 56.28 538 ASP A O 1
ATOM 4078 N N . VAL A 1 539 ? -18.182 -16.104 24.397 1.00 56.91 539 VAL A N 1
ATOM 4079 C CA . VAL A 1 539 ? -17.275 -15.513 23.397 1.00 56.91 539 VAL A CA 1
ATOM 4080 C C . VAL A 1 539 ? -15.862 -15.390 23.964 1.00 56.91 539 VAL A C 1
ATOM 4082 O O . VAL A 1 539 ? -14.903 -15.733 23.277 1.00 56.91 539 VAL A O 1
ATOM 4085 N N . CYS A 1 540 ? -15.735 -14.964 25.222 1.00 61.66 540 CYS A N 1
ATOM 4086 C CA . CYS A 1 540 ? -14.445 -14.817 25.887 1.00 61.66 540 CYS A CA 1
ATOM 4087 C C . CYS A 1 540 ? -13.807 -16.183 26.202 1.00 61.66 540 CYS A C 1
ATOM 4089 O O . CYS A 1 540 ? -12.624 -16.372 25.940 1.00 61.66 540 CYS A O 1
ATOM 4091 N N . SER A 1 541 ? -14.586 -17.175 26.656 1.00 59.22 541 SER A N 1
ATOM 4092 C CA . SER A 1 541 ? -14.057 -18.521 26.956 1.00 59.22 541 SER A CA 1
ATOM 4093 C C . SER A 1 541 ? -13.507 -19.256 25.728 1.00 59.22 541 SER A C 1
ATOM 4095 O O . SER A 1 541 ? -12.477 -19.915 25.817 1.00 59.22 541 SER A O 1
ATOM 4097 N N . ARG A 1 542 ? -14.128 -19.103 24.550 1.00 58.19 542 ARG A N 1
ATOM 4098 C CA . ARG A 1 542 ? -13.631 -19.712 23.299 1.00 58.19 542 ARG A CA 1
ATOM 4099 C C . ARG A 1 542 ? -12.307 -19.123 22.807 1.00 58.19 542 ARG A C 1
ATOM 4101 O O . ARG A 1 542 ? -11.649 -19.739 21.971 1.00 58.19 542 ARG A O 1
ATOM 4108 N N . GLN A 1 543 ? -11.938 -17.928 23.261 1.00 55.41 543 GLN A N 1
ATOM 4109 C CA . GLN A 1 543 ? -10.699 -17.269 22.849 1.00 55.41 543 GLN A CA 1
ATOM 4110 C C . GLN A 1 543 ? -9.508 -17.665 23.720 1.00 55.41 543 GLN A C 1
ATOM 4112 O O . GLN A 1 543 ? -8.412 -17.794 23.175 1.00 55.41 543 GLN A O 1
ATOM 4117 N N . ASP A 1 544 ? -9.717 -17.955 25.007 1.00 54.31 544 ASP A N 1
ATOM 4118 C CA . ASP A 1 544 ? -8.675 -18.529 25.870 1.00 54.31 544 ASP A CA 1
ATOM 4119 C C . ASP A 1 544 ? -8.154 -19.857 25.297 1.00 54.31 544 ASP A C 1
ATOM 4121 O O . ASP A 1 544 ? -6.940 -20.067 25.209 1.00 54.31 544 ASP A O 1
ATOM 4125 N N . ASP A 1 545 ? -9.059 -20.698 24.784 1.00 55.38 545 ASP A N 1
ATOM 4126 C CA . ASP A 1 545 ? -8.712 -21.940 24.081 1.00 55.38 545 ASP A CA 1
ATOM 4127 C C . ASP A 1 545 ? -7.858 -21.676 22.825 1.00 55.38 545 ASP A C 1
ATOM 4129 O O . ASP A 1 545 ? -6.924 -22.424 22.524 1.00 55.38 545 ASP A O 1
ATOM 4133 N N . LEU A 1 546 ? -8.145 -20.595 22.086 1.00 48.41 546 LEU A N 1
ATOM 4134 C CA . LEU A 1 546 ? -7.427 -20.234 20.861 1.00 48.41 546 LEU A CA 1
ATOM 4135 C C . LEU A 1 546 ? -6.019 -19.698 21.162 1.00 48.41 546 LEU A C 1
ATOM 4137 O O . LEU A 1 546 ? -5.060 -20.086 20.496 1.00 48.41 546 LEU A O 1
ATOM 4141 N N . VAL A 1 547 ? -5.879 -18.840 22.177 1.00 49.91 547 VAL A N 1
ATOM 4142 C CA . VAL A 1 547 ? -4.584 -18.290 22.610 1.00 49.91 547 VAL A CA 1
ATOM 4143 C C . VAL A 1 547 ? -3.686 -19.403 23.148 1.00 49.91 547 VAL A C 1
ATOM 4145 O O . VAL A 1 547 ? -2.522 -19.493 22.754 1.00 49.91 547 VAL A O 1
ATOM 4148 N N . GLN A 1 548 ? -4.221 -20.304 23.979 1.00 52.19 548 GLN A N 1
ATOM 4149 C CA . GLN A 1 548 ? -3.472 -21.466 24.468 1.00 52.19 548 GLN A CA 1
ATOM 4150 C C . GLN A 1 548 ? -3.065 -22.412 23.330 1.00 52.19 548 GLN A C 1
ATOM 4152 O O . GLN A 1 548 ? -1.947 -22.938 23.326 1.00 52.19 548 GLN A O 1
ATOM 4157 N N . LYS A 1 549 ? -3.925 -22.594 22.323 1.00 51.03 549 LYS A N 1
ATOM 4158 C CA . LYS A 1 549 ? -3.596 -23.374 21.127 1.00 51.03 549 LYS A CA 1
ATOM 4159 C C . LYS A 1 549 ? -2.455 -22.741 20.318 1.00 51.03 549 LYS A C 1
ATOM 4161 O O . LYS A 1 549 ? -1.483 -23.426 20.023 1.00 51.03 549 LYS A O 1
ATOM 4166 N N . VAL A 1 550 ? -2.497 -21.436 20.043 1.00 46.28 550 VAL A N 1
ATOM 4167 C CA . VAL A 1 550 ? -1.414 -20.742 19.313 1.00 46.28 550 VAL A CA 1
ATOM 4168 C C . VAL A 1 550 ? -0.097 -20.762 20.100 1.00 46.28 550 VAL A C 1
ATOM 4170 O O . VAL A 1 550 ? 0.966 -21.000 19.524 1.00 46.28 550 VAL A O 1
ATOM 4173 N N . ALA A 1 551 ? -0.141 -20.577 21.423 1.00 47.06 551 ALA A N 1
ATOM 4174 C CA . ALA A 1 551 ? 1.048 -20.628 22.280 1.00 47.06 551 ALA A CA 1
ATOM 4175 C C . ALA A 1 551 ? 1.669 -22.041 22.353 1.00 47.06 551 ALA A C 1
ATOM 4177 O O . ALA A 1 551 ? 2.893 -22.202 22.387 1.00 47.06 551 ALA A O 1
ATOM 4178 N N . SER A 1 552 ? 0.840 -23.088 22.346 1.00 46.38 552 SER A N 1
ATOM 4179 C CA . SER A 1 552 ? 1.316 -24.478 22.351 1.00 46.38 552 SER A CA 1
ATOM 4180 C C . SER A 1 552 ? 1.855 -24.924 20.986 1.00 46.38 552 SER A C 1
ATOM 4182 O O . SER A 1 552 ? 2.879 -25.604 20.927 1.00 46.38 552 SER A O 1
ATOM 4184 N N . GLU A 1 553 ? 1.249 -24.481 19.882 1.00 52.28 553 GLU A N 1
ATOM 4185 C CA . GLU A 1 553 ? 1.740 -24.767 18.528 1.00 52.28 553 GLU A CA 1
ATOM 4186 C C . GLU A 1 553 ? 3.065 -24.037 18.234 1.00 52.28 553 GLU A C 1
ATOM 4188 O O . GLU A 1 553 ? 3.999 -24.653 17.718 1.00 52.28 553 GLU A O 1
ATOM 4193 N N . SER A 1 554 ? 3.207 -22.776 18.657 1.00 42.31 554 SER A N 1
ATOM 4194 C CA . SER A 1 554 ? 4.446 -21.994 18.488 1.00 42.31 554 SER A CA 1
ATOM 4195 C C . SER A 1 554 ? 5.619 -22.489 19.348 1.00 42.31 554 SER A C 1
ATOM 4197 O O . SER A 1 554 ? 6.757 -22.497 18.881 1.00 42.31 554 SER A O 1
ATOM 4199 N N . SER A 1 555 ? 5.370 -22.976 20.569 1.00 38.94 555 SER A N 1
ATOM 4200 C CA . SER A 1 555 ? 6.422 -23.547 21.433 1.00 38.94 555 SER A CA 1
ATOM 4201 C C . SER A 1 555 ? 6.906 -24.933 20.986 1.00 38.94 555 SER A C 1
ATOM 4203 O O . SER A 1 555 ? 8.071 -25.271 21.194 1.00 38.94 555 SER A O 1
ATOM 4205 N N . SER A 1 556 ? 6.061 -25.722 20.316 1.00 36.69 556 SER A N 1
ATOM 4206 C CA . SER A 1 556 ? 6.432 -27.053 19.809 1.00 36.69 556 SER A CA 1
ATOM 4207 C C . SER A 1 556 ? 7.363 -27.030 18.583 1.00 36.69 556 SER A C 1
ATOM 4209 O O . SER A 1 556 ? 8.021 -28.029 18.291 1.00 36.69 556 SER A O 1
ATOM 4211 N N . ALA A 1 557 ? 7.470 -25.888 17.893 1.00 38.03 557 ALA A N 1
ATOM 4212 C CA . ALA A 1 557 ? 8.356 -25.701 16.741 1.00 38.03 557 ALA A CA 1
ATOM 4213 C C . ALA A 1 557 ? 9.801 -25.307 17.122 1.00 38.03 557 ALA A C 1
ATOM 4215 O O . ALA A 1 557 ? 10.681 -25.275 16.259 1.00 38.03 557 ALA A O 1
ATOM 4216 N N . ALA A 1 558 ? 10.078 -25.043 18.404 1.00 34.62 558 ALA A N 1
ATOM 4217 C CA . ALA A 1 558 ? 11.411 -24.693 18.890 1.00 34.62 558 ALA A CA 1
ATOM 4218 C C . ALA A 1 558 ? 12.269 -25.951 19.139 1.00 34.62 558 ALA A C 1
ATOM 4220 O O . ALA A 1 558 ? 12.460 -26.394 20.271 1.00 34.62 558 ALA A O 1
ATOM 4221 N N . ALA A 1 559 ? 12.805 -26.550 18.073 1.00 33.56 559 ALA A N 1
ATOM 4222 C CA . ALA A 1 559 ? 13.893 -27.520 18.205 1.00 33.56 559 ALA A CA 1
ATOM 4223 C C . ALA A 1 559 ? 15.171 -26.822 18.735 1.00 33.56 559 ALA A C 1
ATOM 4225 O O . ALA A 1 559 ? 15.404 -25.656 18.408 1.00 33.56 559 ALA A O 1
ATOM 4226 N N . PRO A 1 560 ? 16.023 -27.498 19.533 1.00 33.88 560 PRO A N 1
ATOM 4227 C CA . PRO A 1 560 ? 17.228 -26.889 20.094 1.00 33.88 560 PRO A CA 1
ATOM 4228 C C . PRO A 1 560 ? 18.173 -26.419 18.980 1.00 33.88 560 PRO A C 1
ATOM 4230 O O . PRO A 1 560 ? 18.576 -27.201 18.117 1.00 33.88 560 PRO A O 1
ATOM 4233 N N . ALA A 1 561 ? 18.520 -25.132 19.015 1.00 35.12 561 ALA A N 1
ATOM 4234 C CA . ALA A 1 561 ? 19.391 -24.487 18.044 1.00 35.12 561 ALA A CA 1
ATOM 4235 C C . ALA A 1 561 ? 20.773 -25.164 17.997 1.00 35.12 561 ALA A C 1
ATOM 4237 O O . ALA A 1 561 ? 21.546 -25.117 18.955 1.00 35.12 561 ALA A O 1
ATOM 4238 N N . GLY A 1 562 ? 21.091 -25.795 16.864 1.00 31.61 562 GLY A N 1
ATOM 4239 C CA . GLY A 1 562 ? 22.471 -26.116 16.500 1.00 31.61 562 GLY A CA 1
ATOM 4240 C C . GLY A 1 562 ? 23.261 -24.844 16.149 1.00 31.61 562 GLY A C 1
ATOM 4241 O O . GLY A 1 562 ? 22.661 -23.788 15.939 1.00 31.61 562 GLY A O 1
ATOM 4242 N N . PRO A 1 563 ? 24.604 -24.911 16.077 1.00 28.88 563 PRO A N 1
ATOM 4243 C CA . PRO A 1 563 ? 25.436 -23.746 15.783 1.00 28.88 563 PRO A CA 1
ATOM 4244 C C . PRO A 1 563 ? 25.086 -23.145 14.412 1.00 28.88 563 PRO A C 1
ATOM 4246 O O . PRO A 1 563 ? 24.947 -23.866 13.423 1.00 28.88 563 PRO A O 1
ATOM 4249 N N . ALA A 1 564 ? 24.942 -21.818 14.380 1.00 26.44 564 ALA A N 1
ATOM 4250 C CA . ALA A 1 564 ? 24.469 -21.043 13.237 1.00 26.44 564 ALA A CA 1
ATOM 4251 C C . ALA A 1 564 ? 25.312 -21.261 11.959 1.00 26.44 564 ALA A C 1
ATOM 4253 O O . ALA A 1 564 ? 26.526 -21.036 11.988 1.00 26.44 564 ALA A O 1
ATOM 4254 N N . PRO A 1 565 ? 24.699 -21.640 10.820 1.00 26.25 565 PRO A N 1
ATOM 4255 C CA . PRO A 1 565 ? 25.331 -21.551 9.511 1.00 26.25 565 PRO A CA 1
ATOM 4256 C C . PRO A 1 565 ? 25.124 -20.156 8.897 1.00 26.25 565 PRO A C 1
ATOM 4258 O O . PRO A 1 565 ? 24.160 -19.449 9.185 1.00 26.25 565 PRO A O 1
ATOM 4261 N N . SER A 1 566 ? 26.040 -19.758 8.019 1.00 30.80 566 SER A N 1
ATOM 4262 C CA . SER A 1 566 ? 26.035 -18.474 7.321 1.00 30.80 566 SER A CA 1
ATOM 4263 C C . SER A 1 566 ? 24.816 -18.279 6.398 1.00 30.80 566 SER A C 1
ATOM 4265 O O . SER A 1 566 ? 24.615 -19.023 5.442 1.00 30.80 566 SER A O 1
ATOM 4267 N N . ALA A 1 567 ? 24.033 -17.238 6.699 1.00 29.31 567 ALA A N 1
ATOM 4268 C CA . ALA A 1 567 ? 23.311 -16.274 5.845 1.00 29.31 567 ALA A CA 1
ATOM 4269 C C . ALA A 1 567 ? 22.602 -16.668 4.520 1.00 29.31 567 ALA A C 1
ATOM 4271 O O . ALA A 1 567 ? 22.176 -15.763 3.811 1.00 29.31 567 ALA A O 1
ATOM 4272 N N . ALA A 1 568 ? 22.408 -17.938 4.151 1.00 28.94 568 ALA A N 1
ATOM 4273 C CA . ALA A 1 568 ? 21.766 -18.275 2.862 1.00 28.94 568 ALA A CA 1
ATOM 4274 C C . ALA A 1 568 ? 20.555 -19.218 2.931 1.00 28.94 568 ALA A C 1
ATOM 4276 O O . ALA A 1 568 ? 19.993 -19.559 1.892 1.00 28.94 568 ALA A O 1
ATOM 4277 N N . ARG A 1 569 ? 20.113 -19.652 4.114 1.00 28.02 569 ARG A N 1
ATOM 4278 C CA . ARG A 1 569 ? 18.910 -20.487 4.248 1.00 28.02 569 ARG A CA 1
ATOM 4279 C C . ARG A 1 569 ? 18.243 -20.251 5.591 1.00 28.02 569 ARG A C 1
ATOM 4281 O O . ARG A 1 569 ? 18.697 -20.821 6.571 1.00 28.02 569 ARG A O 1
ATOM 4288 N N . LEU A 1 570 ? 17.187 -19.443 5.610 1.00 23.92 570 LEU A N 1
ATOM 4289 C CA . LEU A 1 570 ? 16.091 -19.482 6.585 1.00 23.92 570 LEU A CA 1
ATOM 4290 C C . LEU A 1 570 ? 15.022 -18.499 6.102 1.00 23.92 570 LEU A C 1
ATOM 4292 O O . LEU A 1 570 ? 15.100 -17.298 6.321 1.00 23.92 570 LEU A O 1
ATOM 4296 N N . GLY A 1 571 ? 14.054 -19.030 5.368 1.00 26.20 571 GLY A N 1
ATOM 4297 C CA . GLY A 1 571 ? 12.880 -18.301 4.918 1.00 26.20 571 GLY A CA 1
ATOM 4298 C C . GLY A 1 571 ? 11.738 -19.291 4.817 1.00 26.20 571 GLY A C 1
ATOM 4299 O O . GLY A 1 571 ? 11.487 -19.785 3.730 1.00 26.20 571 GLY A O 1
ATOM 4300 N N . SER A 1 572 ? 11.169 -19.655 5.969 1.00 30.30 572 SER A N 1
ATOM 4301 C CA . SER A 1 572 ? 9.826 -20.235 6.141 1.00 30.30 572 SER A CA 1
ATOM 4302 C C . SER A 1 572 ? 9.747 -20.904 7.517 1.00 30.30 572 SER A C 1
ATOM 4304 O O . SER A 1 572 ? 10.238 -22.019 7.674 1.00 30.30 572 SER A O 1
ATOM 4306 N N . LEU A 1 573 ? 9.166 -20.223 8.506 1.00 23.23 573 LEU A N 1
ATOM 4307 C CA . LEU A 1 573 ? 8.426 -20.800 9.641 1.00 23.23 573 LEU A CA 1
ATOM 4308 C C . LEU A 1 573 ? 7.923 -19.631 10.494 1.00 23.23 573 LEU A C 1
ATOM 4310 O O . LEU A 1 573 ? 8.659 -19.064 11.292 1.00 23.23 573 LEU A O 1
ATOM 4314 N N . GLY A 1 574 ? 6.677 -19.234 10.254 1.00 22.38 574 GLY A N 1
ATOM 4315 C CA . GLY A 1 574 ? 6.044 -18.100 10.923 1.00 22.38 574 GLY A CA 1
ATOM 4316 C C . GLY A 1 574 ? 4.762 -17.698 10.211 1.00 22.38 574 GLY A C 1
ATOM 4317 O O . GLY A 1 574 ? 4.664 -16.598 9.687 1.00 22.38 574 GLY A O 1
ATOM 4318 N N . ALA A 1 575 ? 3.803 -18.617 10.123 1.00 25.52 575 ALA A N 1
ATOM 4319 C CA . ALA A 1 575 ? 2.461 -18.314 9.649 1.00 25.52 575 ALA A CA 1
ATOM 4320 C C . ALA A 1 575 ? 1.481 -18.769 10.726 1.00 25.52 575 ALA A C 1
ATOM 4322 O O . ALA A 1 575 ? 1.314 -19.970 10.911 1.00 25.52 575 ALA A O 1
ATOM 4323 N N . LEU A 1 576 ? 0.886 -17.813 11.444 1.00 24.33 576 LEU A N 1
ATOM 4324 C CA . LEU A 1 576 ? -0.437 -17.929 12.060 1.00 24.33 576 LEU A CA 1
ATOM 4325 C C . LEU A 1 576 ? -0.877 -16.560 12.602 1.00 24.33 576 LEU A C 1
ATOM 4327 O O . LEU A 1 576 ? -0.319 -16.054 13.568 1.00 24.33 576 LEU A O 1
ATOM 4331 N N . GLY A 1 577 ? -1.917 -16.019 11.963 1.00 26.78 577 GLY A N 1
ATOM 4332 C CA . GLY A 1 577 ? -2.899 -15.103 12.543 1.00 26.78 577 GLY A CA 1
ATOM 4333 C C . GLY A 1 577 ? -2.480 -13.649 12.750 1.00 26.78 577 GLY A C 1
ATOM 4334 O O . GLY A 1 577 ? -1.876 -13.322 13.761 1.00 26.78 577 GLY A O 1
ATOM 4335 N N . ALA A 1 578 ? -2.957 -12.752 11.885 1.00 25.34 578 ALA A N 1
ATOM 4336 C CA . ALA A 1 578 ? -3.293 -11.388 12.290 1.00 25.34 578 ALA A CA 1
ATOM 4337 C C . ALA A 1 578 ? -4.135 -10.703 11.215 1.00 25.34 578 ALA A C 1
ATOM 4339 O O . ALA A 1 578 ? -3.700 -10.569 10.081 1.00 25.34 578 ALA A O 1
ATOM 4340 N N . ALA A 1 579 ? -5.323 -10.243 11.592 1.00 25.89 579 ALA A N 1
ATOM 4341 C CA . ALA A 1 579 ? -5.814 -8.914 11.261 1.00 25.89 579 ALA A CA 1
ATOM 4342 C C . ALA A 1 579 ? -7.010 -8.603 12.171 1.00 25.89 579 ALA A C 1
ATOM 4344 O O . ALA A 1 579 ? -7.709 -9.490 12.657 1.00 25.89 579 ALA A O 1
ATOM 4345 N N . ALA A 1 580 ? -7.172 -7.327 12.487 1.00 37.72 580 ALA A N 1
ATOM 4346 C CA . ALA A 1 580 ? -7.360 -6.977 13.879 1.00 37.72 580 ALA A CA 1
ATOM 4347 C C . ALA A 1 580 ? -8.741 -6.403 14.221 1.00 37.72 580 ALA A C 1
ATOM 4349 O O . ALA A 1 580 ? -9.574 -7.085 14.810 1.00 37.72 580 ALA A O 1
ATOM 4350 N N . GLY A 1 581 ? -9.002 -5.149 13.862 1.00 33.31 581 GLY A N 1
ATOM 4351 C CA . GLY A 1 581 ? -10.278 -4.495 14.175 1.00 33.31 581 GLY A CA 1
ATOM 4352 C C . GLY A 1 581 ? -11.386 -4.808 13.168 1.00 33.31 581 GLY A C 1
ATOM 4353 O O . GLY A 1 581 ? -12.555 -4.852 13.529 1.00 33.31 581 GLY A O 1
ATOM 4354 N N . CYS A 1 582 ? -11.019 -5.068 11.909 1.00 31.48 582 CYS A N 1
ATOM 4355 C CA . CYS A 1 582 ? -11.989 -5.216 10.816 1.00 31.48 582 CYS A CA 1
ATOM 4356 C C . CYS A 1 582 ? -12.097 -6.632 10.256 1.00 31.48 582 CYS A C 1
ATOM 4358 O O . CYS A 1 582 ? -13.174 -7.040 9.816 1.00 31.48 582 CYS A O 1
ATOM 4360 N N . LEU A 1 583 ? -11.039 -7.444 10.385 1.00 34.12 583 LEU A N 1
ATOM 4361 C CA . LEU A 1 583 ? -11.188 -8.884 10.174 1.00 34.12 583 LEU A CA 1
ATOM 4362 C C . LEU A 1 583 ? -11.996 -9.549 11.288 1.00 34.12 583 LEU A C 1
ATOM 4364 O O . LEU A 1 583 ? -12.684 -10.519 11.006 1.00 34.12 583 LEU A O 1
ATOM 4368 N N . THR A 1 584 ? -12.007 -9.023 12.517 1.00 34.53 584 THR A N 1
ATOM 4369 C CA . THR A 1 584 ? -12.872 -9.562 13.582 1.00 34.53 584 THR A CA 1
ATOM 4370 C C . THR A 1 584 ? -14.355 -9.340 13.296 1.00 34.53 584 THR A C 1
ATOM 4372 O O . THR A 1 584 ? -15.135 -10.267 13.509 1.00 34.53 584 THR A O 1
ATOM 4375 N N . ALA A 1 585 ? -14.748 -8.184 12.747 1.00 32.09 585 ALA A N 1
ATOM 4376 C CA . ALA A 1 585 ? -16.120 -7.956 12.288 1.00 32.09 585 ALA A CA 1
ATOM 4377 C C . ALA A 1 585 ? -16.510 -8.941 11.167 1.00 32.09 585 ALA A C 1
ATOM 4379 O O . ALA A 1 585 ? -17.572 -9.553 11.230 1.00 32.09 585 ALA A O 1
ATOM 4380 N N . THR A 1 586 ? -15.608 -9.183 10.210 1.00 31.89 586 THR A N 1
ATOM 4381 C CA . THR A 1 586 ? -15.837 -10.094 9.071 1.00 31.89 586 THR A CA 1
ATOM 4382 C C . THR A 1 586 ? -15.898 -11.572 9.501 1.00 31.89 586 THR A C 1
ATOM 4384 O O . THR A 1 586 ? -16.795 -12.308 9.095 1.00 31.89 586 THR A O 1
ATOM 4387 N N . VAL A 1 587 ? -15.001 -12.014 10.393 1.00 31.34 587 VAL A N 1
ATOM 4388 C CA . VAL A 1 587 ? -14.961 -13.393 10.922 1.00 31.34 587 VAL A CA 1
ATOM 4389 C C . VAL A 1 587 ? -16.146 -13.683 11.853 1.00 31.34 587 VAL A C 1
ATOM 4391 O O . VAL A 1 587 ? -16.707 -14.779 11.804 1.00 31.34 587 VAL A O 1
ATOM 4394 N N . ALA A 1 588 ? -16.580 -12.712 12.667 1.00 30.89 588 ALA A N 1
ATOM 4395 C CA . ALA A 1 588 ? -17.770 -12.859 13.507 1.00 30.89 588 ALA A CA 1
ATOM 4396 C C . ALA A 1 588 ? -19.068 -12.932 12.676 1.00 30.89 588 ALA A C 1
ATOM 4398 O O . ALA A 1 588 ? -19.954 -13.722 13.008 1.00 30.89 588 ALA A O 1
ATOM 4399 N N . LEU A 1 589 ? -19.161 -12.178 11.570 1.00 30.42 589 LEU A N 1
ATOM 4400 C CA . LEU A 1 589 ? -20.303 -12.219 10.648 1.00 30.42 589 LEU A CA 1
ATOM 4401 C C . LEU A 1 589 ? -20.370 -13.552 9.875 1.00 30.42 589 LEU A C 1
ATOM 4403 O O . LEU A 1 589 ? -21.436 -14.161 9.774 1.00 30.42 589 LEU A O 1
ATOM 4407 N N . LEU A 1 590 ? -19.226 -14.064 9.402 1.00 29.89 590 LEU A N 1
ATOM 4408 C CA . LEU A 1 590 ? -19.135 -15.354 8.701 1.00 29.89 590 LEU A CA 1
ATOM 4409 C C . LEU A 1 590 ? -19.476 -16.550 9.605 1.00 29.89 590 LEU A C 1
ATOM 4411 O O . LEU A 1 590 ? -20.117 -17.497 9.153 1.00 29.89 590 LEU A O 1
ATOM 4415 N N . ALA A 1 591 ? -19.125 -16.503 10.895 1.00 28.67 591 ALA A N 1
ATOM 4416 C CA . ALA A 1 591 ? -19.484 -17.548 11.857 1.00 28.67 591 ALA A CA 1
ATOM 4417 C C . ALA A 1 591 ? -20.990 -17.576 12.202 1.00 28.67 591 ALA A C 1
ATOM 4419 O O . ALA A 1 591 ? -21.511 -18.628 12.579 1.00 28.67 591 ALA A O 1
ATOM 4420 N N . ALA A 1 592 ? -21.699 -16.449 12.059 1.00 28.70 592 ALA A N 1
ATOM 4421 C CA . ALA A 1 592 ? -23.139 -16.345 12.309 1.00 28.70 592 ALA A CA 1
ATOM 4422 C C . ALA A 1 592 ? -24.006 -16.795 11.114 1.00 28.70 592 ALA A C 1
ATOM 4424 O O . ALA A 1 592 ? -25.158 -17.181 11.309 1.00 28.70 592 ALA A O 1
ATOM 4425 N N . LEU A 1 593 ? -23.455 -16.783 9.893 1.00 27.80 593 LEU A N 1
ATOM 4426 C CA . LEU A 1 593 ? -24.176 -17.091 8.648 1.00 27.80 593 LEU A CA 1
ATOM 4427 C C . LEU A 1 593 ? -24.015 -18.543 8.159 1.00 27.80 593 LEU A C 1
ATOM 4429 O O . LEU A 1 593 ? -24.660 -18.938 7.187 1.00 27.80 593 LEU A O 1
ATOM 4433 N N . MET A 1 594 ? -23.208 -19.374 8.828 1.00 24.94 594 MET A N 1
ATOM 4434 C CA . MET A 1 594 ? -23.096 -20.794 8.478 1.00 24.94 594 MET A CA 1
ATOM 4435 C C . MET A 1 594 ? -24.295 -21.604 9.010 1.00 24.94 594 MET A C 1
ATOM 4437 O O . MET A 1 594 ? -24.539 -21.623 10.221 1.00 24.94 594 MET A O 1
ATOM 4441 N N . PRO A 1 595 ? -25.034 -22.342 8.156 1.00 25.95 595 PRO A N 1
ATOM 4442 C CA . PRO A 1 595 ? -26.085 -23.234 8.621 1.00 25.95 595 PRO A CA 1
ATOM 4443 C C . PRO A 1 595 ? -25.480 -24.339 9.489 1.00 25.95 595 PRO A C 1
ATOM 4445 O O . PRO A 1 595 ? -24.533 -25.017 9.085 1.00 25.95 595 PRO A O 1
ATOM 4448 N N . ARG A 1 596 ? -26.065 -24.568 10.670 1.00 33.41 596 ARG A N 1
ATOM 4449 C CA . ARG A 1 596 ? -25.770 -25.743 11.500 1.00 33.41 596 ARG A CA 1
ATOM 4450 C C . ARG A 1 596 ? -26.045 -27.007 10.683 1.00 33.41 596 ARG A C 1
ATOM 4452 O O . ARG A 1 596 ? -27.196 -27.375 10.461 1.00 33.41 596 ARG A O 1
ATOM 4459 N N . GLY A 1 597 ? -24.982 -27.664 10.231 1.00 29.81 597 GLY A N 1
ATOM 4460 C CA . GLY A 1 597 ? -25.059 -28.953 9.557 1.00 29.81 597 GLY A CA 1
ATOM 4461 C C . GLY A 1 597 ? -25.636 -30.012 10.492 1.00 29.81 597 GLY A C 1
ATOM 4462 O O . GLY A 1 597 ? -24.984 -30.436 11.442 1.00 29.81 597 GLY A O 1
ATOM 4463 N N . GLY A 1 598 ? -26.865 -30.440 10.215 1.00 31.41 598 GLY A N 1
ATOM 4464 C CA . GLY A 1 598 ? -27.528 -31.516 10.941 1.00 31.41 598 GLY A CA 1
ATOM 4465 C C . GLY A 1 598 ? -28.923 -31.789 10.394 1.00 31.41 598 GLY A C 1
ATOM 4466 O O . GLY A 1 598 ? -29.908 -31.367 10.985 1.00 31.41 598 GLY A O 1
ATOM 4467 N N . GLY A 1 599 ? -29.017 -32.498 9.267 1.00 28.14 599 GLY A N 1
ATOM 4468 C CA . GLY A 1 599 ? -30.307 -32.982 8.771 1.00 28.14 599 GLY A CA 1
ATOM 4469 C C . GLY A 1 599 ? -30.314 -33.330 7.291 1.00 28.14 599 GLY A C 1
ATOM 4470 O O . GLY A 1 599 ? -30.559 -32.483 6.443 1.00 28.14 599 GLY A O 1
ATOM 4471 N N . SER A 1 600 ? -30.083 -34.606 6.991 1.00 39.69 600 SER A N 1
ATOM 4472 C CA . SER A 1 600 ? -30.388 -35.217 5.697 1.00 39.69 600 SER A CA 1
ATOM 4473 C C . SER A 1 600 ? -31.864 -35.006 5.337 1.00 39.69 600 SER A C 1
ATOM 4475 O O . SER A 1 600 ? -32.743 -35.570 5.985 1.00 39.69 600 SER A O 1
ATOM 4477 N N . ALA A 1 601 ? -32.138 -34.242 4.279 1.00 29.52 601 ALA A N 1
ATOM 4478 C CA . ALA A 1 601 ? -33.382 -34.333 3.526 1.00 29.52 601 ALA A CA 1
ATOM 4479 C C . ALA A 1 601 ? -33.124 -33.956 2.063 1.00 29.52 601 ALA A C 1
ATOM 4481 O O . ALA A 1 601 ? -32.745 -32.836 1.729 1.00 29.52 601 ALA A O 1
ATOM 4482 N N . ARG A 1 602 ? -33.321 -34.939 1.181 1.00 38.22 602 ARG A N 1
ATOM 4483 C CA . ARG A 1 602 ? -33.320 -34.781 -0.274 1.00 38.22 602 ARG A CA 1
ATOM 4484 C C . ARG A 1 602 ? -34.441 -33.820 -0.681 1.00 38.22 602 ARG A C 1
ATOM 4486 O O . ARG A 1 602 ? -35.608 -34.130 -0.471 1.00 38.22 602 ARG A O 1
ATOM 4493 N N . GLY A 1 603 ? -34.087 -32.723 -1.340 1.00 27.41 603 GLY A N 1
ATOM 4494 C CA . GLY A 1 603 ? -35.021 -31.836 -2.031 1.00 27.41 603 GLY A CA 1
ATOM 4495 C C . GLY A 1 603 ? -34.324 -31.222 -3.237 1.00 27.41 603 GLY A C 1
ATOM 4496 O O . GLY A 1 603 ? -33.537 -30.295 -3.093 1.00 27.41 603 GLY A O 1
ATOM 4497 N N . GLY A 1 604 ? -34.545 -31.804 -4.416 1.00 29.62 604 GLY A N 1
ATOM 4498 C CA . GLY A 1 604 ? -33.886 -31.396 -5.652 1.00 29.62 604 GLY A CA 1
ATOM 4499 C C . GLY A 1 604 ? -34.343 -30.021 -6.128 1.00 29.62 604 GLY A C 1
ATOM 4500 O O . GLY A 1 604 ? -35.533 -29.799 -6.332 1.00 29.62 604 GLY A O 1
ATOM 4501 N N . TRP A 1 605 ? -33.379 -29.141 -6.381 1.00 25.41 605 TRP A N 1
ATOM 4502 C CA . TRP A 1 605 ? -33.564 -27.941 -7.187 1.00 25.41 605 TRP A CA 1
ATOM 4503 C C . TRP A 1 605 ? -32.973 -28.195 -8.573 1.00 25.41 605 TRP A C 1
ATOM 4505 O O . TRP A 1 605 ? -31.777 -28.428 -8.733 1.00 25.41 605 TRP A O 1
ATOM 4515 N N . ARG A 1 606 ? -33.845 -28.211 -9.586 1.00 28.27 606 ARG A N 1
ATOM 4516 C CA . ARG A 1 606 ? -33.457 -28.214 -10.999 1.00 28.27 606 ARG A CA 1
ATOM 4517 C C . ARG A 1 606 ? -33.049 -26.793 -11.381 1.00 28.27 606 ARG A C 1
ATOM 4519 O O . ARG A 1 606 ? -33.914 -25.938 -11.536 1.00 28.27 606 ARG A O 1
ATOM 4526 N N . ALA A 1 607 ? -31.756 -26.564 -11.585 1.00 26.95 607 ALA A N 1
ATOM 4527 C CA . ALA A 1 607 ? -31.280 -25.417 -12.345 1.00 26.95 607 ALA A CA 1
ATOM 4528 C C . ALA A 1 607 ? -31.503 -25.695 -13.841 1.00 26.95 607 ALA A C 1
ATOM 4530 O O . ALA A 1 607 ? -30.964 -26.649 -14.404 1.00 26.95 607 ALA A O 1
ATOM 4531 N N . SER A 1 608 ? -32.353 -24.888 -14.473 1.00 27.25 608 SER A N 1
ATOM 4532 C CA . SER A 1 608 ? -32.549 -24.884 -15.920 1.00 27.25 608 SER A CA 1
ATOM 4533 C C . SER A 1 608 ? -31.388 -24.129 -16.563 1.00 27.25 608 SER A C 1
ATOM 4535 O O . SER A 1 608 ? -31.394 -22.902 -16.598 1.00 27.25 608 SER A O 1
ATOM 4537 N N . ALA A 1 609 ? -30.401 -24.856 -17.083 1.00 26.78 609 ALA A N 1
ATOM 4538 C CA . ALA A 1 609 ? -29.368 -24.289 -17.939 1.00 26.78 609 ALA A CA 1
ATOM 4539 C C . ALA A 1 609 ? -30.000 -23.837 -19.269 1.00 26.78 609 ALA A C 1
ATOM 4541 O O . ALA A 1 609 ? -30.440 -24.667 -20.068 1.00 26.78 609 ALA A O 1
ATOM 4542 N N . ARG A 1 610 ? -30.059 -22.523 -19.512 1.00 26.69 610 ARG A N 1
ATOM 4543 C CA . ARG A 1 610 ? -30.183 -21.981 -20.870 1.00 26.69 610 ARG A CA 1
ATOM 4544 C C . ARG A 1 610 ? -28.776 -21.841 -21.437 1.00 26.69 610 ARG A C 1
ATOM 4546 O O . ARG A 1 610 ? -27.976 -21.081 -20.906 1.00 26.69 610 ARG A O 1
ATOM 4553 N N . ARG A 1 611 ? -28.504 -22.588 -22.511 1.00 28.67 611 ARG A N 1
ATOM 4554 C CA . ARG A 1 611 ? -27.444 -22.272 -23.473 1.00 28.67 611 ARG A CA 1
ATOM 4555 C C . ARG A 1 611 ? -27.736 -20.890 -24.054 1.00 28.67 611 ARG A C 1
ATOM 4557 O O . ARG A 1 611 ? -28.824 -20.690 -24.590 1.00 28.67 611 ARG A O 1
ATOM 4564 N N . SER A 1 612 ? -26.792 -19.971 -23.935 1.00 29.86 612 SER A N 1
ATOM 4565 C CA . SER A 1 612 ? -26.672 -18.834 -24.842 1.00 29.86 612 SER A CA 1
ATOM 4566 C C . SER A 1 612 ? -25.623 -19.212 -25.876 1.00 29.86 612 SER A C 1
ATOM 4568 O O . SER A 1 612 ? -24.469 -19.456 -25.526 1.00 29.86 612 SER A O 1
ATOM 4570 N N . ASP A 1 613 ? -26.083 -19.340 -27.114 1.00 26.52 613 ASP A N 1
ATOM 4571 C CA . ASP A 1 613 ? -25.260 -19.558 -28.291 1.00 26.52 613 ASP A CA 1
ATOM 4572 C C . ASP A 1 613 ? -24.322 -18.365 -28.526 1.00 26.52 613 ASP A C 1
ATOM 4574 O O . ASP A 1 613 ? -24.674 -17.208 -28.275 1.00 26.52 613 ASP A O 1
ATOM 4578 N N . GLU A 1 614 ? -23.126 -18.698 -29.004 1.00 32.47 614 GLU A N 1
ATOM 4579 C CA . GLU A 1 614 ? -22.126 -17.795 -29.562 1.00 32.47 614 GLU A CA 1
ATOM 4580 C C . GLU A 1 614 ? -22.749 -16.940 -30.675 1.00 32.47 614 GLU A C 1
ATOM 4582 O O . GLU A 1 614 ? -23.370 -17.464 -31.599 1.00 32.47 614 GLU A O 1
ATOM 4587 N N . ASN A 1 615 ? -22.560 -15.623 -30.603 1.00 28.50 615 ASN A N 1
ATOM 4588 C CA . ASN A 1 615 ? -22.710 -14.738 -31.750 1.00 28.50 615 ASN A CA 1
ATOM 4589 C C . ASN A 1 615 ? -21.498 -13.812 -31.805 1.00 28.50 615 ASN A C 1
ATOM 4591 O O . ASN A 1 615 ? -21.324 -12.933 -30.959 1.00 28.50 615 ASN A O 1
ATOM 4595 N N . ASP A 1 616 ? -20.688 -14.048 -32.833 1.00 30.11 616 ASP A N 1
ATOM 4596 C CA . ASP A 1 616 ? -19.642 -13.171 -33.335 1.00 30.11 616 ASP A CA 1
ATOM 4597 C C . ASP A 1 616 ? -20.201 -11.766 -33.596 1.00 30.11 616 ASP A C 1
ATOM 4599 O O . ASP A 1 616 ? -21.090 -11.572 -34.430 1.00 30.11 616 ASP A O 1
ATOM 4603 N N . VAL A 1 617 ? -19.643 -10.766 -32.914 1.00 28.31 617 VAL A N 1
ATOM 4604 C CA . VAL A 1 617 ? -19.835 -9.354 -33.257 1.00 28.31 617 VAL A CA 1
ATOM 4605 C C . VAL A 1 617 ? -18.601 -8.894 -34.023 1.00 28.31 617 VAL A C 1
ATOM 4607 O O . VAL A 1 617 ? -17.558 -8.586 -33.452 1.00 28.31 617 VAL A O 1
ATOM 4610 N N . LEU A 1 618 ? -18.740 -8.867 -35.348 1.00 27.78 618 LEU A N 1
ATOM 4611 C CA . LEU A 1 618 ? -17.826 -8.194 -36.263 1.00 27.78 618 LEU A CA 1
ATOM 4612 C C . LEU A 1 618 ? -17.968 -6.673 -36.092 1.00 27.78 618 LEU A C 1
ATOM 4614 O O . LEU A 1 618 ? -19.056 -6.120 -36.259 1.00 27.78 618 LEU A O 1
ATOM 4618 N N . LEU A 1 619 ? -16.860 -6.003 -35.777 1.00 29.28 619 LEU A N 1
ATOM 4619 C CA . LEU A 1 619 ? -16.741 -4.544 -35.777 1.00 29.28 619 LEU A CA 1
ATOM 4620 C C . LEU A 1 619 ? -16.773 -4.010 -37.225 1.00 29.28 619 LEU A C 1
ATOM 4622 O O . LEU A 1 619 ? -16.089 -4.577 -38.082 1.00 29.28 619 LEU A O 1
ATOM 4626 N N . PRO A 1 620 ? -17.512 -2.929 -37.532 1.00 31.66 620 PRO A N 1
ATOM 4627 C CA . PRO A 1 620 ? -17.469 -2.318 -38.853 1.00 31.66 620 PRO A CA 1
ATOM 4628 C C . PRO A 1 620 ? -16.261 -1.383 -39.013 1.00 31.66 620 PRO A C 1
ATOM 4630 O O . PRO A 1 620 ? -15.981 -0.535 -38.165 1.00 31.66 620 PRO A O 1
ATOM 4633 N N . ASN A 1 621 ? -15.586 -1.543 -40.153 1.00 28.53 621 ASN A N 1
ATOM 4634 C CA . ASN A 1 621 ? -14.566 -0.644 -40.686 1.00 28.53 621 ASN A CA 1
ATOM 4635 C C . ASN A 1 621 ? -15.130 0.769 -40.892 1.00 28.53 621 ASN A C 1
ATOM 4637 O O . ASN A 1 621 ? -16.202 0.938 -41.472 1.00 28.53 621 ASN A O 1
ATOM 4641 N N . SER A 1 622 ? -14.374 1.779 -40.467 1.00 31.27 622 SER A N 1
ATOM 4642 C CA . SER A 1 622 ? -14.609 3.180 -40.808 1.00 31.27 622 SER A CA 1
ATOM 4643 C C . SER A 1 622 ? -13.964 3.495 -42.158 1.00 31.27 622 SER A C 1
ATOM 4645 O O . SER A 1 622 ? -12.749 3.700 -42.230 1.00 31.27 622 SER A O 1
ATOM 4647 N N . ASP A 1 623 ? -14.774 3.536 -43.213 1.00 29.39 623 ASP A N 1
ATOM 4648 C CA . ASP A 1 623 ? -14.379 4.115 -44.494 1.00 29.39 623 ASP A CA 1
ATOM 4649 C C . ASP A 1 623 ? -14.442 5.646 -44.430 1.00 29.39 623 ASP A C 1
ATOM 4651 O O . ASP A 1 623 ? -15.387 6.258 -43.929 1.00 29.39 623 ASP A O 1
ATOM 4655 N N . SER A 1 624 ? -13.373 6.247 -44.939 1.00 37.12 624 SER A N 1
ATOM 4656 C CA . SER A 1 624 ? -13.206 7.665 -45.207 1.00 37.12 624 SER A CA 1
ATOM 4657 C C . SER A 1 624 ? -14.011 8.072 -46.440 1.00 37.12 624 SER A C 1
ATOM 4659 O O . SER A 1 624 ? -13.713 7.578 -47.526 1.00 37.12 624 SER A O 1
ATOM 4661 N N . ASP A 1 625 ? -14.922 9.035 -46.302 1.00 34.72 625 ASP A N 1
ATOM 4662 C CA . ASP A 1 625 ? -15.482 9.751 -47.447 1.00 34.72 625 ASP A CA 1
ATOM 4663 C C . ASP A 1 625 ? -15.198 11.254 -47.363 1.00 34.72 625 ASP A C 1
ATOM 4665 O O . ASP A 1 625 ? -15.589 11.979 -46.447 1.00 34.72 625 ASP A O 1
ATOM 4669 N N . THR A 1 626 ? -14.472 11.683 -48.387 1.00 38.09 626 THR A N 1
ATOM 4670 C CA . THR A 1 626 ? -14.292 13.038 -48.893 1.00 38.09 626 THR A CA 1
ATOM 4671 C C . THR A 1 626 ? -15.624 13.727 -49.189 1.00 38.09 626 THR A C 1
ATOM 4673 O O . THR A 1 626 ? -16.459 13.166 -49.895 1.00 38.09 626 THR A O 1
ATOM 4676 N N . VAL A 1 627 ? -15.769 14.993 -48.788 1.00 38.44 627 VAL A N 1
ATOM 4677 C CA . VAL A 1 627 ? -16.766 15.908 -49.364 1.00 38.44 627 VAL A CA 1
ATOM 4678 C C . VAL A 1 627 ? -16.064 17.197 -49.773 1.00 38.44 627 VAL A C 1
ATOM 4680 O O . VAL A 1 627 ? -15.489 17.894 -48.938 1.00 38.44 627 VAL A O 1
ATOM 4683 N N . GLY A 1 628 ? -16.106 17.477 -51.075 1.00 37.28 628 GLY A N 1
ATOM 4684 C CA . GLY A 1 628 ? -15.797 18.769 -51.667 1.00 37.28 628 GLY A CA 1
ATOM 4685 C C . GLY A 1 628 ? -17.071 19.470 -52.146 1.00 37.28 628 GLY A C 1
ATOM 4686 O O . GLY A 1 628 ? -17.982 18.822 -52.658 1.00 37.28 628 GLY A O 1
ATOM 4687 N N . ASP A 1 629 ? -17.033 20.791 -51.980 1.00 43.81 629 ASP A N 1
ATOM 4688 C CA . ASP A 1 629 ? -17.707 21.883 -52.693 1.00 43.81 629 ASP A CA 1
ATOM 4689 C C . ASP A 1 629 ? -19.230 22.102 -52.585 1.00 43.81 629 ASP A C 1
ATOM 4691 O O . ASP A 1 629 ? -20.049 21.439 -53.224 1.00 43.81 629 ASP A O 1
ATOM 4695 N N . ALA A 1 630 ? -19.561 23.198 -51.887 1.00 39.75 630 ALA A N 1
ATOM 4696 C CA . ALA A 1 630 ? -20.303 24.351 -52.416 1.00 39.75 630 ALA A CA 1
ATOM 4697 C C . ALA A 1 630 ? -19.812 25.645 -51.742 1.00 39.75 630 ALA A C 1
ATOM 4699 O O . ALA A 1 630 ? -19.589 25.611 -50.509 1.00 39.75 630 ALA A O 1
#

Radius of gyration: 29.36 Å; Cα contacts (8 Å, |Δi|>4): 1123; chains: 1; bounding box: 70×60×100 Å

Mean predicted aligned error: 10.93 Å

Solvent-accessible surface area (backbone atoms only — not comparable to full-atom values): 36144 Å² total; per-residue (Å²): 108,46,50,16,33,76,88,77,62,43,53,60,80,54,50,55,42,98,73,36,46,45,63,53,35,50,50,51,51,51,50,17,46,72,44,52,13,50,49,37,47,46,98,75,62,55,70,60,60,55,46,40,73,64,65,65,39,57,67,49,41,32,29,47,57,80,41,56,68,66,60,45,48,50,54,52,50,49,28,51,76,62,70,26,58,33,33,35,32,27,30,72,79,27,85,37,40,71,33,60,36,70,32,30,52,80,41,70,35,76,57,49,92,82,61,32,47,23,36,32,35,31,40,84,74,25,57,70,44,58,73,62,64,88,65,71,95,67,64,42,37,68,12,46,48,63,38,40,46,69,55,48,26,74,32,23,58,34,36,33,39,34,62,54,60,91,80,48,33,80,27,74,47,81,41,61,43,67,44,60,40,22,31,36,37,57,46,84,53,57,59,49,32,34,43,36,41,39,50,66,31,56,50,60,36,46,93,97,41,77,50,62,75,53,46,54,30,46,40,40,20,42,63,93,43,32,72,69,52,43,43,51,42,42,53,70,54,14,51,86,64,27,81,67,55,35,53,39,32,38,77,40,84,41,61,52,44,49,34,38,36,30,38,21,33,33,60,86,85,54,56,59,69,56,32,38,39,35,37,42,22,77,53,83,48,60,82,44,76,47,96,51,28,64,53,53,47,22,46,35,61,66,46,75,57,62,32,40,30,38,66,55,100,90,50,71,52,54,23,38,61,43,93,57,52,43,61,53,24,63,27,22,35,20,82,50,83,95,44,52,56,21,29,39,33,50,74,51,86,46,39,33,38,14,67,31,68,90,37,73,88,50,62,44,81,67,58,56,57,84,48,46,42,53,53,72,84,71,86,69,78,84,72,88,73,83,79,83,69,83,63,55,75,63,48,56,56,50,56,65,57,57,67,41,85,48,23,63,48,45,42,52,55,55,62,46,59,82,59,64,90,41,66,81,72,46,74,77,77,50,84,43,89,83,55,46,95,43,54,67,34,45,36,63,89,93,46,72,38,65,51,65,85,77,70,38,72,40,63,45,72,59,42,63,36,67,38,47,63,68,55,46,40,52,51,42,43,49,43,53,51,48,45,58,75,26,43,48,73,44,72,57,85,66,24,18,31,40,35,29,76,30,90,54,64,47,72,50,81,86,83,72,41,69,42,50,45,62,35,68,54,72,42,84,30,53,41,71,63,72,68,66,61,74,77,49,55,68,62,43,55,59,44,56,57,49,52,53,48,53,55,52,57,60,59,71,68,66,67,85,84,69,87,84,75,83,94,77,83,89,87,87,89,89,84,81,87,77,66,68,82,58,49,46,58,52,54,55,51,56,66,69,69,59,77,82,89,80,76,94,71,96,75,89,80,84,81,83,83,76,86,79,79,90,75,91,80,82,80,82,82,86,80,87,78,90,85,82,90,134

InterPro domains:
  IPR001300 Peptidase C2, calpain, catalytic domain [PF00648] (9-161)
  IPR001300 Peptidase C2, calpain, catalytic domain [PS50203] (1-165)
  IPR022684 Peptidase C2, calpain family [PTHR10183] (9-183)
  IPR038765 Papain-like cysteine peptidase superfamily [SSF54001] (8-173)

pLDDT: mean 79.61, std 22.46, range [22.38, 98.69]

Organism: NCBI:txid1333877